Protein AF-A0ABD3PI62-F1 (afdb_monomer_lite)

Organism: NCBI:txid2934178

InterPro domains:
  IPR010788 VDE lipocalin domain [PF07137] (205-467)
  IPR012674 Calycin [G3DSA:2.40.128.20] (308-475)
  IPR044682 Violaxanthin de-epoxidase [PTHR33970] (132-487)

Foldseek 3Di:
DDDLPDPDDDDDPVVVQVLLQQLLCQQQVNPDHDDDDDQDDPVVPDDDPDPDPDDPRLCCLLPDLEDEAEQAADPSRVVVLVVSVVSNVVVLVVCVVPPQQSFSHWYDYANNHPDHAFIRQRPATRVPDDPVVCVVCVLDVNVVRVVLVVQLVVLSSDNFSNSNSVSVQVSCCQRVPDHRLAPNFAPAPDSSCPDVLSVQLVVLLCPQPVVLVVVQCVDPLSVQLVVQPNVDRVLQQASNVLSCVLSPDPSQLSSCLRSQPVRLSRVFFADWGCPPVFDFDQDAPNHGFDQLNLLLLLQAQDAPLADPPRDRDALHPHDLANWWFQKKQWPHPRAFAAWTWHWHADPVRQWIKIKIWTWHQHPVGAIAIDIFIWTWHDDPDRQKIWIWGCDSSFIKIKIKGFLDAHNSRQWTKMKMWMDRTSRSHITIMMTIIGRQSHDDPPVCVVVVQVSCVSSSHHPVSMDGHHNPCPDPNNVRHDDIPSDDDDPPPPPPD

Secondary structure (DSSP, 8-state):
---S--S-SSS-HHHHHHHHHHHHHHHHTT-S-----PPPPGGG------TT---HHHHHHHH-SEEEEES--SHHHHHHHHHHHHHHHHHHHH-TTSSS-TT--EEEEES-TT--PPPEETTEETTT--HHHHHH-TTSHHHHHHHHHHHHHHHHTSSSHHHHHHHHHHHHHHHSSS--TTTS--SS--TTT-HHHHHHHHHHHHHHHHHHHHHHHTSHHHHHHHHHHHTS-TT-HHHHHHHHHHT--HHHHHHHIIIIIIS-TT---------S-PPPP-EETTEE--HHHHHHHHHTTBTT---TT-PPPTT---BSSSEEEEEE--TTTTTSSS-EEEEEE-TTSSSEEEEEEEEEE-TTS-EEEEE--EEEEE-SSTTEEEEEEEETTEEEEEEEEEEEE-TTSS-EEEEEEEEEGGGTEEEEEEEEEESSSPPPPHHHHHHHHHHHHHTT--GGGPEEP---TTSHHHHHH-S--------------

Radius of gyration: 25.33 Å; chains: 1; bounding box: 53×73×70 Å

Sequence (493 aa):
MPSPRRLRRDGGILLSSSILVRKISHFSDGRIVARVVHPPPPSSSSSSSSSGVGGDGDAFCVASDALFAIGLSHPSDVRYMSQKFRERRGSSFSSSSAGRRGGAMCQFAVDCGSNVYAPVVGPYDGANTPPLVAAIAPWSDVASGARLASQMSALFDGTSTDEFALATMLYFDRFSGRRVPWVMHSIDVTWEKGPLRNAREVYGMITKCGPCIARCLADENCASCIKALDAIDTRDQVSSYRTVVSYESDLLRDFSLCILTKNNVFGCAATVPKLPAVTPIGSWRGGEVTTDIARAIMIGHLRGATGESFSPPDGSRQLDVSWKVACGANAAYDQFPSQNQLFYPTAKGKDLWYDPVFRVETIDGRNVWCKRHYRVRNGHVPGTFRFSVLDNGVTSKEFWTIVGAADDLSWVVFHYAGAAAAVGQRYIGGLLCTPDGRLPPSKDLDDIWRIFRSAEIEPWELFVVDNDETSSGALSAGPPPLDYYRKTAAVVG

pLDDT: mean 84.0, std 15.99, range [22.31, 98.69]

Structure (mmCIF, N/CA/C/O backbone):
data_AF-A0ABD3PI62-F1
#
_entry.id   AF-A0ABD3PI62-F1
#
loop_
_atom_site.group_PDB
_atom_site.id
_atom_site.type_symbol
_atom_site.label_atom_id
_atom_site.label_alt_id
_atom_site.label_comp_id
_atom_site.label_asym_id
_atom_site.label_entity_id
_atom_site.label_seq_id
_atom_site.pdbx_PDB_ins_code
_atom_site.Cartn_x
_atom_site.Cartn_y
_atom_site.Cartn_z
_atom_site.occupancy
_atom_site.B_iso_or_equiv
_atom_site.auth_seq_id
_atom_site.auth_comp_id
_atom_site.auth_asym_id
_atom_site.auth_atom_id
_atom_site.pdbx_PDB_model_num
ATOM 1 N N . MET A 1 1 ? 19.709 -7.629 15.676 1.00 23.27 1 MET A N 1
ATOM 2 C CA . MET A 1 1 ? 18.571 -7.847 14.758 1.00 23.27 1 MET A CA 1
ATOM 3 C C . MET A 1 1 ? 19.066 -8.619 13.543 1.00 23.27 1 MET A C 1
ATOM 5 O O . MET A 1 1 ? 20.072 -8.198 12.979 1.00 23.27 1 MET A O 1
ATOM 9 N N . PRO A 1 2 ? 18.470 -9.760 13.165 1.00 22.31 2 PRO A N 1
ATOM 10 C CA . PRO A 1 2 ? 18.855 -10.453 11.941 1.00 22.31 2 PRO A CA 1
ATOM 11 C C . PRO A 1 2 ? 18.440 -9.618 10.721 1.00 22.31 2 PRO A C 1
ATOM 13 O O . PRO A 1 2 ? 17.320 -9.126 10.660 1.00 22.31 2 PRO A O 1
ATOM 16 N N . SER A 1 3 ? 19.359 -9.459 9.770 1.00 23.42 3 SER A N 1
ATOM 17 C CA . SER A 1 3 ? 19.148 -8.794 8.477 1.00 23.42 3 SER A CA 1
ATOM 18 C C . SER A 1 3 ? 17.969 -9.416 7.696 1.00 23.42 3 SER A C 1
ATOM 20 O O . SER A 1 3 ? 17.910 -10.646 7.601 1.00 23.42 3 SER A O 1
ATOM 22 N N . PRO A 1 4 ? 17.076 -8.614 7.079 1.00 30.14 4 PRO A N 1
ATOM 23 C CA . PRO A 1 4 ? 15.859 -9.082 6.403 1.00 30.14 4 PRO A CA 1
ATOM 24 C C . PRO A 1 4 ? 16.099 -9.705 5.012 1.00 30.14 4 PRO A C 1
ATOM 26 O O . PRO A 1 4 ? 15.188 -9.799 4.197 1.00 30.14 4 PRO A O 1
ATOM 29 N N . ARG A 1 5 ? 17.304 -10.212 4.720 1.00 32.50 5 ARG A N 1
ATOM 30 C CA . ARG A 1 5 ? 17.546 -11.037 3.523 1.00 32.50 5 ARG A CA 1
ATOM 31 C C . ARG A 1 5 ? 17.093 -12.482 3.743 1.00 32.50 5 ARG A C 1
ATOM 33 O O . ARG A 1 5 ? 17.942 -13.370 3.783 1.00 32.50 5 ARG A O 1
ATOM 40 N N . ARG A 1 6 ? 15.790 -12.755 3.897 1.00 38.09 6 ARG A N 1
ATOM 41 C CA . ARG A 1 6 ? 15.258 -14.136 3.844 1.00 38.09 6 ARG A CA 1
ATOM 42 C C . ARG A 1 6 ? 13.830 -14.218 3.293 1.00 38.09 6 ARG A C 1
ATOM 44 O O . ARG A 1 6 ? 12.907 -14.573 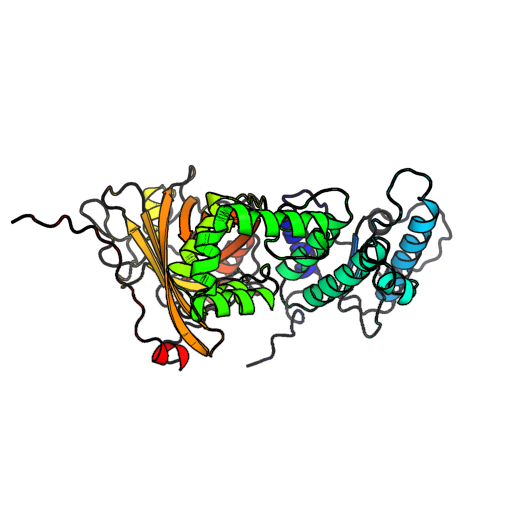4.006 1.00 38.09 6 ARG A O 1
ATOM 51 N N . LEU A 1 7 ? 13.719 -14.148 1.967 1.00 39.22 7 LEU A N 1
ATOM 52 C CA . LEU A 1 7 ? 12.745 -14.954 1.203 1.00 39.22 7 LEU A CA 1
ATOM 53 C C . LEU A 1 7 ? 13.070 -16.471 1.251 1.00 39.22 7 LEU A C 1
ATOM 55 O O . LEU A 1 7 ? 12.448 -17.281 0.575 1.00 39.22 7 LEU A O 1
ATOM 59 N N . ARG A 1 8 ? 14.056 -16.887 2.058 1.00 41.56 8 ARG A N 1
ATOM 60 C CA . ARG A 1 8 ? 14.477 -18.278 2.236 1.00 41.56 8 ARG A CA 1
ATOM 61 C C . ARG A 1 8 ? 14.579 -18.613 3.722 1.00 41.56 8 ARG A C 1
ATOM 63 O O . ARG A 1 8 ? 15.578 -18.256 4.347 1.00 41.56 8 ARG A O 1
ATOM 70 N N . ARG A 1 9 ? 13.615 -19.378 4.250 1.00 33.69 9 ARG A N 1
ATOM 71 C CA . ARG A 1 9 ? 13.924 -20.729 4.765 1.00 33.69 9 ARG A CA 1
ATOM 72 C C . ARG A 1 9 ? 12.734 -21.586 5.200 1.00 33.69 9 ARG A C 1
ATOM 74 O O . ARG A 1 9 ? 12.880 -22.789 5.056 1.00 33.69 9 ARG A O 1
ATOM 81 N N . ASP A 1 10 ? 11.579 -21.041 5.584 1.00 34.38 10 ASP A N 1
ATOM 82 C CA . ASP A 1 10 ? 10.583 -21.885 6.285 1.00 34.38 10 ASP A CA 1
ATOM 83 C C . ASP A 1 10 ? 9.183 -21.985 5.634 1.00 34.38 10 ASP A C 1
ATOM 85 O O . ASP A 1 10 ? 8.294 -22.634 6.174 1.00 34.38 10 ASP A O 1
ATOM 89 N N . GLY A 1 11 ? 8.989 -21.447 4.424 1.00 37.69 11 GLY A N 1
ATOM 90 C CA . GLY A 1 11 ? 7.794 -21.681 3.598 1.00 37.69 11 GLY A CA 1
ATOM 91 C C . GLY A 1 11 ? 8.214 -21.920 2.151 1.00 37.69 11 GLY A C 1
ATOM 92 O O . GLY A 1 11 ? 8.822 -21.047 1.542 1.00 37.69 11 GLY A O 1
ATOM 93 N N . GLY A 1 12 ? 7.998 -23.126 1.623 1.00 45.50 12 GLY A N 1
ATOM 94 C CA . GLY A 1 12 ? 8.585 -23.569 0.354 1.00 45.50 12 GLY A CA 1
ATOM 95 C C . GLY A 1 12 ? 8.333 -22.620 -0.826 1.00 45.50 12 GLY A C 1
ATOM 96 O O . GLY A 1 12 ? 7.262 -22.035 -0.945 1.00 45.50 12 GLY A O 1
ATOM 97 N N . ILE A 1 13 ? 9.303 -22.548 -1.746 1.00 48.00 13 ILE A N 1
ATOM 98 C CA . ILE A 1 13 ? 9.303 -21.755 -2.999 1.00 48.00 13 ILE A CA 1
ATOM 99 C C . ILE A 1 13 ? 7.974 -21.864 -3.790 1.00 48.00 13 ILE A C 1
ATOM 101 O O . ILE A 1 13 ? 7.560 -20.930 -4.482 1.00 48.00 13 ILE A O 1
ATOM 105 N N . LEU A 1 14 ? 7.272 -22.995 -3.656 1.00 46.97 14 LEU A N 1
ATOM 106 C CA . LEU A 1 14 ? 5.948 -23.249 -4.234 1.00 46.97 14 LEU A CA 1
ATOM 107 C C . LEU A 1 14 ? 4.852 -22.336 -3.663 1.00 46.97 14 LEU A C 1
ATOM 109 O O . LEU A 1 14 ? 4.054 -21.786 -4.422 1.00 46.97 14 LEU A O 1
ATOM 113 N N . LEU A 1 15 ? 4.835 -22.147 -2.341 1.00 54.22 15 LEU A N 1
ATOM 114 C CA . LEU A 1 15 ? 3.859 -21.311 -1.648 1.00 54.22 15 LEU A CA 1
ATOM 115 C C . LEU A 1 15 ? 4.043 -19.851 -2.082 1.00 54.22 15 LEU A C 1
ATOM 117 O O . LEU A 1 15 ? 3.085 -19.224 -2.535 1.00 54.22 15 LEU A O 1
ATOM 121 N N . SER A 1 16 ? 5.294 -19.375 -2.111 1.00 70.75 16 SER A N 1
ATOM 122 C CA . SER A 1 16 ? 5.672 -18.036 -2.585 1.00 70.75 16 SER A CA 1
ATOM 123 C C . SER A 1 16 ? 5.234 -17.768 -4.030 1.00 70.75 16 SER A C 1
ATOM 125 O O . SER A 1 16 ? 4.689 -16.708 -4.321 1.00 70.75 16 SER A O 1
ATOM 127 N N . SER A 1 17 ? 5.393 -18.738 -4.938 1.00 79.75 17 SER A N 1
ATOM 128 C CA . SER A 1 17 ? 5.060 -18.553 -6.361 1.00 79.75 17 SER A CA 1
ATOM 129 C C . SER A 1 17 ? 3.554 -18.404 -6.610 1.00 79.75 17 SER A C 1
ATOM 131 O O . SER A 1 17 ? 3.137 -17.601 -7.446 1.00 79.75 17 SER A O 1
ATOM 133 N N . SER A 1 18 ? 2.720 -19.143 -5.870 1.00 83.62 18 SER A N 1
ATOM 134 C CA . SER A 1 18 ? 1.258 -19.030 -5.978 1.00 83.62 18 SER A CA 1
ATOM 135 C C . SER A 1 18 ? 0.739 -17.659 -5.522 1.00 83.62 18 SER A C 1
ATOM 137 O O . SER A 1 18 ? -0.177 -17.104 -6.128 1.00 83.62 18 SER A O 1
ATOM 139 N N . ILE A 1 19 ? 1.378 -17.062 -4.513 1.00 87.19 19 ILE A N 1
ATOM 140 C CA . ILE A 1 19 ? 1.049 -15.716 -4.026 1.00 87.19 19 ILE A CA 1
ATOM 141 C C . ILE A 1 19 ? 1.407 -14.661 -5.056 1.00 87.19 19 ILE A C 1
ATOM 143 O O . ILE A 1 19 ? 0.594 -13.776 -5.303 1.00 87.19 19 ILE A O 1
ATOM 147 N N . LEU A 1 20 ? 2.565 -14.779 -5.712 1.00 89.25 20 LEU A N 1
ATOM 148 C CA . LEU A 1 20 ? 2.941 -13.857 -6.786 1.00 89.25 20 LEU A CA 1
ATOM 149 C C . LEU A 1 20 ? 1.896 -13.848 -7.909 1.00 89.25 20 LEU A C 1
ATOM 151 O O . LEU A 1 20 ? 1.528 -12.780 -8.392 1.00 89.25 20 LEU A O 1
ATOM 155 N N . VAL A 1 21 ? 1.348 -15.014 -8.275 1.00 91.31 21 VAL A N 1
ATOM 156 C CA . VAL A 1 21 ? 0.244 -15.105 -9.248 1.00 91.31 21 VAL A CA 1
ATOM 157 C C . VAL A 1 21 ? -1.001 -14.353 -8.763 1.00 91.31 21 VAL A C 1
ATOM 159 O O . VAL A 1 21 ? -1.574 -13.574 -9.528 1.00 91.31 21 VAL A O 1
ATOM 162 N N . ARG A 1 22 ? -1.402 -14.530 -7.495 1.00 91.44 22 ARG A N 1
ATOM 163 C CA . ARG A 1 22 ? -2.541 -13.802 -6.900 1.00 91.44 22 ARG A CA 1
ATOM 164 C C . ARG A 1 22 ? -2.297 -12.291 -6.886 1.00 91.44 22 ARG A C 1
ATOM 166 O O . ARG A 1 22 ? -3.125 -11.531 -7.379 1.00 91.44 22 ARG A O 1
ATOM 173 N N . LYS A 1 23 ? -1.119 -11.846 -6.443 1.00 91.44 23 LYS A N 1
ATOM 174 C CA . LYS A 1 23 ? -0.731 -10.426 -6.412 1.00 91.44 23 LYS A CA 1
ATOM 175 C C . LYS A 1 23 ? -0.711 -9.801 -7.806 1.00 91.44 23 LYS A C 1
ATOM 177 O O . LYS A 1 23 ? -1.246 -8.711 -7.977 1.00 91.44 23 LYS A O 1
ATOM 182 N N . ILE A 1 24 ? -0.201 -10.500 -8.823 1.00 93.00 24 ILE A N 1
ATOM 183 C CA . ILE A 1 24 ? -0.285 -10.052 -10.225 1.00 93.00 24 ILE A CA 1
ATOM 184 C C . ILE A 1 24 ? -1.746 -9.865 -10.656 1.00 93.00 24 ILE A C 1
ATOM 186 O O . ILE A 1 24 ? -2.074 -8.873 -11.311 1.00 93.00 24 ILE A O 1
ATOM 190 N N . SER A 1 25 ? -2.644 -10.774 -10.270 1.00 93.06 25 SER A N 1
ATOM 191 C CA . SER A 1 25 ? -4.079 -10.613 -10.523 1.00 93.06 25 SER A CA 1
ATOM 192 C C . SER A 1 25 ? -4.631 -9.367 -9.817 1.00 93.06 25 SER A C 1
ATOM 194 O O . SER A 1 25 ? -5.248 -8.520 -10.461 1.00 93.06 25 SER A O 1
ATOM 196 N N . HIS A 1 26 ? -4.337 -9.171 -8.530 1.00 92.50 26 HIS A N 1
ATOM 197 C CA . HIS A 1 26 ? -4.827 -8.020 -7.759 1.00 92.50 26 HIS A CA 1
ATOM 198 C C . HIS A 1 26 ? -4.346 -6.683 -8.337 1.00 92.50 26 HIS A C 1
ATOM 200 O O . HIS A 1 26 ? -5.155 -5.799 -8.630 1.00 92.50 26 HIS A O 1
ATOM 206 N N . PHE A 1 27 ? -3.041 -6.567 -8.589 1.00 91.44 27 PHE A N 1
ATOM 207 C CA . PHE A 1 27 ? -2.392 -5.348 -9.078 1.00 91.44 27 PHE A CA 1
ATOM 208 C C . PHE A 1 27 ? -2.664 -5.079 -10.568 1.00 91.44 27 PHE A C 1
ATOM 210 O O . PHE A 1 27 ? -2.364 -4.002 -11.082 1.00 91.44 27 PHE A O 1
ATOM 217 N N . SER A 1 28 ? -3.288 -6.022 -11.277 1.00 91.75 28 SER A N 1
ATOM 218 C CA . SER A 1 28 ? -3.746 -5.830 -12.657 1.00 91.75 28 SER A CA 1
ATOM 219 C C . SER A 1 28 ? -5.261 -5.646 -12.785 1.00 91.75 28 SER A C 1
ATOM 221 O O . SER A 1 28 ? -5.754 -5.401 -13.890 1.00 91.75 28 SER A O 1
ATOM 223 N N . ASP A 1 29 ? -6.005 -5.723 -11.676 1.00 91.00 29 ASP A N 1
ATOM 224 C CA . ASP A 1 29 ? -7.466 -5.887 -11.641 1.00 91.00 29 ASP A CA 1
ATOM 225 C C . ASP A 1 29 ? -7.943 -7.093 -12.482 1.00 91.00 29 ASP A C 1
ATOM 227 O O . ASP A 1 29 ? -8.918 -6.999 -13.230 1.00 91.00 29 ASP A O 1
ATOM 231 N N . GLY A 1 30 ? -7.211 -8.207 -12.426 1.00 91.19 30 GLY A N 1
ATOM 232 C CA . GLY A 1 30 ? -7.503 -9.441 -13.159 1.00 91.19 30 GLY A CA 1
ATOM 233 C C . GLY A 1 30 ? -7.203 -9.382 -14.661 1.00 91.19 30 GLY A C 1
ATOM 234 O O . GLY A 1 30 ? -7.611 -10.272 -15.403 1.00 91.19 30 GLY A O 1
ATOM 235 N N . ARG A 1 31 ? -6.512 -8.338 -15.145 1.00 90.50 31 ARG A N 1
ATOM 236 C CA . ARG A 1 31 ? -6.176 -8.188 -16.575 1.00 90.50 31 ARG A CA 1
ATOM 237 C C . ARG A 1 31 ? -5.008 -9.062 -17.020 1.00 90.50 31 ARG A C 1
ATOM 239 O O . ARG A 1 31 ? -4.902 -9.340 -18.214 1.00 90.50 31 ARG A O 1
ATOM 246 N N . ILE A 1 32 ? -4.119 -9.434 -16.101 1.00 91.19 32 ILE A N 1
ATOM 247 C CA . ILE A 1 32 ? -2.949 -10.264 -16.390 1.00 91.19 32 ILE A CA 1
ATOM 248 C C . ILE A 1 32 ? -3.214 -11.674 -15.876 1.00 91.19 32 ILE A C 1
ATOM 250 O O . ILE A 1 32 ? -3.463 -11.883 -14.691 1.00 91.19 32 ILE A O 1
ATOM 254 N N . VAL A 1 33 ? -3.129 -12.643 -16.787 1.00 91.12 33 VAL A N 1
ATOM 255 C CA . VAL A 1 33 ? -3.197 -14.067 -16.460 1.00 91.12 33 VAL A CA 1
ATOM 256 C C . VAL A 1 33 ? -1.785 -14.551 -16.162 1.00 91.12 33 VAL A C 1
ATOM 258 O O . VAL A 1 33 ? -0.924 -14.544 -17.040 1.00 91.12 33 VAL A O 1
ATOM 261 N N . ALA A 1 34 ? -1.551 -14.972 -14.924 1.00 92.62 34 ALA A N 1
ATOM 262 C CA . ALA A 1 34 ? -0.280 -15.535 -14.491 1.00 92.62 34 ALA A CA 1
ATOM 263 C C . ALA A 1 34 ? -0.451 -17.007 -14.099 1.00 92.62 34 ALA A C 1
ATOM 265 O O . ALA A 1 34 ? -1.506 -17.426 -13.625 1.00 92.62 34 ALA A O 1
ATOM 266 N N . ARG A 1 35 ? 0.600 -17.799 -14.313 1.00 92.75 35 ARG A N 1
ATOM 267 C CA . ARG A 1 35 ? 0.633 -19.229 -14.002 1.00 92.75 35 ARG A CA 1
ATOM 268 C C . ARG A 1 35 ? 2.024 -19.613 -13.524 1.00 92.75 35 ARG A C 1
ATOM 270 O O . ARG A 1 35 ? 3.016 -19.163 -14.090 1.00 92.75 35 ARG A O 1
ATOM 277 N N . VAL A 1 36 ? 2.080 -20.481 -12.519 1.00 91.44 36 VAL A N 1
ATOM 278 C CA . VAL A 1 36 ? 3.323 -21.134 -12.101 1.00 91.44 36 VAL A CA 1
ATOM 279 C C . VAL A 1 36 ? 3.550 -22.361 -12.982 1.00 91.44 36 VAL A C 1
ATOM 281 O O . VAL A 1 36 ? 2.655 -23.193 -13.134 1.00 91.44 36 VAL A O 1
ATOM 284 N N . VAL A 1 37 ? 4.742 -22.473 -13.566 1.00 90.94 37 VAL A N 1
ATOM 285 C CA . VAL A 1 37 ? 5.178 -23.647 -14.333 1.00 90.94 37 VAL A CA 1
ATOM 286 C C . VAL A 1 37 ? 6.414 -24.224 -13.658 1.00 90.94 37 VAL A C 1
ATOM 288 O O . VAL A 1 37 ? 7.366 -23.497 -13.374 1.00 90.94 37 VAL A O 1
ATOM 291 N N . HIS A 1 38 ? 6.402 -25.531 -13.408 1.00 88.44 38 HIS A N 1
ATOM 292 C CA . HIS A 1 38 ? 7.534 -26.236 -12.816 1.00 88.44 38 HIS A CA 1
ATOM 293 C C . HIS A 1 38 ? 8.388 -26.887 -13.907 1.00 88.44 38 HIS A C 1
ATOM 295 O O . HIS A 1 38 ? 7.821 -27.488 -14.824 1.00 88.44 38 HIS A O 1
ATOM 301 N N . PRO A 1 39 ? 9.730 -26.797 -13.821 1.00 87.19 39 PRO A N 1
ATOM 302 C CA . PRO A 1 39 ? 10.608 -27.602 -14.657 1.00 87.19 39 PRO A CA 1
ATOM 303 C C . PRO A 1 39 ? 10.288 -29.098 -14.503 1.00 87.19 39 PRO A C 1
ATOM 305 O O . PRO A 1 39 ? 9.954 -29.541 -13.398 1.00 87.19 39 PRO A O 1
ATOM 308 N N . PRO A 1 40 ? 10.381 -29.893 -15.581 1.00 84.75 40 PRO A N 1
ATOM 309 C CA . PRO A 1 40 ? 10.151 -31.327 -15.500 1.00 84.75 40 PRO A CA 1
ATOM 310 C C . PRO A 1 40 ? 11.223 -32.008 -14.628 1.00 84.75 40 PRO A C 1
ATOM 312 O O . PRO A 1 40 ? 12.377 -31.568 -14.610 1.00 84.75 40 PRO A O 1
ATOM 315 N N . PRO A 1 41 ? 10.882 -33.103 -13.922 1.00 79.31 41 PRO A N 1
ATOM 316 C CA . PRO A 1 41 ? 11.838 -33.815 -13.084 1.00 79.31 41 PRO A CA 1
ATOM 317 C C . PRO A 1 41 ? 12.992 -34.394 -13.924 1.00 79.31 41 PRO A C 1
ATOM 319 O O . PRO A 1 41 ? 12.780 -34.817 -15.068 1.00 79.31 41 PRO A O 1
ATOM 322 N N . PRO A 1 42 ? 14.212 -34.484 -13.362 1.00 67.69 42 PRO A N 1
ATOM 323 C CA . PRO A 1 42 ? 15.426 -34.857 -14.098 1.00 67.69 42 PRO A CA 1
ATOM 324 C C . PRO A 1 42 ? 15.388 -36.266 -14.727 1.00 67.69 42 PRO A C 1
ATOM 326 O O . PRO A 1 42 ? 16.101 -36.525 -15.698 1.00 67.69 42 PRO A O 1
ATOM 329 N N . SER A 1 43 ? 14.534 -37.165 -14.226 1.00 59.06 43 SER A N 1
ATOM 330 C CA . SER A 1 43 ? 14.354 -38.538 -14.723 1.00 59.06 43 SER A CA 1
ATOM 331 C C . SER A 1 43 ? 13.460 -38.668 -15.963 1.00 59.06 43 SER A C 1
ATOM 333 O O . SER A 1 43 ? 13.355 -39.757 -16.514 1.00 59.06 43 SER A O 1
ATOM 335 N N . SER A 1 44 ? 12.856 -37.579 -16.451 1.00 55.16 44 SER A N 1
ATOM 336 C CA . SER A 1 44 ? 12.108 -37.573 -17.723 1.00 55.16 44 SER A CA 1
ATOM 337 C C . SER A 1 44 ? 13.012 -37.519 -18.968 1.00 55.16 44 SER A C 1
ATOM 339 O O . SER A 1 44 ? 12.538 -37.424 -20.098 1.00 55.16 44 SER A O 1
ATOM 341 N N . SER A 1 45 ? 14.329 -37.625 -18.774 1.00 46.38 45 SER A N 1
ATOM 342 C CA . SER A 1 45 ? 15.330 -37.732 -19.832 1.00 46.38 45 SER A CA 1
ATOM 343 C C . SER A 1 45 ? 15.420 -39.155 -20.405 1.00 46.38 45 SER A C 1
ATOM 345 O O . SER A 1 45 ? 16.475 -39.781 -20.399 1.00 46.38 45 SER A O 1
ATOM 347 N N . SER A 1 46 ? 14.324 -39.666 -20.965 1.00 41.78 46 SER A N 1
ATOM 348 C CA . SER A 1 46 ? 14.385 -40.757 -21.940 1.00 41.78 46 SER A CA 1
ATOM 349 C C . SER A 1 46 ? 13.868 -40.270 -23.290 1.00 41.78 46 SER A C 1
ATOM 351 O O . SER A 1 46 ? 12.675 -40.147 -23.545 1.00 41.78 46 SER A O 1
ATOM 353 N N . SER A 1 47 ? 14.834 -39.943 -24.151 1.00 42.34 47 SER A N 1
ATOM 354 C CA . SER A 1 47 ? 14.828 -40.266 -25.580 1.00 42.34 47 SER A CA 1
ATOM 355 C C . SER A 1 47 ? 13.448 -40.406 -26.236 1.00 42.34 47 SER A C 1
ATOM 357 O O . SER A 1 47 ? 12.978 -41.511 -26.499 1.00 42.34 47 SER A O 1
ATOM 359 N N . SER A 1 48 ? 12.843 -39.286 -26.610 1.00 37.19 48 SER A N 1
ATOM 360 C CA . SER A 1 48 ? 12.049 -39.266 -27.832 1.00 37.19 48 SER A CA 1
ATOM 361 C C . SER A 1 48 ? 12.294 -37.956 -28.566 1.00 37.19 48 SER A C 1
ATOM 363 O O . SER A 1 48 ? 11.769 -36.893 -28.250 1.00 37.19 48 SER A O 1
ATOM 365 N N . SER A 1 49 ? 13.121 -38.059 -29.599 1.00 38.88 49 SER A N 1
ATOM 366 C CA . SER A 1 49 ? 13.010 -37.268 -30.815 1.00 38.88 49 SER A CA 1
ATOM 367 C C . SER A 1 49 ? 11.626 -37.504 -31.434 1.00 38.88 49 SER A C 1
ATOM 369 O O . SER A 1 49 ? 11.491 -38.209 -32.430 1.00 38.88 49 SER A O 1
ATOM 371 N N . SER A 1 50 ? 10.587 -36.963 -30.800 1.00 34.47 50 SER A N 1
ATOM 372 C CA . SER A 1 50 ? 9.246 -36.875 -31.357 1.00 34.47 50 SER A CA 1
ATOM 373 C C . SER A 1 50 ? 8.774 -35.432 -31.237 1.00 34.47 50 SER A C 1
ATOM 375 O O . SER A 1 50 ? 8.502 -34.889 -30.170 1.00 34.47 50 SER A O 1
ATOM 377 N N . SER A 1 51 ? 8.763 -34.778 -32.389 1.00 40.47 51 SER A N 1
ATOM 378 C CA . SER A 1 51 ? 7.935 -33.620 -32.674 1.00 40.47 51 SER A CA 1
ATOM 379 C C . SER A 1 51 ? 6.517 -33.825 -32.124 1.00 40.47 51 SER A C 1
ATOM 381 O O . SER A 1 51 ? 5.824 -34.732 -32.581 1.00 40.47 51 SER A O 1
ATOM 383 N N . GLY A 1 52 ? 6.066 -32.964 -31.204 1.00 37.22 52 GLY A N 1
ATOM 384 C CA . GLY A 1 52 ? 4.636 -32.640 -31.125 1.00 37.22 52 GLY A CA 1
ATOM 385 C C . GLY A 1 52 ? 3.946 -32.556 -29.766 1.00 37.22 52 GLY A C 1
ATOM 386 O O . GLY A 1 52 ? 2.828 -32.057 -29.751 1.00 37.22 52 GLY A O 1
ATOM 387 N N . VAL A 1 53 ? 4.535 -32.960 -28.635 1.00 39.12 53 VAL A N 1
ATOM 388 C CA . VAL A 1 53 ? 3.838 -32.823 -27.334 1.00 39.12 53 VAL A CA 1
ATOM 389 C C . VAL A 1 53 ? 4.758 -32.217 -26.280 1.00 39.12 53 VAL A C 1
ATOM 391 O O . VAL A 1 53 ? 5.106 -32.835 -25.280 1.00 39.12 53 VAL A O 1
ATOM 394 N N . GLY A 1 54 ? 5.167 -30.967 -26.513 1.00 49.62 54 GLY A N 1
ATOM 395 C CA . GLY A 1 54 ? 5.552 -30.109 -25.396 1.00 49.62 54 GLY A CA 1
ATOM 396 C C . GLY A 1 54 ? 4.328 -29.972 -24.495 1.00 49.62 54 GLY A C 1
ATOM 397 O O . GLY A 1 54 ? 3.248 -29.646 -24.989 1.00 49.62 54 GLY A O 1
ATOM 398 N N . GLY A 1 55 ? 4.462 -30.290 -23.207 1.00 63.19 55 GLY A N 1
ATOM 399 C CA . GLY A 1 55 ? 3.353 -30.144 -22.267 1.00 63.19 55 GLY A CA 1
ATOM 400 C C . GLY A 1 55 ? 2.776 -28.726 -22.321 1.00 63.19 55 GLY A C 1
ATOM 401 O O . GLY A 1 55 ? 3.481 -27.773 -22.643 1.00 63.19 55 GLY A O 1
ATOM 402 N N . ASP A 1 56 ? 1.499 -28.572 -21.980 1.00 76.25 56 ASP A N 1
ATOM 403 C CA . ASP A 1 56 ? 0.791 -27.282 -21.937 1.00 76.25 56 ASP A CA 1
ATOM 404 C C . ASP A 1 56 ? 1.602 -26.162 -21.229 1.00 76.25 56 ASP A C 1
ATOM 406 O O . ASP A 1 56 ? 1.612 -25.010 -21.662 1.00 76.25 56 ASP A O 1
ATOM 410 N N . GLY A 1 57 ? 2.394 -26.511 -20.205 1.00 81.50 57 GLY A N 1
A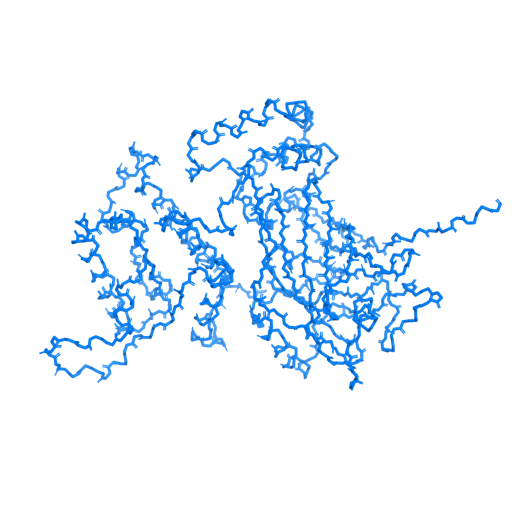TOM 411 C CA . GLY A 1 57 ? 3.307 -25.582 -19.525 1.00 81.50 57 GLY A CA 1
ATOM 412 C C . GLY A 1 57 ? 4.469 -25.057 -20.383 1.00 81.50 57 GLY A C 1
ATOM 413 O O . GLY A 1 57 ? 4.816 -23.881 -20.283 1.00 81.50 57 GLY A O 1
ATOM 414 N N . ASP A 1 58 ? 5.048 -25.880 -21.256 1.00 85.19 58 ASP A N 1
ATOM 415 C CA . ASP A 1 58 ? 6.154 -25.489 -22.137 1.00 85.19 58 ASP A CA 1
ATOM 416 C C . ASP A 1 58 ? 5.688 -24.485 -23.189 1.00 85.19 58 ASP A C 1
ATOM 418 O O . ASP A 1 58 ? 6.346 -23.466 -23.419 1.00 85.19 58 ASP A O 1
ATOM 422 N N . ALA A 1 59 ? 4.537 -24.769 -23.805 1.00 85.56 59 ALA A N 1
ATOM 423 C CA . ALA A 1 59 ? 3.903 -23.874 -24.762 1.00 85.56 59 ALA A CA 1
ATOM 424 C C . ALA A 1 59 ? 3.540 -22.540 -24.095 1.00 85.56 59 ALA A C 1
ATOM 426 O O . ALA A 1 59 ? 3.816 -21.478 -24.654 1.00 85.56 59 ALA A O 1
ATOM 427 N N . PHE A 1 60 ? 3.009 -22.587 -22.868 1.00 87.81 60 PHE A N 1
ATOM 428 C CA . PHE A 1 60 ? 2.705 -21.393 -22.083 1.00 87.81 60 PHE A CA 1
ATOM 429 C C . PHE A 1 60 ? 3.955 -20.540 -21.816 1.00 87.81 60 PHE A C 1
ATOM 431 O O . PHE A 1 60 ? 3.936 -19.335 -22.068 1.00 87.81 60 PHE A O 1
ATOM 438 N N . CYS A 1 61 ? 5.063 -21.152 -21.380 1.00 90.44 61 CYS A N 1
ATOM 439 C CA . CYS A 1 61 ? 6.327 -20.449 -21.137 1.00 90.44 61 CYS A CA 1
ATOM 440 C C . CYS A 1 61 ? 6.879 -19.756 -22.387 1.00 90.44 61 CYS A C 1
ATOM 442 O O . CYS A 1 61 ? 7.467 -18.683 -22.279 1.00 90.44 61 CYS A O 1
ATOM 444 N N . VAL A 1 62 ? 6.730 -20.348 -23.575 1.00 89.44 62 VAL A N 1
ATOM 445 C CA . VAL A 1 62 ? 7.226 -19.745 -24.824 1.00 89.44 62 VAL A CA 1
ATOM 446 C C . VAL A 1 62 ? 6.278 -18.657 -25.338 1.00 89.44 62 VAL A C 1
ATOM 448 O O . VAL A 1 62 ? 6.744 -17.642 -25.850 1.00 89.44 62 VAL A O 1
ATOM 451 N N . ALA A 1 63 ? 4.966 -18.831 -25.166 1.00 88.12 63 ALA A N 1
ATOM 452 C CA . ALA A 1 63 ? 3.953 -17.921 -25.695 1.00 88.12 63 ALA A CA 1
ATOM 453 C C . ALA A 1 63 ? 3.648 -16.703 -24.803 1.00 88.12 63 ALA A C 1
ATOM 455 O O . ALA A 1 63 ? 3.044 -15.749 -25.294 1.00 88.12 63 ALA A O 1
ATOM 456 N N . SER A 1 64 ? 4.024 -16.726 -23.518 1.00 90.69 64 SER A N 1
ATOM 457 C CA . SER A 1 64 ? 3.710 -15.649 -22.569 1.00 90.69 64 SER A CA 1
ATOM 458 C C . SER A 1 64 ? 4.396 -14.324 -22.923 1.00 90.69 64 SER A C 1
ATOM 460 O O . SER A 1 64 ? 5.519 -14.309 -23.427 1.00 90.69 64 SER A O 1
ATOM 462 N N . ASP A 1 65 ? 3.776 -13.190 -22.596 1.00 91.50 65 ASP A N 1
ATOM 463 C CA . ASP A 1 65 ? 4.403 -11.875 -22.808 1.00 91.50 65 ASP A CA 1
ATOM 464 C C . ASP A 1 65 ? 5.582 -11.657 -21.840 1.00 91.50 65 ASP A C 1
ATOM 466 O O . ASP A 1 65 ? 6.630 -11.145 -22.223 1.00 91.50 65 ASP A O 1
ATOM 470 N N . ALA A 1 66 ? 5.466 -12.146 -20.601 1.00 93.25 66 ALA A N 1
ATOM 471 C CA . ALA A 1 66 ? 6.525 -12.117 -19.594 1.00 93.25 66 ALA A CA 1
ATOM 472 C C . ALA A 1 66 ? 6.833 -13.524 -19.057 1.00 93.25 66 ALA A C 1
ATOM 474 O O . ALA A 1 66 ? 5.924 -14.338 -18.875 1.00 93.25 66 ALA A O 1
ATOM 475 N N . LEU A 1 67 ? 8.111 -13.810 -18.793 1.00 94.44 67 LEU A N 1
ATOM 476 C CA . LEU A 1 67 ? 8.563 -15.047 -18.152 1.00 94.44 67 LEU A CA 1
ATOM 477 C C . LEU A 1 67 ? 9.587 -14.742 -17.051 1.00 94.44 67 LEU A C 1
ATOM 479 O O . LEU A 1 67 ? 10.684 -14.261 -17.328 1.00 94.44 67 LEU A O 1
ATOM 483 N N . PHE A 1 68 ? 9.244 -15.079 -15.812 1.00 93.44 68 PHE A N 1
ATOM 484 C CA . PHE A 1 68 ? 10.114 -14.916 -14.649 1.00 93.44 68 PHE A CA 1
ATOM 485 C C . PHE A 1 68 ? 10.539 -16.292 -14.145 1.00 93.44 68 PHE A C 1
ATOM 487 O O . PHE A 1 68 ? 9.696 -17.109 -13.779 1.00 93.44 68 PHE A O 1
ATOM 494 N N . ALA A 1 69 ? 11.840 -16.558 -14.135 1.00 92.06 69 ALA A N 1
ATOM 495 C CA . ALA A 1 69 ? 12.402 -17.722 -13.468 1.00 92.06 69 ALA A CA 1
ATOM 496 C C . ALA A 1 69 ? 12.829 -17.324 -12.055 1.00 92.06 69 ALA A C 1
ATOM 498 O O . ALA A 1 69 ? 13.531 -16.330 -11.894 1.00 92.06 69 ALA A O 1
ATOM 499 N N . ILE A 1 70 ? 12.387 -18.066 -11.040 1.00 88.75 70 ILE A N 1
ATOM 500 C CA . ILE A 1 70 ? 12.566 -17.688 -9.633 1.00 88.75 70 ILE A CA 1
ATOM 501 C C . ILE A 1 70 ? 13.136 -18.877 -8.863 1.00 88.75 70 ILE A C 1
ATOM 503 O O . ILE A 1 70 ? 12.571 -19.969 -8.903 1.00 88.75 70 ILE A O 1
ATOM 507 N N . GLY A 1 71 ? 14.252 -18.672 -8.159 1.00 86.12 71 GLY A N 1
ATOM 508 C CA . GLY A 1 71 ? 14.802 -19.655 -7.218 1.00 86.12 71 GLY A CA 1
ATOM 509 C C . GLY A 1 71 ? 15.357 -20.938 -7.853 1.00 86.12 71 GLY A C 1
ATOM 510 O O . GLY A 1 71 ? 15.595 -21.920 -7.144 1.00 86.12 71 GLY A O 1
ATOM 511 N N . LEU A 1 72 ? 15.557 -20.971 -9.175 1.00 87.25 72 LEU A N 1
ATOM 512 C CA . LEU A 1 72 ? 16.040 -22.160 -9.881 1.00 87.25 72 LEU A CA 1
ATOM 513 C C . LEU A 1 72 ? 17.545 -22.331 -9.663 1.00 87.25 72 LEU A C 1
ATOM 515 O O . LEU A 1 72 ? 18.358 -21.638 -10.267 1.00 87.25 72 LEU A O 1
ATOM 519 N N . SER A 1 73 ? 17.923 -23.268 -8.798 1.00 86.31 73 SER A N 1
ATOM 520 C CA . SER A 1 73 ? 19.330 -23.516 -8.447 1.00 86.31 73 SER A CA 1
ATOM 521 C C . SER A 1 73 ? 19.841 -24.892 -8.875 1.00 86.31 73 SER A C 1
ATOM 523 O O . SER A 1 73 ? 21.052 -25.083 -8.986 1.00 86.31 73 SER A O 1
ATOM 525 N N . HIS A 1 74 ? 18.950 -25.847 -9.161 1.00 88.69 74 HIS A N 1
ATOM 526 C CA . HIS A 1 74 ? 19.360 -27.173 -9.611 1.00 88.69 74 HIS A CA 1
ATOM 527 C C . HIS A 1 74 ? 19.823 -27.138 -11.083 1.00 88.69 74 HIS A C 1
ATOM 529 O O . HIS A 1 74 ? 19.163 -26.510 -11.917 1.00 88.69 74 HIS A O 1
ATOM 535 N N . PRO A 1 75 ? 20.916 -27.831 -11.465 1.00 88.94 75 PRO A N 1
ATOM 536 C CA . PRO A 1 75 ? 21.450 -27.769 -12.829 1.00 88.94 75 PRO A CA 1
ATOM 537 C C . PRO A 1 75 ? 20.468 -28.155 -13.947 1.00 88.94 75 PRO A C 1
ATOM 539 O O . PRO A 1 75 ? 20.591 -27.641 -15.058 1.00 88.94 75 PRO A O 1
ATOM 542 N N . SER A 1 76 ? 19.513 -29.060 -13.691 1.00 89.00 76 SER A N 1
ATOM 543 C CA . SER A 1 76 ? 18.454 -29.410 -14.658 1.00 89.00 76 SER A CA 1
ATOM 544 C C . SER A 1 76 ? 17.501 -28.246 -14.911 1.00 89.00 76 SER A C 1
ATOM 546 O O . SER A 1 76 ? 17.167 -27.959 -16.057 1.00 89.00 76 SER A O 1
ATOM 548 N N . ASP A 1 77 ? 17.116 -27.545 -13.851 1.00 89.50 77 ASP A N 1
ATOM 549 C CA . ASP A 1 77 ? 16.128 -26.468 -13.882 1.00 89.50 77 ASP A CA 1
ATOM 550 C C . ASP A 1 77 ? 16.726 -25.237 -14.552 1.00 89.50 77 ASP A C 1
ATOM 552 O O . ASP A 1 77 ? 16.103 -24.602 -15.402 1.00 89.50 77 ASP A O 1
ATOM 556 N N . VAL A 1 78 ? 17.996 -24.967 -14.241 1.00 89.38 78 VAL A N 1
ATOM 557 C CA . VAL A 1 78 ? 18.795 -23.934 -14.896 1.00 89.38 78 VAL A CA 1
ATOM 558 C C . VAL A 1 78 ? 18.933 -24.211 -16.398 1.00 89.38 78 VAL A C 1
ATOM 560 O O . VAL A 1 78 ? 18.810 -23.287 -17.211 1.00 89.38 78 VAL A O 1
ATOM 563 N N . ARG A 1 79 ? 19.151 -25.474 -16.800 1.00 90.12 79 ARG A N 1
ATOM 564 C CA . ARG A 1 79 ? 19.179 -25.868 -18.221 1.00 90.12 79 ARG A CA 1
ATOM 565 C C . ARG A 1 79 ? 17.819 -25.681 -18.890 1.00 90.12 79 ARG A C 1
ATOM 567 O O . ARG A 1 79 ? 17.777 -25.092 -19.969 1.00 90.12 79 ARG A O 1
ATOM 574 N N . TYR A 1 80 ? 16.740 -26.127 -18.248 1.00 90.56 80 TYR A N 1
ATOM 575 C CA . TYR A 1 80 ? 15.371 -25.960 -18.738 1.00 90.56 80 TYR A CA 1
ATOM 576 C C . TYR A 1 80 ? 15.035 -24.477 -18.960 1.00 90.56 80 TYR A C 1
ATOM 578 O O . TYR A 1 80 ? 14.667 -24.079 -20.064 1.00 90.56 80 TYR A O 1
ATOM 586 N N . MET A 1 81 ? 15.280 -23.628 -17.960 1.00 91.75 81 MET A N 1
ATOM 587 C CA . MET A 1 81 ? 15.117 -22.177 -18.070 1.00 91.75 81 MET A CA 1
ATOM 588 C C . MET A 1 81 ? 15.946 -21.591 -19.221 1.00 91.75 81 MET A C 1
ATOM 590 O O . MET A 1 81 ? 15.422 -20.852 -20.054 1.00 91.75 81 MET A O 1
ATOM 594 N N . SER A 1 82 ? 17.233 -21.945 -19.309 1.00 90.69 82 SER A N 1
ATOM 595 C CA . SER A 1 82 ? 18.133 -21.444 -20.358 1.00 90.69 82 SER A CA 1
ATOM 596 C C . SER A 1 82 ? 17.687 -21.871 -21.761 1.00 90.69 82 SER A C 1
ATOM 598 O O . SER A 1 82 ? 17.892 -21.143 -22.734 1.00 90.69 82 SER A O 1
ATOM 600 N N . GLN A 1 83 ? 17.080 -23.052 -21.899 1.00 91.81 83 GLN A N 1
ATOM 601 C CA . GLN A 1 83 ? 16.451 -23.490 -23.141 1.00 91.81 83 GLN A CA 1
ATOM 602 C C . GLN A 1 83 ? 15.228 -22.626 -23.471 1.00 91.81 83 GLN A C 1
ATOM 604 O O . GLN A 1 83 ? 15.181 -22.060 -24.562 1.00 91.81 83 GLN A O 1
ATOM 609 N N . LYS A 1 84 ? 14.302 -22.426 -22.525 1.00 92.56 84 LYS A N 1
ATOM 610 C CA . LYS A 1 84 ? 13.102 -21.600 -22.746 1.00 92.56 84 LYS A CA 1
ATOM 611 C C . LYS A 1 84 ? 13.425 -20.145 -23.078 1.00 92.56 84 LYS A C 1
ATOM 613 O O . LYS A 1 84 ? 12.814 -19.579 -23.980 1.00 92.56 84 LYS A O 1
ATOM 618 N N . PHE A 1 85 ? 14.429 -19.546 -22.440 1.00 92.19 85 PHE A N 1
ATOM 619 C CA . PHE A 1 85 ? 14.863 -18.181 -22.770 1.00 92.19 85 PHE A CA 1
ATOM 620 C C . PHE A 1 85 ? 15.419 -18.083 -24.199 1.00 92.19 85 PHE A C 1
ATOM 622 O O . PHE A 1 85 ? 15.159 -17.105 -24.901 1.00 92.19 85 PHE A O 1
ATOM 629 N N . ARG A 1 86 ? 16.156 -19.103 -24.663 1.00 90.00 86 ARG A N 1
ATOM 630 C CA . ARG A 1 86 ? 16.649 -19.164 -26.050 1.00 90.00 86 ARG A CA 1
ATOM 631 C C . ARG A 1 86 ? 15.514 -19.360 -27.055 1.00 90.00 86 ARG A C 1
ATOM 633 O O . ARG A 1 86 ? 15.478 -18.643 -28.051 1.00 90.00 86 ARG A O 1
ATOM 640 N N . GLU A 1 87 ? 14.579 -20.269 -26.775 1.00 89.81 87 GLU A N 1
ATOM 641 C CA . GLU A 1 87 ? 13.388 -20.507 -27.609 1.00 89.81 87 GLU A CA 1
ATOM 642 C C . GLU A 1 87 ? 12.562 -19.220 -27.786 1.00 89.81 87 GLU A C 1
ATOM 644 O O . GLU A 1 87 ? 12.190 -18.863 -28.907 1.00 89.81 87 GLU A O 1
ATOM 649 N N . ARG A 1 88 ? 12.348 -18.466 -26.698 1.00 88.94 88 ARG A N 1
ATOM 650 C CA . ARG A 1 88 ? 11.635 -17.178 -26.727 1.00 88.94 88 ARG A CA 1
ATOM 651 C C . ARG A 1 88 ? 12.358 -16.121 -27.560 1.00 88.94 88 ARG A C 1
ATOM 653 O O . ARG A 1 88 ? 11.732 -15.491 -28.411 1.00 88.94 88 ARG A O 1
ATOM 660 N N . ARG A 1 89 ? 13.676 -15.958 -27.379 1.00 85.94 89 ARG A N 1
ATOM 661 C CA . ARG A 1 89 ? 14.487 -15.027 -28.190 1.00 85.94 89 ARG A CA 1
ATOM 662 C C . ARG A 1 89 ? 14.421 -15.362 -29.686 1.00 85.94 89 ARG A C 1
ATOM 664 O O . ARG A 1 89 ? 14.240 -14.458 -30.498 1.00 85.94 89 ARG A O 1
ATOM 671 N N . GLY A 1 90 ? 14.506 -16.645 -30.046 1.00 80.19 90 GLY A N 1
ATOM 672 C CA . GLY A 1 90 ? 14.406 -17.097 -31.442 1.00 80.19 90 GLY A CA 1
ATOM 673 C C . GLY A 1 90 ? 13.019 -16.880 -32.065 1.00 80.19 90 GLY A C 1
ATOM 674 O O . GLY A 1 90 ? 12.909 -16.510 -33.235 1.00 80.19 90 GLY A O 1
ATOM 675 N N . SER A 1 91 ? 11.955 -17.040 -31.273 1.00 72.62 91 SER A N 1
ATOM 676 C CA . SER A 1 91 ? 10.562 -16.855 -31.719 1.00 72.62 91 SER A CA 1
ATOM 677 C C . SER A 1 91 ? 10.176 -15.376 -31.896 1.00 72.62 91 SER A C 1
ATOM 679 O O . SER A 1 91 ? 9.353 -15.027 -32.744 1.00 72.62 91 SER A O 1
ATOM 681 N N . SER A 1 92 ? 10.793 -14.479 -31.122 1.00 62.41 92 SER A N 1
ATOM 682 C CA . SER A 1 92 ? 10.588 -13.025 -31.229 1.00 62.41 92 SER A CA 1
ATOM 683 C C . SER A 1 92 ? 11.172 -12.447 -32.529 1.00 62.41 92 SER A C 1
ATOM 685 O O . SER A 1 92 ? 10.597 -11.541 -33.128 1.00 62.41 92 SER A O 1
ATOM 687 N N . PHE A 1 93 ? 12.270 -13.025 -33.035 1.00 53.59 93 PHE A N 1
ATOM 688 C CA . PHE A 1 93 ? 12.898 -12.602 -34.295 1.00 53.59 93 PHE A CA 1
ATOM 689 C C . PHE A 1 93 ? 12.100 -12.983 -35.553 1.00 53.59 93 PHE A C 1
ATOM 691 O O . PHE A 1 93 ? 12.217 -12.313 -36.576 1.00 53.59 93 PHE A O 1
ATOM 698 N N . SER A 1 94 ? 11.286 -14.039 -35.486 1.00 48.59 94 SER A N 1
ATOM 699 C CA . SER A 1 94 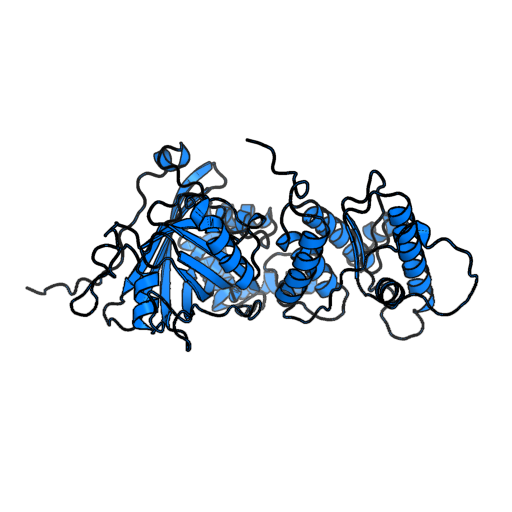? 10.533 -14.591 -36.625 1.00 48.59 94 SER A CA 1
ATOM 700 C C . SER A 1 94 ? 9.097 -14.058 -36.747 1.00 48.59 94 SER A C 1
ATOM 702 O O . SER A 1 94 ? 8.477 -14.210 -37.796 1.00 48.59 94 SER A O 1
ATOM 704 N N . SER A 1 95 ? 8.568 -13.402 -35.709 1.00 48.72 95 SER A N 1
ATOM 705 C CA . SER A 1 95 ? 7.174 -12.927 -35.624 1.00 48.72 95 SER A CA 1
ATOM 706 C C . SER A 1 95 ? 6.973 -11.443 -35.979 1.00 48.72 95 SER A C 1
ATOM 708 O O . SER A 1 95 ? 5.850 -10.937 -35.931 1.00 48.72 95 SER A O 1
ATOM 710 N N . SER A 1 96 ? 8.027 -10.754 -36.425 1.00 46.12 96 SER A N 1
ATOM 711 C CA . SER A 1 96 ? 8.005 -9.369 -36.928 1.00 46.12 96 SER A CA 1
ATOM 712 C C . SER A 1 96 ? 7.162 -9.167 -38.204 1.00 46.12 96 SER A C 1
ATOM 714 O O . SER A 1 96 ? 6.923 -8.029 -38.604 1.00 46.12 96 SER A O 1
ATOM 716 N N . SER A 1 97 ? 6.649 -10.242 -38.811 1.00 36.53 97 SER A N 1
ATOM 717 C CA . SER A 1 97 ? 5.772 -10.234 -39.990 1.00 36.53 97 SER A CA 1
ATOM 718 C C . SER A 1 97 ? 4.263 -10.286 -39.681 1.00 36.53 97 SER A C 1
ATOM 720 O O . SER A 1 97 ? 3.462 -10.099 -40.593 1.00 36.53 97 SER A O 1
ATOM 722 N N . ALA A 1 98 ? 3.844 -10.500 -38.424 1.00 37.56 98 ALA A N 1
ATOM 723 C CA . ALA A 1 98 ? 2.447 -10.802 -38.072 1.00 37.56 98 ALA A CA 1
ATOM 724 C C . ALA A 1 98 ? 1.822 -9.836 -37.043 1.00 37.56 98 ALA A C 1
ATOM 726 O O . ALA A 1 98 ? 1.197 -10.269 -36.078 1.00 37.56 98 ALA A O 1
ATOM 727 N N . GLY A 1 99 ? 1.995 -8.520 -37.213 1.00 38.69 99 GLY A N 1
ATOM 728 C CA . GLY A 1 99 ? 1.200 -7.478 -36.528 1.00 38.69 99 GLY A CA 1
ATOM 729 C C . GLY A 1 99 ? 1.344 -7.349 -34.998 1.00 38.69 99 GLY A C 1
ATOM 730 O O . GLY A 1 99 ? 0.940 -6.330 -34.438 1.00 38.69 99 GLY A O 1
ATOM 731 N N . ARG A 1 100 ? 1.955 -8.317 -34.303 1.00 46.28 100 ARG A N 1
ATOM 732 C CA . ARG A 1 100 ? 2.486 -8.135 -32.947 1.00 46.28 100 ARG A CA 1
ATOM 733 C C . ARG A 1 100 ? 3.664 -7.174 -33.052 1.00 46.28 100 ARG A C 1
ATOM 735 O O . ARG A 1 100 ? 4.561 -7.399 -33.859 1.00 46.28 100 ARG A O 1
ATOM 742 N N . ARG A 1 101 ? 3.676 -6.104 -32.248 1.00 49.31 101 ARG A N 1
ATOM 743 C CA . ARG A 1 101 ? 4.866 -5.252 -32.095 1.00 49.31 101 ARG A CA 1
ATOM 744 C C . ARG A 1 101 ? 6.028 -6.158 -31.671 1.00 49.31 101 ARG A C 1
ATOM 746 O O . ARG A 1 101 ? 6.085 -6.569 -30.515 1.00 49.31 101 ARG A O 1
ATOM 753 N N . GLY A 1 102 ? 6.901 -6.518 -32.612 1.00 48.88 102 GLY A N 1
ATOM 754 C CA . GLY A 1 102 ? 8.138 -7.235 -32.318 1.00 48.88 102 GLY A CA 1
ATOM 755 C C . GLY A 1 102 ? 8.902 -6.424 -31.276 1.00 48.88 102 GLY A C 1
ATOM 756 O O . GLY A 1 102 ? 9.192 -5.254 -31.510 1.00 48.88 102 GLY A O 1
ATOM 757 N N . GLY A 1 103 ? 9.118 -6.998 -30.093 1.00 59.69 103 GLY A N 1
ATOM 758 C CA . GLY A 1 103 ? 9.675 -6.272 -28.946 1.00 59.69 103 GLY A CA 1
ATOM 759 C C . GLY A 1 103 ? 8.718 -6.052 -27.773 1.00 59.69 103 GLY A C 1
ATOM 760 O O . GLY A 1 103 ? 8.952 -5.149 -26.984 1.00 59.69 103 GLY A O 1
ATOM 761 N N . ALA A 1 104 ? 7.661 -6.854 -27.620 1.00 73.25 104 ALA A N 1
ATOM 762 C CA . ALA A 1 104 ? 6.830 -6.894 -26.412 1.00 73.25 104 ALA A CA 1
ATOM 763 C C . ALA A 1 104 ? 7.041 -8.205 -25.636 1.00 73.25 104 ALA A C 1
ATOM 765 O O . ALA A 1 104 ? 6.085 -8.898 -25.316 1.00 73.25 104 ALA A O 1
ATOM 766 N N . MET A 1 105 ? 8.298 -8.566 -25.354 1.00 89.62 105 MET A N 1
ATOM 767 C CA . MET A 1 105 ? 8.607 -9.701 -24.477 1.00 89.62 105 MET A CA 1
ATOM 768 C C . MET A 1 105 ? 9.377 -9.247 -23.239 1.00 89.62 105 MET A C 1
ATOM 770 O O . MET A 1 105 ? 10.159 -8.299 -23.300 1.00 89.62 105 MET A O 1
ATOM 774 N N . CYS A 1 106 ? 9.162 -9.928 -22.123 1.00 93.31 106 CYS A N 1
ATOM 775 C CA . CYS A 1 106 ? 9.944 -9.779 -20.907 1.00 93.31 106 CYS A CA 1
ATOM 776 C C . CYS A 1 106 ? 10.492 -11.135 -20.470 1.00 93.31 106 CYS A C 1
ATOM 778 O O . CYS A 1 106 ? 9.785 -12.148 -20.539 1.00 93.31 106 CYS A O 1
ATOM 780 N N . GLN A 1 107 ? 11.751 -11.164 -20.037 1.00 93.75 107 GLN A N 1
ATOM 781 C CA . GLN A 1 107 ? 12.317 -12.316 -19.348 1.00 93.75 107 GLN A CA 1
ATOM 782 C C . GLN A 1 107 ? 13.340 -11.900 -18.289 1.00 93.75 107 GLN A C 1
ATOM 784 O O . GLN A 1 107 ? 14.219 -11.079 -18.558 1.00 93.75 107 GLN A O 1
ATOM 789 N N . PHE A 1 108 ? 13.240 -12.510 -17.111 1.00 93.12 108 PHE A N 1
ATOM 790 C CA . PHE A 1 108 ? 14.148 -12.304 -15.982 1.00 93.12 108 PHE A CA 1
ATOM 791 C C . PHE A 1 108 ? 14.420 -13.623 -15.269 1.00 93.12 108 PHE A C 1
ATOM 793 O O . PHE A 1 108 ? 13.534 -14.472 -15.163 1.00 93.12 108 PHE A O 1
ATOM 800 N N . ALA A 1 109 ? 15.631 -13.758 -14.734 1.00 91.00 109 ALA A N 1
ATOM 801 C CA . ALA A 1 109 ? 15.957 -14.782 -13.755 1.00 91.00 109 ALA A CA 1
ATOM 802 C C . ALA A 1 109 ? 16.274 -14.100 -12.421 1.00 91.00 109 ALA A C 1
ATOM 804 O O . ALA A 1 109 ? 17.155 -13.246 -12.361 1.00 91.00 109 ALA A O 1
ATOM 805 N N . VAL A 1 110 ? 15.552 -14.481 -11.372 1.00 86.56 110 VAL A N 1
ATOM 806 C CA . VAL A 1 110 ? 15.660 -13.938 -10.016 1.00 86.56 110 VAL A CA 1
ATOM 807 C C . VAL A 1 110 ? 16.116 -15.071 -9.099 1.00 86.56 110 VAL A C 1
ATOM 809 O O . VAL A 1 110 ? 15.499 -16.137 -9.073 1.00 86.56 110 VAL A O 1
ATOM 812 N N . ASP A 1 111 ? 17.222 -14.877 -8.379 1.00 82.31 111 ASP A N 1
ATOM 813 C CA . ASP A 1 111 ? 17.776 -15.870 -7.438 1.00 82.31 111 ASP A CA 1
ATOM 814 C C . ASP A 1 111 ? 18.023 -17.273 -8.062 1.00 82.31 111 ASP A C 1
ATOM 816 O O . ASP A 1 111 ? 17.802 -18.319 -7.447 1.00 82.31 111 ASP A O 1
ATOM 820 N N . CYS A 1 112 ? 18.465 -17.317 -9.325 1.00 83.81 112 CYS A N 1
ATOM 821 C CA . CYS A 1 112 ? 18.668 -18.557 -10.090 1.00 83.81 112 CYS A CA 1
ATOM 822 C C . CYS A 1 112 ? 20.134 -19.039 -10.083 1.00 83.81 112 CYS A C 1
ATOM 824 O O . CYS A 1 112 ? 20.780 -19.174 -11.127 1.00 83.81 112 CYS A O 1
ATOM 826 N N . GLY A 1 113 ? 20.672 -19.289 -8.886 1.00 76.69 113 GLY A N 1
ATOM 827 C CA . GLY A 1 113 ? 22.060 -19.727 -8.690 1.00 76.69 113 GLY A CA 1
ATOM 828 C C . GLY A 1 113 ? 23.084 -18.595 -8.843 1.00 76.69 113 GLY A C 1
ATOM 829 O O . GLY A 1 113 ? 22.756 -17.424 -8.694 1.00 76.69 113 GLY A O 1
ATOM 830 N N . SER A 1 114 ? 24.347 -18.937 -9.116 1.00 73.19 114 SER A N 1
ATOM 831 C CA . SER A 1 114 ? 25.448 -17.963 -9.241 1.00 73.19 114 SER A CA 1
ATOM 832 C C . SER A 1 114 ? 25.542 -17.287 -10.614 1.00 73.19 114 SER A C 1
ATOM 834 O O . SER A 1 114 ? 26.412 -16.447 -10.827 1.00 73.19 114 SER A O 1
ATOM 836 N N . ASN A 1 115 ? 24.700 -17.685 -11.568 1.00 71.31 115 ASN A N 1
ATOM 837 C CA . ASN A 1 115 ? 24.751 -17.178 -12.933 1.00 71.31 115 ASN A CA 1
ATOM 838 C C . ASN A 1 115 ? 23.928 -15.893 -13.055 1.00 71.31 115 ASN A C 1
ATOM 840 O O . ASN A 1 115 ? 22.759 -15.855 -12.675 1.00 71.31 115 ASN A O 1
ATOM 844 N N . VAL A 1 116 ? 24.518 -14.861 -13.657 1.00 75.31 116 VAL A N 1
ATOM 845 C CA . VAL A 1 116 ? 23.802 -13.633 -14.017 1.00 75.31 116 VAL A CA 1
ATOM 846 C C . VAL A 1 116 ? 23.192 -13.820 -15.403 1.00 75.31 116 VAL A C 1
ATOM 848 O O . VAL A 1 116 ? 23.909 -13.953 -16.395 1.00 75.31 116 VAL A O 1
ATOM 851 N N . TYR A 1 117 ? 21.863 -13.839 -15.482 1.00 85.62 117 TYR A N 1
ATOM 852 C CA . TYR A 1 117 ? 21.146 -13.921 -16.753 1.00 85.62 117 TYR A CA 1
ATOM 853 C C . TYR A 1 117 ? 20.754 -12.525 -17.209 1.00 85.62 117 TYR A C 1
ATOM 855 O O . TYR A 1 117 ? 20.009 -11.826 -16.526 1.00 85.62 117 TYR A O 1
ATOM 863 N N . ALA A 1 118 ? 21.235 -12.130 -18.385 1.00 87.12 118 ALA A N 1
ATOM 864 C CA . ALA A 1 118 ? 20.876 -10.842 -18.953 1.00 87.12 118 ALA A CA 1
ATOM 865 C C . ALA A 1 118 ? 19.364 -10.782 -19.258 1.00 87.12 118 ALA A C 1
ATOM 867 O O . ALA A 1 118 ? 18.859 -11.670 -19.966 1.00 87.12 118 ALA A O 1
ATOM 868 N N . PRO A 1 119 ? 18.651 -9.757 -18.757 1.00 92.06 119 PRO A N 1
ATOM 869 C CA . PRO A 1 119 ? 17.213 -9.638 -18.940 1.00 92.06 119 PRO A CA 1
ATOM 870 C C . PRO A 1 119 ? 16.861 -9.240 -20.375 1.00 92.06 119 PRO A C 1
ATOM 872 O O . PRO A 1 119 ? 17.677 -8.672 -21.106 1.00 92.06 119 PRO A O 1
ATOM 875 N N . VAL A 1 120 ? 15.614 -9.502 -20.761 1.00 92.69 120 VAL A N 1
ATOM 876 C CA . VAL A 1 120 ? 14.984 -8.883 -21.937 1.00 92.69 120 VAL A CA 1
ATOM 877 C C . VAL A 1 120 ? 13.775 -8.113 -21.445 1.00 92.69 120 VAL A C 1
ATOM 879 O O . VAL A 1 120 ? 12.968 -8.673 -20.709 1.00 92.69 120 VAL A O 1
ATOM 882 N N . VAL A 1 121 ? 13.648 -6.848 -21.837 1.00 91.94 121 VAL A N 1
ATOM 883 C CA . VAL A 1 121 ? 12.527 -5.976 -21.472 1.00 91.94 121 VAL A CA 1
ATOM 884 C C . VAL A 1 121 ? 12.108 -5.171 -22.688 1.00 91.94 121 VAL A C 1
ATOM 886 O O . VAL A 1 121 ? 12.748 -4.196 -23.084 1.00 91.94 121 VAL A O 1
ATOM 889 N N . GLY A 1 122 ? 11.012 -5.602 -23.296 1.00 89.19 122 GLY A N 1
ATOM 890 C CA . GLY A 1 122 ? 10.551 -5.034 -24.546 1.00 89.19 122 GLY A CA 1
ATOM 891 C C . GLY A 1 122 ? 11.588 -5.260 -25.662 1.00 89.19 122 GLY A C 1
ATOM 892 O O . GLY A 1 122 ? 11.985 -6.406 -25.885 1.00 89.19 122 GLY A O 1
ATOM 893 N N . PRO A 1 123 ? 12.046 -4.208 -26.366 1.00 88.06 123 PRO A N 1
ATOM 894 C CA . PRO A 1 123 ? 13.086 -4.323 -27.389 1.00 88.06 123 PRO A CA 1
ATOM 895 C C . PRO A 1 123 ? 14.516 -4.279 -26.825 1.00 88.06 123 PRO A C 1
ATOM 897 O O . PRO A 1 123 ? 15.469 -4.405 -27.590 1.00 88.06 123 PRO A O 1
ATOM 900 N N . TYR A 1 124 ? 14.694 -4.075 -25.515 1.00 89.12 124 TYR A N 1
ATOM 901 C CA . TYR A 1 124 ? 16.006 -4.144 -24.878 1.00 89.12 124 TYR A CA 1
ATOM 902 C C . TYR A 1 124 ? 16.359 -5.593 -24.532 1.00 89.12 124 TYR A C 1
ATOM 904 O O . TYR A 1 124 ? 15.650 -6.237 -23.764 1.00 89.12 124 TYR A O 1
ATOM 912 N N . ASP A 1 125 ? 17.479 -6.083 -25.057 1.00 89.69 125 ASP A N 1
ATOM 913 C CA . ASP A 1 125 ? 18.101 -7.353 -24.666 1.00 89.69 125 ASP A CA 1
ATOM 914 C C . ASP A 1 125 ? 19.469 -7.078 -24.039 1.00 89.69 125 ASP A C 1
ATOM 916 O O . ASP A 1 125 ? 20.405 -6.703 -24.749 1.00 89.69 125 ASP A O 1
ATOM 920 N N . GLY A 1 126 ? 19.608 -7.280 -22.729 1.00 86.38 126 GLY A N 1
ATOM 921 C CA . GLY A 1 126 ? 20.847 -6.995 -22.003 1.00 86.38 126 GLY A CA 1
ATOM 922 C C . GLY A 1 126 ? 22.050 -7.833 -22.449 1.00 86.38 126 GLY A C 1
ATOM 923 O O . GLY A 1 126 ? 23.179 -7.465 -22.145 1.00 86.38 126 GLY A O 1
ATOM 924 N N . ALA A 1 127 ? 21.834 -8.940 -23.173 1.00 85.50 127 ALA A N 1
ATOM 925 C CA . ALA A 1 127 ? 22.925 -9.741 -23.734 1.00 85.50 127 ALA A CA 1
ATOM 926 C C . ALA A 1 127 ? 23.420 -9.210 -25.086 1.00 85.50 127 ALA A C 1
ATOM 928 O O . ALA A 1 127 ? 24.585 -9.393 -25.424 1.00 85.50 127 ALA A O 1
ATOM 929 N N . ASN A 1 128 ? 22.527 -8.601 -25.872 1.00 82.75 128 ASN A N 1
ATOM 930 C CA . ASN A 1 128 ? 22.745 -8.366 -27.303 1.00 82.75 128 ASN A CA 1
ATOM 931 C C . ASN A 1 128 ? 22.627 -6.893 -27.716 1.00 82.75 128 ASN A C 1
ATOM 933 O O . ASN A 1 128 ? 22.992 -6.543 -28.836 1.00 82.75 128 ASN A O 1
ATOM 937 N N . THR A 1 129 ? 22.113 -6.019 -26.849 1.00 78.12 129 THR A N 1
ATOM 938 C CA . THR A 1 129 ? 21.911 -4.601 -27.164 1.00 78.12 129 THR A CA 1
ATOM 939 C C . THR A 1 129 ? 23.186 -3.814 -26.875 1.00 78.12 129 THR A C 1
ATOM 941 O O . THR A 1 129 ? 23.598 -3.747 -25.714 1.00 78.12 129 THR A O 1
ATOM 944 N N . PRO A 1 130 ? 23.801 -3.158 -27.875 1.00 73.12 130 PRO A N 1
ATOM 945 C CA . PRO A 1 130 ? 24.972 -2.327 -27.632 1.00 73.12 130 PRO A CA 1
ATOM 946 C C . PRO A 1 130 ? 24.614 -1.134 -26.726 1.00 73.12 130 PRO A C 1
ATOM 948 O O . PRO A 1 130 ? 23.632 -0.441 -27.013 1.00 73.12 130 PRO A O 1
ATOM 951 N N . PRO A 1 131 ? 25.422 -0.812 -25.694 1.00 68.06 131 PRO A N 1
ATOM 952 C CA . PRO A 1 131 ? 25.167 0.319 -24.790 1.00 68.06 131 PRO A CA 1
ATOM 953 C C . PRO A 1 131 ? 24.976 1.658 -25.518 1.00 68.06 131 PRO A C 1
ATOM 955 O O . PRO A 1 131 ? 24.193 2.509 -25.098 1.00 68.06 131 PRO A O 1
ATOM 958 N N . LEU A 1 132 ? 25.653 1.816 -26.659 1.00 67.38 132 LEU A N 1
ATOM 959 C CA . LEU A 1 132 ? 25.622 3.021 -27.483 1.00 67.38 132 LEU A CA 1
ATOM 960 C C . LEU A 1 132 ? 24.221 3.330 -28.049 1.00 67.38 132 LEU A C 1
ATOM 962 O O . LEU A 1 132 ? 23.848 4.495 -28.162 1.00 67.38 132 LEU A O 1
ATOM 966 N N . VAL A 1 133 ? 23.421 2.305 -28.369 1.00 65.56 133 VAL A N 1
ATOM 967 C CA . VAL A 1 133 ? 22.087 2.482 -28.976 1.00 65.56 133 VAL A CA 1
ATOM 968 C C . VAL A 1 133 ? 21.122 3.149 -27.993 1.00 65.56 133 VAL A C 1
ATOM 970 O O . VAL A 1 133 ? 20.361 4.038 -28.372 1.00 65.56 133 VAL A O 1
ATOM 973 N N . ALA A 1 134 ? 21.194 2.772 -26.714 1.00 62.16 134 ALA A N 1
ATOM 974 C CA . ALA A 1 134 ? 20.396 3.392 -25.661 1.00 62.16 134 ALA A CA 1
ATOM 975 C C . ALA A 1 134 ? 20.876 4.816 -25.317 1.00 62.16 134 ALA A C 1
ATOM 977 O O . ALA A 1 134 ? 20.064 5.654 -24.927 1.00 62.16 134 ALA A O 1
ATOM 978 N N . ALA A 1 135 ? 22.174 5.097 -25.485 1.00 66.62 135 ALA A N 1
ATOM 979 C CA . ALA A 1 135 ? 22.776 6.392 -25.172 1.00 66.62 135 ALA A CA 1
ATOM 980 C C . ALA A 1 135 ? 22.495 7.475 -26.232 1.00 66.62 135 ALA A C 1
ATOM 982 O O . ALA A 1 135 ? 22.273 8.628 -25.875 1.00 66.62 135 ALA A O 1
ATOM 983 N N . ILE A 1 136 ? 22.475 7.120 -27.523 1.00 68.25 136 ILE A N 1
ATOM 984 C CA . ILE A 1 136 ? 22.299 8.088 -28.625 1.00 68.25 136 ILE A CA 1
ATOM 985 C C . ILE A 1 136 ? 20.843 8.559 -28.754 1.00 68.25 136 ILE A C 1
ATOM 987 O O . ILE A 1 136 ? 20.590 9.721 -29.067 1.00 68.25 136 ILE A O 1
ATOM 991 N N . ALA A 1 137 ? 19.878 7.674 -28.502 1.00 72.75 137 ALA A N 1
ATOM 992 C CA . ALA A 1 137 ? 18.453 7.988 -28.569 1.00 72.75 137 ALA A CA 1
ATOM 993 C C . ALA A 1 137 ? 17.778 7.646 -27.230 1.00 72.75 137 ALA A C 1
ATOM 995 O O . ALA A 1 137 ? 17.092 6.620 -27.128 1.00 72.75 137 ALA A O 1
ATOM 996 N N . PRO A 1 138 ? 17.937 8.488 -26.190 1.00 69.00 138 PRO A N 1
ATOM 997 C CA . PRO A 1 138 ? 17.422 8.204 -24.849 1.00 69.00 138 PRO A CA 1
ATOM 998 C C . PRO A 1 138 ? 15.890 8.097 -24.791 1.00 69.00 138 PRO A C 1
ATOM 1000 O O . PRO A 1 138 ? 15.356 7.490 -23.864 1.00 69.00 138 PRO A O 1
ATOM 1003 N N . TRP A 1 139 ? 15.175 8.631 -25.785 1.00 71.62 139 TRP A N 1
ATOM 1004 C CA . TRP A 1 139 ? 13.719 8.516 -25.939 1.00 71.62 139 TRP A CA 1
ATOM 1005 C C . TRP A 1 139 ? 13.257 7.243 -26.669 1.00 71.62 139 TRP A C 1
ATOM 1007 O O . TRP A 1 139 ? 12.054 7.029 -26.803 1.00 71.62 139 TRP A O 1
ATOM 1017 N N . SER A 1 140 ? 14.175 6.416 -27.177 1.00 80.44 140 SER A N 1
ATOM 1018 C CA . SER A 1 140 ? 13.826 5.187 -27.899 1.00 80.44 140 SER A CA 1
ATOM 1019 C C . SER A 1 140 ? 13.185 4.137 -26.984 1.00 80.44 140 SER A C 1
ATOM 1021 O O . SER A 1 140 ? 13.376 4.138 -25.761 1.00 80.44 140 SER A O 1
ATOM 1023 N N . ASP A 1 141 ? 12.455 3.188 -27.575 1.00 82.06 141 ASP A N 1
ATOM 1024 C CA . ASP A 1 141 ? 11.903 2.058 -26.822 1.00 82.06 141 ASP A CA 1
ATOM 1025 C C . ASP A 1 141 ? 12.998 1.132 -26.270 1.00 82.06 141 ASP A C 1
ATOM 1027 O O . ASP A 1 141 ? 12.806 0.521 -25.223 1.00 82.06 141 ASP A O 1
ATOM 1031 N N . VAL A 1 142 ? 14.171 1.080 -26.911 1.00 85.25 142 VAL A N 1
ATOM 1032 C CA . VAL A 1 142 ? 15.343 0.337 -26.415 1.00 85.25 142 VAL A CA 1
ATOM 1033 C C . VAL A 1 142 ? 15.904 0.990 -25.152 1.00 85.25 142 VAL A C 1
ATOM 1035 O O . VAL A 1 142 ? 16.104 0.313 -24.147 1.00 85.25 142 VAL A O 1
ATOM 1038 N N . ALA A 1 143 ? 16.099 2.312 -25.155 1.00 81.94 143 ALA A N 1
ATOM 1039 C CA . ALA A 1 143 ? 16.534 3.040 -23.962 1.00 81.94 143 ALA A CA 1
ATOM 1040 C C . ALA A 1 143 ? 15.495 2.955 -22.828 1.00 81.94 143 ALA A C 1
ATOM 1042 O O . ALA A 1 143 ? 15.846 2.828 -21.655 1.00 81.94 143 ALA A O 1
ATOM 1043 N N . SER A 1 144 ? 14.210 2.975 -23.189 1.00 84.06 144 SER A N 1
ATOM 1044 C CA . SER A 1 144 ? 13.091 2.759 -22.269 1.00 84.06 144 SER A CA 1
ATOM 1045 C C . SER A 1 144 ? 13.121 1.364 -21.643 1.00 84.06 144 SER A C 1
ATOM 1047 O O . SER A 1 144 ? 12.990 1.234 -20.430 1.00 84.06 144 SER A O 1
ATOM 1049 N N . GLY A 1 145 ? 13.346 0.326 -22.453 1.00 88.69 145 GLY A N 1
ATOM 1050 C CA . GLY A 1 145 ? 13.500 -1.050 -21.987 1.00 88.69 145 GLY A CA 1
ATOM 1051 C C . GLY A 1 145 ? 14.702 -1.218 -21.059 1.00 88.69 145 GLY A C 1
ATOM 1052 O O . GLY A 1 145 ? 14.575 -1.869 -20.031 1.00 88.69 145 GLY A O 1
ATOM 1053 N N . ALA A 1 146 ? 15.832 -0.567 -21.355 1.00 88.44 146 ALA A N 1
ATOM 1054 C CA . ALA A 1 146 ? 17.028 -0.603 -20.510 1.00 88.44 146 ALA A CA 1
ATOM 1055 C C . ALA A 1 146 ? 16.791 0.015 -19.121 1.00 88.44 146 ALA A C 1
ATOM 1057 O O . ALA A 1 146 ? 17.121 -0.591 -18.102 1.00 88.44 146 ALA A O 1
ATOM 1058 N N . ARG A 1 147 ? 16.176 1.205 -19.067 1.00 87.62 147 ARG A N 1
ATOM 1059 C CA . ARG A 1 147 ? 15.827 1.859 -17.793 1.00 87.62 147 ARG A CA 1
ATOM 1060 C C . ARG A 1 147 ? 14.814 1.046 -17.001 1.00 87.62 147 ARG A C 1
ATOM 1062 O O . ARG A 1 147 ? 14.998 0.850 -15.804 1.00 87.62 147 ARG A O 1
ATOM 1069 N N . LEU A 1 148 ? 13.787 0.530 -17.674 1.00 89.56 148 LEU A N 1
ATOM 1070 C CA . LEU A 1 148 ? 12.791 -0.312 -17.029 1.00 89.56 148 LEU A CA 1
ATOM 1071 C C . LEU A 1 148 ? 13.402 -1.621 -16.519 1.00 89.56 148 LEU A C 1
ATOM 1073 O O . LEU A 1 148 ? 13.063 -2.049 -15.425 1.00 89.56 148 LEU A O 1
ATOM 1077 N N . ALA A 1 149 ? 14.347 -2.219 -17.247 1.00 91.88 149 ALA A N 1
ATOM 1078 C CA . ALA A 1 149 ? 15.066 -3.397 -16.776 1.00 91.88 149 ALA A CA 1
ATOM 1079 C C . ALA A 1 149 ? 15.825 -3.111 -15.475 1.00 91.88 149 ALA A C 1
ATOM 1081 O O . ALA A 1 149 ? 15.728 -3.889 -14.533 1.00 91.88 149 ALA A O 1
ATOM 1082 N N . SER A 1 150 ? 16.515 -1.969 -15.399 1.00 90.12 150 SER A N 1
ATOM 1083 C CA . SER A 1 150 ? 17.191 -1.526 -14.175 1.00 90.12 150 SER A CA 1
ATOM 1084 C C . SER A 1 150 ? 16.217 -1.325 -13.010 1.00 90.12 150 SER A C 1
ATOM 1086 O O . SER A 1 150 ? 16.503 -1.760 -11.898 1.00 90.12 150 SER A O 1
ATOM 1088 N N . GLN A 1 151 ? 15.075 -0.676 -13.254 1.00 88.62 151 GLN A N 1
ATOM 1089 C CA . GLN A 1 151 ? 14.057 -0.434 -12.228 1.00 88.62 151 GLN A CA 1
ATOM 1090 C C . GLN A 1 151 ? 13.418 -1.742 -11.742 1.00 88.62 151 GLN A C 1
ATOM 1092 O O . GLN A 1 151 ? 13.263 -1.947 -10.543 1.00 88.62 151 GLN A O 1
ATOM 1097 N N . MET A 1 152 ? 13.085 -2.650 -12.663 1.00 91.19 152 MET A N 1
ATOM 1098 C CA . MET A 1 152 ? 12.533 -3.961 -12.329 1.00 91.19 152 MET A CA 1
ATOM 1099 C C . MET A 1 152 ? 13.522 -4.800 -11.519 1.00 91.19 152 MET A C 1
ATOM 1101 O O . MET A 1 152 ? 13.106 -5.405 -10.540 1.00 91.19 152 MET A O 1
ATOM 1105 N N . SER A 1 153 ? 14.815 -4.806 -11.872 1.00 89.88 153 SER A N 1
ATOM 1106 C CA . SER A 1 153 ? 15.843 -5.493 -11.076 1.00 89.88 153 SER A CA 1
ATOM 1107 C C . SER A 1 153 ? 15.881 -4.983 -9.636 1.00 89.88 153 SER A C 1
ATOM 1109 O O . SER A 1 153 ? 15.842 -5.791 -8.718 1.00 89.88 153 SER A O 1
ATOM 1111 N N . ALA A 1 154 ? 15.879 -3.660 -9.435 1.00 86.25 154 ALA A N 1
ATOM 1112 C CA . ALA A 1 154 ? 15.887 -3.075 -8.093 1.00 86.25 154 ALA A CA 1
ATOM 1113 C C . ALA A 1 154 ? 14.653 -3.484 -7.267 1.00 86.25 154 ALA A C 1
ATOM 1115 O O . ALA A 1 154 ? 14.779 -3.788 -6.086 1.00 86.25 154 ALA A O 1
ATOM 1116 N N . LEU A 1 155 ? 13.474 -3.543 -7.895 1.00 86.38 155 LEU A N 1
ATOM 1117 C CA . LEU A 1 155 ? 12.242 -4.006 -7.249 1.00 86.38 155 LEU A CA 1
ATOM 1118 C C . LEU A 1 155 ? 12.247 -5.520 -6.973 1.00 86.38 155 LEU A C 1
ATOM 1120 O O . LEU A 1 155 ? 11.719 -5.956 -5.957 1.00 86.38 155 LEU A O 1
ATOM 1124 N N . PHE A 1 156 ? 12.844 -6.336 -7.846 1.00 86.62 156 PHE A N 1
ATOM 1125 C CA . PHE A 1 156 ? 12.994 -7.779 -7.613 1.00 86.62 156 PHE A CA 1
ATOM 1126 C C . PHE A 1 156 ? 14.020 -8.113 -6.528 1.00 86.62 156 PHE A C 1
ATOM 1128 O O . PHE A 1 156 ? 13.885 -9.149 -5.878 1.00 86.62 156 PHE A O 1
ATOM 1135 N N . ASP A 1 157 ? 15.015 -7.249 -6.329 1.00 80.00 157 ASP A N 1
ATOM 1136 C CA . ASP A 1 157 ? 15.959 -7.325 -5.210 1.00 80.00 157 ASP A CA 1
ATOM 1137 C C . ASP A 1 157 ? 15.323 -6.891 -3.874 1.00 80.00 157 ASP A C 1
ATOM 1139 O O . ASP A 1 157 ? 15.900 -7.126 -2.805 1.00 80.00 157 ASP A O 1
ATOM 1143 N N . GLY A 1 158 ? 14.138 -6.274 -3.937 1.00 72.50 158 GLY A N 1
ATOM 1144 C CA . GLY A 1 158 ? 13.289 -5.965 -2.794 1.00 72.50 158 GLY A CA 1
ATOM 1145 C C . GLY A 1 158 ? 12.848 -7.213 -2.023 1.00 72.50 158 GLY A C 1
ATOM 1146 O O . GLY A 1 158 ? 13.044 -8.359 -2.436 1.00 72.50 158 GLY A O 1
ATOM 1147 N N . THR A 1 159 ? 12.267 -6.999 -0.846 1.00 67.31 159 THR A N 1
ATOM 1148 C CA . THR A 1 159 ? 11.911 -8.090 0.076 1.00 67.31 159 THR A CA 1
ATOM 1149 C C . THR A 1 159 ? 10.425 -8.433 0.069 1.00 67.31 159 THR A C 1
ATOM 1151 O O . THR A 1 159 ? 10.039 -9.402 0.725 1.00 67.31 159 THR A O 1
ATOM 1154 N N . SER A 1 160 ? 9.590 -7.685 -0.661 1.00 77.69 160 SER A N 1
ATOM 1155 C CA . SER A 1 160 ? 8.136 -7.864 -0.659 1.00 77.69 160 SER A CA 1
ATOM 1156 C C . SER A 1 160 ? 7.584 -8.438 -1.969 1.00 77.69 160 SER A C 1
ATOM 1158 O O . SER A 1 160 ? 8.089 -8.211 -3.069 1.00 77.69 160 SER A O 1
ATOM 1160 N N . THR A 1 161 ? 6.470 -9.164 -1.869 1.00 84.31 161 THR A N 1
ATOM 1161 C CA . THR A 1 161 ? 5.717 -9.637 -3.042 1.00 84.31 161 THR A CA 1
ATOM 1162 C C . THR A 1 161 ? 5.046 -8.500 -3.815 1.00 84.31 161 THR A C 1
ATOM 1164 O O . THR A 1 161 ? 4.756 -8.651 -5.003 1.00 84.31 161 THR A O 1
ATOM 1167 N N . ASP A 1 162 ? 4.806 -7.365 -3.159 1.00 84.88 162 ASP A N 1
ATOM 1168 C CA . ASP A 1 162 ? 4.189 -6.182 -3.759 1.00 84.88 162 ASP A CA 1
ATOM 1169 C C . ASP A 1 162 ? 5.166 -5.465 -4.700 1.00 84.88 162 ASP A C 1
ATOM 1171 O O . ASP A 1 162 ? 4.767 -5.068 -5.793 1.00 84.88 162 ASP A O 1
ATOM 1175 N N . GLU A 1 163 ? 6.456 -5.386 -4.351 1.00 84.50 163 GLU A N 1
ATOM 1176 C CA . GLU A 1 163 ? 7.504 -4.870 -5.248 1.00 84.50 163 GLU A CA 1
ATOM 1177 C C . GLU A 1 163 ? 7.645 -5.737 -6.506 1.00 84.50 163 GLU A C 1
ATOM 1179 O O . GLU A 1 163 ? 7.723 -5.214 -7.620 1.00 84.50 163 GLU A O 1
ATOM 1184 N N . PHE A 1 164 ? 7.579 -7.067 -6.362 1.00 88.75 164 PHE A N 1
ATOM 1185 C CA . PHE A 1 164 ? 7.566 -7.981 -7.508 1.00 88.75 164 PHE A CA 1
ATOM 1186 C C . PHE A 1 164 ? 6.351 -7.738 -8.420 1.00 88.75 164 PHE A C 1
ATOM 1188 O O . PHE A 1 164 ? 6.472 -7.681 -9.653 1.00 88.75 164 PHE A O 1
ATOM 1195 N N . ALA A 1 165 ? 5.162 -7.587 -7.827 1.00 90.69 165 ALA A N 1
ATOM 1196 C CA . ALA A 1 165 ? 3.944 -7.284 -8.571 1.00 90.69 165 ALA A CA 1
ATOM 1197 C C . ALA A 1 165 ? 4.055 -5.921 -9.274 1.00 90.69 165 ALA A C 1
ATOM 1199 O O . ALA A 1 165 ? 3.749 -5.827 -10.463 1.00 90.69 165 ALA A O 1
ATOM 1200 N N . LEU A 1 166 ? 4.570 -4.899 -8.584 1.00 88.69 166 LEU A N 1
ATOM 1201 C CA . LEU A 1 166 ? 4.804 -3.557 -9.113 1.00 88.69 166 LEU A CA 1
ATOM 1202 C C . LEU A 1 166 ? 5.751 -3.579 -10.320 1.00 88.69 166 LEU A C 1
ATOM 1204 O O . LEU A 1 166 ? 5.404 -3.039 -11.372 1.00 88.69 166 LEU A O 1
ATOM 1208 N N . ALA A 1 167 ? 6.894 -4.262 -10.213 1.00 90.38 167 ALA A N 1
ATOM 1209 C CA . ALA A 1 167 ? 7.848 -4.438 -11.311 1.00 90.38 167 ALA A CA 1
ATOM 1210 C C . ALA A 1 167 ? 7.179 -5.058 -12.544 1.00 90.38 167 ALA A C 1
ATOM 1212 O O . ALA A 1 167 ? 7.340 -4.586 -13.673 1.00 90.38 167 ALA A O 1
ATOM 1213 N N . THR A 1 168 ? 6.360 -6.088 -12.318 1.00 93.00 168 THR A N 1
ATOM 1214 C CA . THR A 1 168 ? 5.590 -6.745 -13.377 1.00 93.00 168 THR A CA 1
ATOM 1215 C C . THR A 1 168 ? 4.588 -5.776 -14.011 1.00 93.00 168 THR A C 1
ATOM 1217 O O . THR A 1 168 ? 4.497 -5.699 -15.237 1.00 93.00 168 THR A O 1
ATOM 1220 N N . MET A 1 169 ? 3.858 -4.996 -13.206 1.00 93.06 169 MET A N 1
ATOM 1221 C CA . MET A 1 169 ? 2.874 -4.031 -13.706 1.00 93.06 169 MET A CA 1
ATOM 1222 C C . MET A 1 169 ? 3.521 -2.937 -14.559 1.00 93.06 169 MET A C 1
ATOM 1224 O O . MET A 1 169 ? 2.958 -2.581 -15.594 1.00 93.06 169 MET A O 1
ATOM 1228 N N . LEU A 1 170 ? 4.700 -2.436 -14.169 1.00 91.06 170 LEU A N 1
ATOM 1229 C CA . LEU A 1 170 ? 5.442 -1.419 -14.925 1.00 91.06 170 LEU A CA 1
ATOM 1230 C C . LEU A 1 170 ? 5.796 -1.908 -16.337 1.00 91.06 170 LEU A C 1
ATOM 1232 O O . LEU A 1 170 ? 5.615 -1.175 -17.312 1.00 91.06 170 LEU A O 1
ATOM 1236 N N . TYR A 1 171 ? 6.228 -3.167 -16.467 1.00 92.75 171 TYR A N 1
ATOM 1237 C CA . TYR A 1 171 ? 6.452 -3.789 -17.773 1.00 92.75 171 TYR A CA 1
ATOM 1238 C C . TYR A 1 171 ? 5.188 -3.807 -18.633 1.00 92.75 171 TYR A C 1
ATOM 1240 O O . TYR A 1 171 ? 5.213 -3.344 -19.780 1.00 92.75 171 TYR A O 1
ATOM 1248 N N . PHE A 1 172 ? 4.078 -4.316 -18.092 1.00 92.31 172 PHE A N 1
ATOM 1249 C CA . PHE A 1 172 ? 2.842 -4.419 -18.860 1.00 92.31 172 PHE A CA 1
ATOM 1250 C C . PHE A 1 172 ? 2.280 -3.040 -19.226 1.00 92.31 172 PHE A C 1
ATOM 1252 O O . PHE A 1 172 ? 1.887 -2.859 -20.377 1.00 92.31 172 PHE A O 1
ATOM 1259 N N . ASP A 1 173 ? 2.301 -2.048 -18.331 1.00 90.06 173 ASP A N 1
ATOM 1260 C CA . ASP A 1 173 ? 1.846 -0.684 -18.651 1.00 90.06 173 ASP A CA 1
ATOM 1261 C C . ASP A 1 173 ? 2.638 -0.067 -19.811 1.00 90.06 173 ASP A C 1
ATOM 1263 O O . ASP A 1 173 ? 2.061 0.610 -20.668 1.00 90.06 173 ASP A O 1
ATOM 1267 N N . ARG A 1 174 ? 3.949 -0.347 -19.878 1.00 86.81 174 ARG A N 1
ATOM 1268 C CA . ARG A 1 174 ? 4.816 0.185 -20.931 1.00 86.81 174 ARG A CA 1
ATOM 1269 C C . ARG A 1 174 ? 4.684 -0.560 -22.258 1.00 86.81 174 ARG A C 1
ATOM 1271 O O . ARG A 1 174 ? 4.565 0.087 -23.298 1.00 86.81 174 ARG A O 1
ATOM 1278 N N . PHE A 1 175 ? 4.759 -1.890 -22.247 1.00 88.44 175 PHE A N 1
ATOM 1279 C CA . PHE A 1 175 ? 5.008 -2.674 -23.464 1.00 88.44 175 PHE A CA 1
ATOM 1280 C C . PHE A 1 175 ? 3.839 -3.550 -23.923 1.00 88.44 175 PHE A C 1
ATOM 1282 O O . PHE A 1 175 ? 3.836 -3.973 -25.077 1.00 88.44 175 PHE A O 1
ATOM 1289 N N . SER A 1 176 ? 2.807 -3.768 -23.102 1.00 84.50 176 SER A N 1
ATOM 1290 C CA . SER A 1 176 ? 1.659 -4.605 -23.504 1.00 84.50 176 SER A CA 1
ATOM 1291 C C . SER A 1 176 ? 0.686 -3.917 -24.469 1.00 84.50 176 SER A C 1
ATOM 1293 O O . SER A 1 176 ? -0.221 -4.546 -25.011 1.00 84.50 176 SER A O 1
ATOM 1295 N N . GLY A 1 177 ? 0.824 -2.599 -24.651 1.00 81.75 177 GLY A N 1
ATOM 1296 C CA . GLY A 1 177 ? -0.147 -1.774 -25.374 1.00 81.75 177 GLY A CA 1
ATOM 1297 C C . GLY A 1 177 ? -1.429 -1.484 -24.582 1.00 81.75 177 GLY A C 1
ATOM 1298 O O . GLY A 1 177 ? -2.317 -0.807 -25.098 1.00 81.75 177 GLY A O 1
ATOM 1299 N N . ARG A 1 178 ? -1.534 -1.954 -23.333 1.00 83.94 178 ARG A N 1
ATOM 1300 C CA . ARG A 1 178 ? -2.636 -1.663 -22.410 1.00 83.94 178 ARG A CA 1
ATOM 1301 C C . ARG A 1 178 ? -2.093 -1.009 -21.146 1.00 83.94 178 ARG A C 1
ATOM 1303 O O . ARG A 1 178 ? -1.079 -1.435 -20.608 1.00 83.94 178 ARG A O 1
ATOM 1310 N N . ARG A 1 179 ? -2.796 0.014 -20.659 1.00 87.00 179 ARG A N 1
ATOM 1311 C CA . ARG A 1 179 ? -2.443 0.690 -19.406 1.00 87.00 179 ARG A CA 1
ATOM 1312 C C . ARG A 1 179 ? -2.885 -0.132 -18.202 1.00 87.00 179 ARG A C 1
ATOM 1314 O O . ARG A 1 179 ? -3.984 -0.694 -18.208 1.00 87.00 179 ARG A O 1
ATOM 1321 N N . VAL A 1 180 ? -2.052 -0.164 -17.169 1.00 89.25 180 VAL A N 1
ATOM 1322 C CA . VAL A 1 180 ? -2.331 -0.856 -15.908 1.00 89.25 180 VAL A CA 1
ATOM 1323 C C . VAL A 1 180 ? -2.674 0.189 -14.845 1.00 89.25 180 VAL A C 1
ATOM 1325 O O . VAL A 1 180 ? -1.800 0.958 -14.451 1.00 89.25 180 VAL A O 1
ATOM 1328 N N . PRO A 1 181 ? -3.916 0.235 -14.330 1.00 87.94 181 PRO A N 1
ATOM 1329 C CA . PRO A 1 181 ? -4.366 1.303 -13.438 1.00 87.94 181 PRO A CA 1
ATOM 1330 C C . PRO A 1 181 ? -3.539 1.544 -12.179 1.00 87.94 181 PRO A C 1
ATOM 1332 O O . PRO A 1 181 ? -3.588 2.641 -11.641 1.00 87.94 181 PRO A O 1
ATOM 1335 N N . TRP A 1 182 ? -2.817 0.534 -11.701 1.00 88.06 182 TRP A N 1
ATOM 1336 C CA . TRP A 1 182 ? -1.961 0.639 -10.522 1.00 88.06 182 TRP A CA 1
ATOM 1337 C C . TRP A 1 182 ? -0.670 1.428 -10.758 1.00 88.06 182 TRP A C 1
ATOM 1339 O O . TRP A 1 182 ? -0.113 1.956 -9.805 1.00 88.06 182 TRP A O 1
ATOM 1349 N N . VAL A 1 183 ? -0.204 1.529 -12.007 1.00 86.94 183 VAL A N 1
ATOM 1350 C CA . VAL A 1 183 ? 1.078 2.176 -12.351 1.00 86.94 183 VAL A CA 1
ATOM 1351 C C . VAL A 1 183 ? 0.979 3.165 -13.513 1.00 86.94 183 VAL A C 1
ATOM 1353 O O . VAL A 1 183 ? 1.953 3.835 -13.845 1.00 86.94 183 VAL A O 1
ATOM 1356 N N . MET A 1 184 ? -0.196 3.289 -14.142 1.00 85.38 184 MET A N 1
ATOM 1357 C CA . MET A 1 184 ? -0.385 4.152 -15.312 1.00 85.38 184 MET A CA 1
ATOM 1358 C C . MET A 1 184 ? -0.260 5.647 -14.996 1.00 85.38 184 MET A C 1
ATOM 1360 O O . MET A 1 184 ? -0.153 6.455 -15.922 1.00 85.38 184 MET A O 1
ATOM 1364 N N . HIS A 1 185 ? -0.312 6.022 -13.723 1.00 84.50 185 HIS A N 1
ATOM 1365 C CA . HIS A 1 185 ? -0.187 7.394 -13.264 1.00 84.50 185 HIS A CA 1
ATOM 1366 C C . HIS A 1 185 ? 1.112 7.582 -12.481 1.00 84.50 185 HIS A C 1
ATOM 1368 O O . HIS A 1 185 ? 1.580 6.694 -11.778 1.00 84.50 185 HIS A O 1
ATOM 1374 N N . SER A 1 186 ? 1.689 8.766 -12.629 1.00 80.38 186 SER A N 1
ATOM 1375 C CA . SER A 1 186 ? 2.765 9.288 -11.794 1.00 80.38 186 SER A CA 1
ATOM 1376 C C . SER A 1 186 ? 2.624 10.804 -11.816 1.00 80.38 186 SER A C 1
ATOM 1378 O O . SER A 1 186 ? 2.149 11.375 -12.807 1.00 80.38 186 SER A O 1
ATOM 1380 N N . ILE A 1 187 ? 2.996 11.446 -10.720 1.00 75.75 187 ILE A N 1
ATOM 1381 C CA . ILE A 1 187 ? 3.056 12.906 -10.605 1.00 75.75 187 ILE A CA 1
ATOM 1382 C C . ILE A 1 187 ? 4.461 13.438 -10.916 1.00 75.75 187 ILE A C 1
ATOM 1384 O O . ILE A 1 187 ? 4.629 14.636 -11.107 1.00 75.75 187 ILE A O 1
ATOM 1388 N N . ASP A 1 188 ? 5.440 12.547 -11.065 1.00 77.19 188 ASP A N 1
ATOM 1389 C CA . ASP A 1 188 ? 6.837 12.899 -11.299 1.00 77.19 188 ASP A CA 1
ATOM 1390 C C . ASP A 1 188 ? 7.083 13.242 -12.762 1.00 77.19 188 ASP A C 1
ATOM 1392 O O . ASP A 1 188 ? 6.408 12.754 -13.681 1.00 77.19 188 ASP A O 1
ATOM 1396 N N . VAL A 1 189 ? 8.107 14.051 -12.997 1.00 68.75 189 VAL A N 1
ATOM 1397 C CA . VAL A 1 189 ? 8.666 14.225 -14.333 1.00 68.75 189 VAL A CA 1
ATOM 1398 C C . VAL A 1 189 ? 9.458 12.967 -14.659 1.00 68.75 189 VAL A C 1
ATOM 1400 O O . VAL A 1 189 ? 10.597 12.804 -14.236 1.00 68.75 189 VAL A O 1
ATOM 1403 N N . THR A 1 190 ? 8.859 12.060 -15.427 1.00 72.94 190 THR A N 1
ATOM 1404 C CA . THR A 1 190 ? 9.512 10.795 -15.773 1.00 72.94 190 THR A CA 1
ATOM 1405 C C . THR A 1 190 ? 9.797 10.678 -17.255 1.00 72.94 190 THR A C 1
ATOM 1407 O O . THR A 1 190 ? 9.133 11.274 -18.111 1.00 72.94 190 THR A O 1
ATOM 1410 N N . TRP A 1 191 ? 10.785 9.853 -17.590 1.00 71.69 191 TRP A N 1
ATOM 1411 C CA . TRP A 1 191 ? 11.054 9.509 -18.980 1.00 71.69 191 TRP A CA 1
ATOM 1412 C C . TRP A 1 191 ? 9.884 8.725 -19.601 1.00 71.69 191 TRP A C 1
ATOM 1414 O O . TRP A 1 191 ? 9.663 8.839 -20.806 1.00 71.69 191 TRP A O 1
ATOM 1424 N N . GLU A 1 192 ? 9.104 7.971 -18.807 1.00 69.56 192 GLU A N 1
ATOM 1425 C CA . GLU A 1 192 ? 7.986 7.157 -19.314 1.00 69.56 192 GLU A CA 1
ATOM 1426 C C . GLU A 1 192 ? 6.890 8.013 -19.962 1.00 69.56 192 GLU A C 1
ATOM 1428 O O . GLU A 1 192 ? 6.266 7.596 -20.943 1.00 69.56 192 GLU A O 1
ATOM 1433 N N . LYS A 1 193 ? 6.663 9.213 -19.413 1.00 74.38 193 LYS A N 1
ATOM 1434 C CA . LYS A 1 193 ? 5.690 10.193 -19.913 1.00 74.38 193 LYS A CA 1
ATOM 1435 C C . LYS A 1 193 ? 6.136 10.864 -21.213 1.00 74.38 193 LYS A C 1
ATOM 1437 O O . LYS A 1 193 ? 5.289 11.275 -22.008 1.00 74.38 193 LYS A O 1
ATOM 1442 N N . GLY A 1 194 ? 7.446 10.957 -21.435 1.00 73.88 194 GLY A N 1
ATOM 1443 C CA . GLY A 1 194 ? 8.048 11.665 -22.558 1.00 73.88 194 GLY A CA 1
ATOM 1444 C C . GLY A 1 194 ? 8.024 13.198 -22.414 1.00 73.88 194 GLY A C 1
ATOM 1445 O O . GLY A 1 194 ? 7.264 13.760 -21.619 1.00 73.88 194 GLY A O 1
ATOM 1446 N N . PRO A 1 195 ? 8.842 13.906 -23.212 1.00 75.88 195 PRO A N 1
ATOM 1447 C CA . PRO A 1 195 ? 9.106 15.336 -23.027 1.00 75.88 195 PRO A CA 1
ATOM 1448 C C . PRO A 1 195 ? 7.868 16.221 -23.225 1.00 75.88 195 PRO A C 1
ATOM 1450 O O . PRO A 1 195 ? 7.666 17.171 -22.474 1.00 75.88 195 PRO A O 1
ATOM 1453 N N . LEU A 1 196 ? 7.004 15.896 -24.194 1.00 81.50 196 LEU A N 1
ATOM 1454 C CA . LEU A 1 196 ? 5.806 16.691 -24.495 1.00 81.50 196 LEU A CA 1
ATOM 1455 C C . LEU A 1 196 ? 4.792 16.683 -23.347 1.00 81.50 196 LEU A C 1
ATOM 1457 O O . LEU A 1 196 ? 4.222 17.723 -23.016 1.00 81.50 196 LEU A O 1
ATOM 1461 N N . ARG A 1 197 ? 4.559 15.516 -22.735 1.00 82.88 197 ARG A N 1
ATOM 1462 C CA . ARG A 1 197 ? 3.627 15.395 -21.611 1.00 82.88 197 ARG A CA 1
ATOM 1463 C C . ARG A 1 197 ? 4.174 16.115 -20.382 1.00 82.88 197 ARG A C 1
ATOM 1465 O O . ARG A 1 197 ? 3.447 16.920 -19.810 1.00 82.88 197 ARG A O 1
ATOM 1472 N N . ASN A 1 198 ? 5.448 15.902 -20.054 1.00 82.06 198 ASN A N 1
ATOM 1473 C CA . ASN A 1 198 ? 6.109 16.591 -18.943 1.00 82.06 198 ASN A CA 1
ATOM 1474 C C . ASN A 1 198 ? 6.034 18.118 -19.103 1.00 82.06 198 ASN A C 1
ATOM 1476 O O . ASN A 1 198 ? 5.624 18.814 -18.180 1.00 82.06 198 ASN A O 1
ATOM 1480 N N . ALA A 1 199 ? 6.332 18.647 -20.295 1.00 81.25 199 ALA A N 1
ATOM 1481 C CA . ALA A 1 199 ? 6.238 20.083 -20.563 1.00 81.25 199 ALA A CA 1
ATOM 1482 C C . ALA A 1 199 ? 4.807 20.624 -20.393 1.00 81.25 199 ALA A C 1
ATOM 1484 O O . ALA A 1 199 ? 4.613 21.708 -19.845 1.00 81.25 199 ALA A O 1
ATOM 1485 N N . ARG A 1 200 ? 3.791 19.865 -20.826 1.00 86.94 200 ARG A N 1
ATOM 1486 C CA . ARG A 1 200 ? 2.380 20.245 -20.664 1.00 86.94 200 ARG A CA 1
ATOM 1487 C C . ARG A 1 200 ? 1.946 20.252 -19.197 1.00 86.94 200 ARG A C 1
ATOM 1489 O O . ARG A 1 200 ? 1.198 21.144 -18.802 1.00 86.94 200 ARG A O 1
ATOM 1496 N N . GLU A 1 201 ? 2.402 19.280 -18.411 1.00 87.44 201 GLU A N 1
ATOM 1497 C CA . GLU A 1 201 ? 2.144 19.199 -16.969 1.00 87.44 201 GLU A CA 1
ATOM 1498 C C . GLU A 1 201 ? 2.790 20.393 -16.245 1.00 87.44 201 GLU A C 1
ATOM 1500 O O . GLU A 1 201 ? 2.092 21.133 -15.553 1.00 87.44 201 GLU A O 1
ATOM 1505 N N . VAL A 1 202 ? 4.066 20.690 -16.516 1.00 83.88 202 VAL A N 1
ATOM 1506 C CA . VAL A 1 202 ? 4.767 21.869 -15.966 1.00 83.88 202 VAL A CA 1
ATOM 1507 C C . VAL A 1 202 ? 4.073 23.177 -16.364 1.00 83.88 202 VAL A C 1
ATOM 1509 O O . VAL A 1 202 ? 3.808 24.030 -15.516 1.00 83.88 202 VAL A O 1
ATOM 1512 N N . TYR A 1 203 ? 3.700 23.329 -17.638 1.00 87.19 203 TYR A N 1
ATOM 1513 C CA . TYR A 1 203 ? 2.949 24.497 -18.106 1.00 87.19 203 TYR A CA 1
ATOM 1514 C C . TYR A 1 203 ? 1.603 24.640 -17.381 1.00 87.19 203 TYR A C 1
ATOM 1516 O O . TYR A 1 203 ? 1.212 25.741 -16.990 1.00 87.19 203 TYR A O 1
ATOM 1524 N N . GLY A 1 204 ? 0.899 23.528 -17.154 1.00 86.69 204 GLY A N 1
ATOM 1525 C CA . GLY A 1 204 ? -0.348 23.501 -16.396 1.00 86.69 204 GLY A CA 1
ATOM 1526 C C . GLY A 1 204 ? -0.170 23.919 -14.935 1.00 86.69 204 GLY A C 1
ATOM 1527 O O . GLY A 1 204 ? -0.993 24.679 -14.427 1.00 86.69 204 GLY A O 1
ATOM 1528 N N . MET A 1 205 ? 0.910 23.482 -14.278 1.00 86.94 205 MET A N 1
ATOM 1529 C CA . MET A 1 205 ? 1.241 23.887 -12.907 1.00 86.94 205 MET A CA 1
ATOM 1530 C C . MET A 1 205 ? 1.418 25.408 -12.839 1.00 86.94 205 MET A C 1
ATOM 1532 O O . MET A 1 205 ? 0.745 26.074 -12.050 1.00 86.94 205 MET A O 1
ATOM 1536 N N . ILE A 1 206 ? 2.256 25.964 -13.718 1.00 86.06 206 ILE A N 1
ATOM 1537 C CA . ILE A 1 206 ? 2.581 27.397 -13.746 1.00 86.06 206 ILE A CA 1
ATOM 1538 C C . ILE A 1 206 ? 1.336 28.242 -14.042 1.00 86.06 206 ILE A C 1
ATOM 1540 O O . ILE A 1 206 ? 1.053 29.201 -13.328 1.00 86.06 206 ILE A O 1
ATOM 1544 N N . THR A 1 207 ? 0.561 27.880 -15.067 1.00 88.81 207 THR A N 1
ATOM 1545 C CA . THR A 1 207 ? -0.573 28.703 -15.523 1.00 88.81 207 THR A CA 1
ATOM 1546 C C . THR A 1 207 ? -1.801 28.624 -14.623 1.00 88.81 207 THR A C 1
ATOM 1548 O O . THR A 1 207 ? -2.508 29.619 -14.484 1.00 88.81 207 THR A O 1
ATOM 1551 N N . LYS A 1 208 ? -2.070 27.473 -13.993 1.00 91.38 208 LYS A N 1
ATOM 1552 C CA . LYS A 1 208 ? -3.271 27.282 -13.159 1.00 91.38 208 LYS A CA 1
ATOM 1553 C C . LYS A 1 208 ? -3.028 27.499 -11.669 1.00 91.38 208 LYS A C 1
ATOM 1555 O O . LYS A 1 208 ? -3.960 27.839 -10.946 1.00 91.38 208 LYS A O 1
ATOM 1560 N N . CYS A 1 209 ? -1.799 27.278 -11.206 1.00 91.50 209 CYS A N 1
ATOM 1561 C CA . CYS A 1 209 ? -1.442 27.302 -9.787 1.00 91.50 209 CYS A CA 1
ATOM 1562 C C . CYS A 1 209 ? -0.272 28.238 -9.461 1.00 91.50 209 CYS A C 1
ATOM 1564 O O . CYS A 1 209 ? 0.194 28.222 -8.322 1.00 91.50 209 CYS A O 1
ATOM 1566 N N . GLY A 1 210 ? 0.168 29.085 -10.401 1.00 88.50 210 GLY A N 1
ATOM 1567 C CA . GLY A 1 210 ? 1.294 30.014 -10.240 1.00 88.50 210 GLY A CA 1
ATOM 1568 C C . GLY A 1 210 ? 1.344 30.749 -8.892 1.00 88.50 210 GLY A C 1
ATOM 1569 O O . GLY A 1 210 ? 2.380 30.686 -8.235 1.00 88.50 210 GLY A O 1
ATOM 1570 N N . PRO A 1 211 ? 0.246 31.358 -8.398 1.00 90.06 211 PRO A N 1
ATOM 1571 C CA . PRO A 1 211 ? 0.246 32.022 -7.090 1.00 90.06 211 PRO A CA 1
ATOM 1572 C C . PRO A 1 211 ? 0.476 31.085 -5.893 1.00 90.06 211 PRO A C 1
ATOM 1574 O O . PRO A 1 211 ? 1.081 31.486 -4.902 1.00 90.06 211 PRO A O 1
ATOM 1577 N N . CYS A 1 212 ? -0.007 29.840 -5.941 1.00 88.06 212 CYS A N 1
ATOM 1578 C CA . CYS A 1 212 ? 0.265 28.853 -4.889 1.00 88.06 212 CYS A CA 1
ATOM 1579 C C . CYS A 1 212 ? 1.712 28.358 -4.959 1.00 88.06 212 CYS A C 1
ATOM 1581 O O . CYS A 1 212 ? 2.359 28.231 -3.925 1.00 88.06 212 CYS A O 1
ATOM 1583 N N . ILE A 1 213 ? 2.228 28.140 -6.172 1.00 86.94 213 ILE A N 1
ATOM 1584 C CA . ILE A 1 213 ? 3.615 27.723 -6.408 1.00 86.94 213 ILE A CA 1
ATOM 1585 C C . ILE A 1 213 ? 4.582 28.801 -5.928 1.00 86.94 213 ILE A C 1
ATOM 1587 O O . ILE A 1 213 ? 5.483 28.498 -5.159 1.00 86.94 213 ILE A O 1
ATOM 1591 N N . ALA A 1 214 ? 4.367 30.059 -6.315 1.00 87.75 214 ALA A N 1
ATOM 1592 C CA . ALA A 1 214 ? 5.217 31.171 -5.906 1.00 87.75 214 ALA A CA 1
ATOM 1593 C C . ALA A 1 214 ? 5.251 31.335 -4.381 1.00 87.75 214 ALA A C 1
ATOM 1595 O O . ALA A 1 214 ? 6.323 31.514 -3.815 1.00 87.75 214 ALA A O 1
ATOM 1596 N N . ARG A 1 215 ? 4.097 31.216 -3.706 1.00 89.50 215 ARG A N 1
ATOM 1597 C CA . ARG A 1 215 ? 4.033 31.273 -2.237 1.00 89.50 215 ARG A CA 1
ATOM 1598 C C . ARG A 1 215 ? 4.770 30.113 -1.569 1.00 89.50 215 ARG A C 1
ATOM 1600 O O . ARG A 1 215 ? 5.468 30.350 -0.596 1.00 89.50 215 ARG A O 1
ATOM 1607 N N . CYS A 1 216 ? 4.639 28.895 -2.092 1.00 89.31 216 CYS A N 1
ATOM 1608 C CA . CYS A 1 216 ? 5.373 27.740 -1.574 1.00 89.31 216 CYS A CA 1
ATOM 1609 C C . CYS A 1 216 ? 6.885 27.866 -1.817 1.00 89.31 216 CYS A C 1
ATOM 1611 O O . CYS A 1 216 ? 7.665 27.646 -0.907 1.00 89.31 216 CYS A O 1
ATOM 1613 N N . LEU A 1 217 ? 7.319 28.272 -3.013 1.00 88.44 217 LEU A N 1
ATOM 1614 C CA . LEU A 1 217 ? 8.747 28.417 -3.323 1.00 88.44 217 LEU A CA 1
ATOM 1615 C C . LEU A 1 217 ? 9.416 29.591 -2.592 1.00 88.44 217 LEU A C 1
ATOM 1617 O O . LEU A 1 217 ? 10.632 29.585 -2.432 1.00 88.44 217 LEU A O 1
ATOM 1621 N N . ALA A 1 218 ? 8.642 30.594 -2.171 1.00 91.50 218 ALA A N 1
ATOM 1622 C CA . ALA A 1 218 ? 9.125 31.684 -1.326 1.00 91.50 218 ALA A CA 1
ATOM 1623 C C . ALA A 1 218 ? 9.271 31.281 0.154 1.00 91.50 218 ALA A C 1
ATOM 1625 O O . ALA A 1 218 ? 9.918 31.999 0.911 1.00 91.50 218 ALA A O 1
ATOM 1626 N N . ASP A 1 219 ? 8.671 30.160 0.561 1.00 92.69 219 ASP A N 1
ATOM 1627 C CA . ASP A 1 219 ? 8.790 29.593 1.900 1.00 92.69 219 ASP A CA 1
ATOM 1628 C C . ASP A 1 219 ? 9.880 28.514 1.922 1.00 92.69 219 ASP A C 1
ATOM 1630 O O . ASP A 1 219 ? 9.857 27.564 1.139 1.00 92.69 219 ASP A O 1
ATOM 1634 N N . GLU A 1 220 ? 10.848 28.650 2.827 1.00 92.06 220 GLU A N 1
ATOM 1635 C CA . GLU A 1 220 ? 12.019 27.765 2.880 1.00 92.06 220 GLU A CA 1
ATOM 1636 C C . GLU A 1 220 ? 11.631 26.304 3.151 1.00 92.06 220 GLU A C 1
ATOM 1638 O O . GLU A 1 220 ? 12.192 25.381 2.553 1.00 92.06 220 GLU A O 1
ATOM 1643 N N . ASN A 1 221 ? 10.631 26.090 4.005 1.00 90.06 221 ASN A N 1
ATOM 1644 C CA . ASN A 1 221 ? 10.164 24.766 4.398 1.00 90.06 221 ASN A CA 1
ATOM 1645 C C . ASN A 1 221 ? 9.440 24.065 3.232 1.00 90.06 221 ASN A C 1
ATOM 1647 O O . ASN A 1 221 ? 9.762 22.929 2.876 1.00 90.06 221 ASN A O 1
ATOM 1651 N N . CYS A 1 222 ? 8.521 24.766 2.565 1.00 89.06 222 CYS A N 1
ATOM 1652 C CA . CYS A 1 222 ? 7.778 24.249 1.418 1.00 89.06 222 CYS A CA 1
ATOM 1653 C C . CYS A 1 222 ? 8.682 24.026 0.190 1.00 89.06 222 CYS A C 1
ATOM 1655 O O . CYS A 1 222 ? 8.595 22.980 -0.459 1.00 89.06 222 CYS A O 1
ATOM 1657 N N . ALA A 1 223 ? 9.618 24.941 -0.093 1.00 88.62 223 ALA A N 1
ATOM 1658 C CA . ALA A 1 223 ? 10.615 24.766 -1.152 1.00 88.62 223 ALA A CA 1
ATOM 1659 C C . ALA A 1 223 ? 11.538 23.561 -0.894 1.00 88.62 223 ALA A C 1
ATOM 1661 O O . ALA A 1 223 ? 11.827 22.788 -1.814 1.00 88.62 223 ALA A O 1
ATOM 1662 N N . SER A 1 224 ? 11.961 23.366 0.360 1.00 89.62 224 SER A N 1
ATOM 1663 C CA . SER A 1 224 ? 12.773 22.212 0.765 1.00 89.62 224 SER A CA 1
ATOM 1664 C C . SER A 1 224 ? 12.024 20.895 0.579 1.00 89.62 224 SER A C 1
ATOM 1666 O O . SER A 1 224 ? 12.612 19.935 0.083 1.00 89.62 224 SER A O 1
ATOM 1668 N N . CYS A 1 225 ? 10.720 20.865 0.874 1.00 88.06 225 CYS A N 1
ATOM 1669 C CA . CYS A 1 225 ? 9.875 19.703 0.607 1.00 88.06 225 CYS A CA 1
ATOM 1670 C C . CYS A 1 225 ? 9.863 19.330 -0.879 1.00 88.06 225 CYS A C 1
ATOM 1672 O O . CYS A 1 225 ? 10.116 18.179 -1.223 1.00 88.06 225 CYS A O 1
ATOM 1674 N N . ILE A 1 226 ? 9.623 20.302 -1.769 1.00 85.81 226 ILE A N 1
ATOM 1675 C CA . ILE A 1 226 ? 9.592 20.057 -3.221 1.00 85.81 226 ILE A CA 1
ATOM 1676 C C . ILE A 1 226 ? 10.935 19.503 -3.700 1.00 85.81 226 ILE A C 1
ATOM 1678 O O . ILE A 1 226 ? 10.966 18.522 -4.439 1.00 85.81 226 ILE A O 1
ATOM 1682 N N . LYS A 1 227 ? 12.045 20.095 -3.250 1.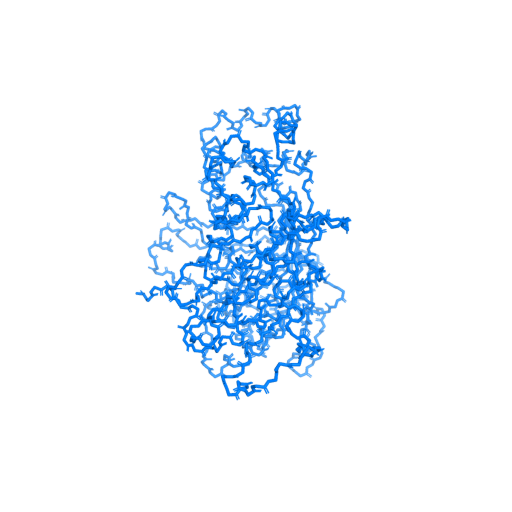00 86.62 227 LYS A N 1
ATOM 1683 C CA . LYS A 1 227 ? 13.391 19.632 -3.602 1.00 86.62 227 LYS A CA 1
ATOM 1684 C C . LYS A 1 227 ? 13.664 18.209 -3.102 1.00 86.62 227 LYS A C 1
ATOM 1686 O O . LYS A 1 227 ? 14.306 17.436 -3.804 1.00 86.62 227 LYS A O 1
ATOM 1691 N N . ALA A 1 228 ? 13.198 17.872 -1.902 1.00 86.62 228 ALA A N 1
ATOM 1692 C CA . ALA A 1 228 ? 13.340 16.531 -1.348 1.00 86.62 228 ALA A CA 1
ATOM 1693 C C . ALA A 1 228 ? 12.474 15.505 -2.100 1.00 86.62 228 ALA A C 1
ATOM 1695 O O . ALA A 1 228 ? 12.944 14.405 -2.376 1.00 86.62 228 ALA A O 1
ATOM 1696 N N . LEU A 1 229 ? 11.248 15.876 -2.487 1.00 84.94 229 LEU A N 1
ATOM 1697 C CA . LEU A 1 229 ? 10.359 15.027 -3.286 1.00 84.94 229 LEU A CA 1
ATOM 1698 C C . LEU A 1 229 ? 10.907 14.762 -4.697 1.00 84.94 229 LEU A C 1
ATOM 1700 O O . LEU A 1 229 ? 10.757 13.653 -5.189 1.00 84.94 229 LEU A O 1
ATOM 1704 N N . ASP A 1 230 ? 11.578 15.734 -5.323 1.00 82.50 230 ASP A N 1
ATOM 1705 C CA . ASP A 1 230 ? 12.211 15.574 -6.647 1.00 82.50 230 ASP A CA 1
ATOM 1706 C C . ASP A 1 230 ? 13.396 14.585 -6.633 1.00 82.50 230 ASP A C 1
ATOM 1708 O O . ASP A 1 230 ? 13.787 14.042 -7.664 1.00 82.50 230 ASP A O 1
ATOM 1712 N N . ALA A 1 231 ? 13.970 14.322 -5.453 1.00 83.25 231 ALA A N 1
ATOM 1713 C CA . ALA A 1 231 ? 15.092 13.403 -5.280 1.00 83.25 231 ALA A CA 1
ATOM 1714 C C . ALA A 1 231 ? 14.671 11.937 -5.060 1.00 83.25 231 ALA A C 1
ATOM 1716 O O . ALA A 1 231 ? 15.543 11.068 -4.980 1.00 83.25 231 ALA A O 1
ATOM 1717 N N . ILE A 1 232 ? 13.370 11.651 -4.947 1.00 80.38 232 ILE A N 1
ATOM 1718 C CA . ILE A 1 232 ? 12.837 10.309 -4.675 1.00 80.38 232 ILE A CA 1
ATOM 1719 C C . ILE A 1 232 ? 11.796 9.899 -5.726 1.00 80.38 232 ILE A C 1
ATOM 1721 O O . ILE A 1 232 ? 11.181 10.740 -6.374 1.00 80.38 232 ILE A O 1
ATOM 1725 N N . ASP A 1 233 ? 11.563 8.594 -5.890 1.00 75.19 233 ASP A N 1
ATOM 1726 C CA . ASP A 1 233 ? 10.408 8.112 -6.661 1.00 75.19 233 ASP A CA 1
ATOM 1727 C C . ASP A 1 233 ? 9.155 8.260 -5.789 1.00 75.19 233 ASP A C 1
ATOM 1729 O O . ASP A 1 233 ? 9.022 7.567 -4.782 1.00 75.19 233 ASP A O 1
ATOM 1733 N N . THR A 1 234 ? 8.216 9.144 -6.145 1.00 77.75 234 THR A N 1
ATOM 1734 C CA . THR A 1 234 ? 7.008 9.357 -5.324 1.00 77.75 234 THR A CA 1
ATOM 1735 C C . THR A 1 234 ? 6.027 8.182 -5.364 1.00 77.75 234 THR A C 1
ATOM 1737 O O . THR A 1 234 ? 5.031 8.179 -4.636 1.00 77.75 234 THR A O 1
ATOM 1740 N N . ARG A 1 235 ? 6.301 7.145 -6.170 1.00 75.38 235 ARG A N 1
ATOM 1741 C CA . ARG A 1 235 ? 5.624 5.844 -6.061 1.00 75.38 235 ARG A CA 1
ATOM 1742 C C . ARG A 1 235 ? 6.060 5.065 -4.819 1.00 75.38 235 ARG A C 1
ATOM 1744 O O . ARG A 1 235 ? 5.283 4.229 -4.361 1.00 75.38 235 ARG A O 1
ATOM 1751 N N . ASP A 1 236 ? 7.241 5.349 -4.261 1.00 75.75 236 ASP A N 1
ATOM 1752 C CA . ASP A 1 236 ? 7.607 4.914 -2.912 1.00 75.75 236 ASP A CA 1
ATOM 1753 C C . ASP A 1 236 ? 6.800 5.729 -1.896 1.00 75.75 236 ASP A C 1
ATOM 1755 O O . ASP A 1 236 ? 7.123 6.863 -1.529 1.00 75.75 236 ASP A O 1
ATOM 1759 N N . GLN A 1 237 ? 5.704 5.120 -1.456 1.00 75.69 237 GLN A N 1
ATOM 1760 C CA . GLN A 1 237 ? 4.751 5.747 -0.556 1.00 75.69 237 GLN A CA 1
ATOM 1761 C C . GLN A 1 237 ? 5.359 6.031 0.826 1.00 75.69 237 GLN A C 1
ATOM 1763 O O . GLN A 1 237 ? 5.005 7.049 1.417 1.00 75.69 237 GLN A O 1
ATOM 1768 N N . VAL A 1 238 ? 6.291 5.206 1.330 1.00 79.62 238 VAL A N 1
ATOM 1769 C CA . VAL A 1 238 ? 6.934 5.441 2.639 1.00 79.62 238 VAL A CA 1
ATOM 1770 C C . VAL A 1 238 ? 7.813 6.676 2.554 1.00 79.62 238 VAL A C 1
ATOM 1772 O O . VAL A 1 238 ? 7.657 7.609 3.345 1.00 79.62 238 VAL A O 1
ATOM 1775 N N . SER A 1 239 ? 8.729 6.692 1.585 1.00 83.00 239 SER A N 1
ATOM 1776 C CA . SER A 1 239 ? 9.696 7.778 1.426 1.00 83.00 239 SER A CA 1
ATOM 1777 C C . SER A 1 239 ? 8.993 9.094 1.097 1.00 83.00 239 SER A C 1
ATOM 1779 O O . SER A 1 239 ? 9.313 10.134 1.681 1.00 83.00 239 SER A O 1
ATOM 1781 N N . SER A 1 240 ? 7.975 9.048 0.230 1.00 84.88 240 SER A N 1
ATOM 1782 C CA . SER A 1 240 ? 7.152 10.213 -0.101 1.00 84.88 240 SER A CA 1
ATOM 1783 C C . SER A 1 240 ? 6.400 10.739 1.120 1.00 84.88 240 SER A C 1
ATOM 1785 O O . SER A 1 240 ? 6.489 11.930 1.425 1.00 84.88 240 SER A O 1
ATOM 1787 N N . TYR A 1 241 ? 5.742 9.865 1.888 1.00 86.94 241 TYR A N 1
ATOM 1788 C CA . TYR A 1 241 ? 4.998 10.275 3.077 1.00 86.94 241 TYR A CA 1
ATOM 1789 C C . TYR A 1 241 ? 5.913 10.850 4.166 1.00 86.94 241 TYR A C 1
ATOM 1791 O O . TYR A 1 241 ? 5.632 11.929 4.688 1.00 86.94 241 TYR A O 1
ATOM 1799 N N . ARG A 1 242 ? 7.049 10.198 4.466 1.00 88.56 242 ARG A N 1
ATOM 1800 C CA . ARG A 1 242 ? 8.054 10.725 5.411 1.00 88.56 242 ARG A CA 1
ATOM 1801 C C . ARG A 1 242 ? 8.540 12.107 4.988 1.00 88.56 242 ARG A C 1
ATOM 1803 O O . ARG A 1 242 ? 8.652 12.994 5.832 1.00 88.56 242 ARG A O 1
ATOM 1810 N N . THR A 1 243 ? 8.787 12.308 3.696 1.00 89.00 243 THR A N 1
ATOM 1811 C CA . THR A 1 243 ? 9.212 13.605 3.154 1.00 89.00 243 THR A CA 1
ATOM 1812 C C . THR A 1 243 ? 8.132 14.667 3.348 1.00 89.00 243 THR A C 1
ATOM 1814 O O . THR A 1 243 ? 8.428 15.730 3.883 1.00 89.00 243 THR A O 1
ATOM 1817 N N . VAL A 1 244 ? 6.873 14.380 3.001 1.00 88.06 244 VAL A N 1
ATOM 1818 C CA . VAL A 1 244 ? 5.760 15.329 3.193 1.00 88.06 244 VAL A CA 1
ATOM 1819 C C . VAL A 1 244 ? 5.591 15.696 4.668 1.00 88.06 244 VAL A C 1
ATOM 1821 O O . VAL A 1 244 ? 5.533 16.879 4.991 1.00 88.06 244 VAL A O 1
ATOM 1824 N N . VAL A 1 245 ? 5.582 14.709 5.570 1.00 88.50 245 VAL A N 1
ATOM 1825 C CA . VAL A 1 245 ? 5.439 14.934 7.020 1.00 88.50 245 VAL A CA 1
ATOM 1826 C C . VAL A 1 245 ? 6.590 15.765 7.589 1.00 88.50 245 VAL A C 1
ATOM 1828 O O . VAL A 1 245 ? 6.375 16.603 8.462 1.00 88.50 245 VAL A O 1
ATOM 1831 N N . SER A 1 246 ? 7.809 15.580 7.079 1.00 90.75 246 SER A N 1
ATOM 1832 C CA . SER A 1 246 ? 8.994 16.311 7.555 1.00 90.75 246 SER A CA 1
ATOM 1833 C C . SER A 1 246 ? 8.877 17.826 7.381 1.00 90.75 246 SER A C 1
ATOM 1835 O O . SER A 1 246 ? 9.471 18.568 8.166 1.00 90.75 246 SER A O 1
ATOM 1837 N N . TYR A 1 247 ? 8.091 18.260 6.391 1.00 90.31 247 TYR A N 1
ATOM 1838 C CA . TYR A 1 247 ? 7.914 19.653 5.985 1.00 90.31 247 TYR A CA 1
ATOM 1839 C C . TYR A 1 247 ? 6.432 20.087 5.971 1.00 90.31 247 TYR A C 1
ATOM 1841 O O . TYR A 1 247 ? 6.081 21.074 5.315 1.00 90.31 247 TYR A O 1
ATOM 1849 N N . GLU A 1 248 ? 5.545 19.355 6.656 1.00 87.25 248 GLU A N 1
ATOM 1850 C CA . GLU A 1 248 ? 4.095 19.587 6.618 1.00 87.25 248 GLU A CA 1
ATOM 1851 C C . GLU A 1 248 ? 3.765 21.041 7.003 1.00 87.25 248 GLU A C 1
ATOM 1853 O O . GLU A 1 248 ? 4.220 21.562 8.022 1.00 87.25 248 GLU A O 1
ATOM 1858 N N . SER A 1 249 ? 3.008 21.734 6.149 1.00 88.69 249 SER A N 1
ATOM 1859 C CA . SER A 1 249 ? 2.631 23.139 6.339 1.00 88.69 249 SER A CA 1
ATOM 1860 C C . SER A 1 249 ? 1.359 23.481 5.564 1.00 88.69 249 SER A C 1
ATOM 1862 O O . SER A 1 249 ? 1.017 22.826 4.575 1.00 88.69 249 SER A O 1
ATOM 1864 N N . ASP A 1 250 ? 0.668 24.551 5.967 1.00 88.94 250 ASP A N 1
ATOM 1865 C CA . ASP A 1 250 ? -0.517 25.038 5.248 1.00 88.94 250 ASP A CA 1
ATOM 1866 C C . ASP A 1 250 ? -0.194 25.422 3.793 1.00 88.94 250 ASP A C 1
ATOM 1868 O O . ASP A 1 250 ? -1.002 25.177 2.895 1.00 88.94 250 ASP A O 1
ATOM 1872 N N . LEU A 1 251 ? 1.003 25.964 3.536 1.00 89.50 251 LEU A N 1
ATOM 1873 C CA . LEU A 1 251 ? 1.459 26.307 2.186 1.00 89.50 251 LEU A CA 1
ATOM 1874 C C . LEU A 1 251 ? 1.661 25.062 1.317 1.00 89.50 251 LEU A C 1
ATOM 1876 O O . LEU A 1 251 ? 1.215 25.051 0.168 1.00 89.50 251 LEU A O 1
ATOM 1880 N N . LEU A 1 252 ? 2.264 24.002 1.867 1.00 87.38 252 LEU A N 1
ATOM 1881 C CA . LEU A 1 252 ? 2.431 22.723 1.171 1.00 87.38 252 LEU A CA 1
ATOM 1882 C C . LEU A 1 252 ? 1.079 22.058 0.882 1.00 87.38 252 LEU A C 1
ATOM 1884 O O . LEU A 1 252 ? 0.859 21.545 -0.222 1.00 87.38 252 LEU A O 1
ATOM 1888 N N . ARG A 1 253 ? 0.142 22.116 1.837 1.00 86.81 253 ARG A N 1
ATOM 1889 C CA . ARG A 1 253 ? -1.234 21.639 1.647 1.00 86.81 253 ARG A CA 1
ATOM 1890 C C . ARG A 1 253 ? -1.931 22.402 0.523 1.00 86.81 253 ARG A C 1
ATOM 1892 O O . ARG A 1 253 ? -2.545 21.782 -0.342 1.00 86.81 253 ARG A O 1
ATOM 1899 N N . ASP A 1 254 ? -1.850 23.729 0.517 1.00 87.56 254 ASP A N 1
ATOM 1900 C CA . ASP A 1 254 ? -2.508 24.575 -0.483 1.00 87.56 254 ASP A CA 1
ATOM 1901 C C . ASP A 1 254 ? -1.888 24.410 -1.881 1.00 87.56 254 ASP A C 1
ATOM 1903 O O . ASP A 1 254 ? -2.611 24.392 -2.886 1.00 87.56 254 ASP A O 1
ATOM 1907 N N . PHE A 1 255 ? -0.563 24.244 -1.946 1.00 89.00 255 PHE A N 1
ATOM 1908 C CA . PHE A 1 255 ? 0.174 23.872 -3.154 1.00 89.00 255 PHE A CA 1
ATOM 1909 C C . PHE A 1 255 ? -0.349 22.547 -3.726 1.00 89.00 255 PHE A C 1
ATOM 1911 O O . PHE A 1 255 ? -0.826 22.504 -4.867 1.00 89.00 255 PHE A O 1
ATOM 1918 N N . SER A 1 256 ? -0.352 21.496 -2.903 1.00 86.88 256 SER A N 1
ATOM 1919 C CA . SER A 1 256 ? -0.785 20.147 -3.281 1.00 86.88 256 SER A CA 1
ATOM 1920 C C . SER A 1 256 ? -2.260 20.124 -3.684 1.00 86.88 256 SER A C 1
ATOM 1922 O O . SER A 1 256 ? -2.618 19.601 -4.741 1.00 86.88 256 SER A O 1
ATOM 1924 N N . LEU A 1 257 ? -3.125 20.789 -2.914 1.00 88.19 257 LEU A N 1
ATOM 1925 C CA . LEU A 1 257 ? -4.554 20.915 -3.201 1.00 88.19 257 LEU A CA 1
ATOM 1926 C C . LEU A 1 257 ? -4.810 21.595 -4.552 1.00 88.19 257 LEU A C 1
ATOM 1928 O O . LEU A 1 257 ? -5.702 21.169 -5.291 1.00 88.19 257 LEU A O 1
ATOM 1932 N N . CYS A 1 258 ? -4.057 22.648 -4.889 1.00 89.75 258 CYS A N 1
ATOM 1933 C CA . CYS A 1 258 ? -4.220 23.349 -6.161 1.00 89.75 258 CYS A CA 1
ATOM 1934 C C . CYS A 1 258 ? -3.863 22.452 -7.349 1.00 89.75 258 CYS A C 1
ATOM 1936 O O . CYS A 1 258 ? -4.652 22.341 -8.294 1.00 89.75 258 CYS A O 1
ATOM 1938 N N . ILE A 1 259 ? -2.684 21.829 -7.299 1.00 88.38 259 ILE A N 1
ATOM 1939 C CA . ILE A 1 259 ? -2.100 21.099 -8.429 1.00 88.38 259 ILE A CA 1
ATOM 1940 C C . ILE A 1 259 ? -2.787 19.747 -8.623 1.00 88.38 259 ILE A C 1
ATOM 1942 O O . ILE A 1 259 ? -3.189 19.414 -9.741 1.00 88.38 259 ILE A O 1
ATOM 1946 N N . LEU A 1 260 ? -2.950 18.989 -7.538 1.00 87.94 260 LEU A N 1
ATOM 1947 C CA . LEU A 1 260 ? -3.405 17.600 -7.580 1.00 87.94 260 LEU A CA 1
ATOM 1948 C C . LEU A 1 260 ? -4.929 17.514 -7.631 1.00 87.94 260 LEU A C 1
ATOM 1950 O O . LEU A 1 260 ? -5.489 16.840 -8.490 1.00 87.94 260 LEU A O 1
ATOM 1954 N N . THR A 1 261 ? -5.622 18.230 -6.747 1.00 86.00 261 THR A N 1
ATOM 1955 C CA . THR A 1 261 ? -7.065 18.025 -6.551 1.00 86.00 261 THR A CA 1
ATOM 1956 C C . THR A 1 261 ? -7.919 19.022 -7.327 1.00 86.00 261 THR A C 1
ATOM 1958 O O . THR A 1 261 ? -8.842 18.613 -8.027 1.00 86.00 261 THR A O 1
ATOM 1961 N N . LYS A 1 262 ? -7.636 20.329 -7.238 1.00 89.00 262 LYS A N 1
ATOM 1962 C CA . LYS A 1 262 ? -8.472 21.361 -7.882 1.00 89.00 262 LYS A CA 1
ATOM 1963 C C . LYS A 1 262 ? -8.300 21.392 -9.397 1.00 89.00 262 LYS A C 1
ATOM 1965 O O . LYS A 1 262 ? -9.287 21.498 -10.117 1.00 89.00 262 LYS A O 1
ATOM 1970 N N . ASN A 1 263 ? -7.058 21.315 -9.875 1.00 89.94 263 ASN A N 1
ATOM 1971 C CA . ASN A 1 263 ? -6.754 21.420 -11.303 1.00 89.94 263 ASN A CA 1
ATOM 1972 C C . ASN A 1 263 ? -6.393 20.090 -11.966 1.00 89.94 263 ASN A C 1
ATOM 1974 O O . ASN A 1 263 ? -6.366 20.052 -13.199 1.00 89.94 263 ASN A O 1
ATOM 1978 N N . ASN A 1 264 ? -6.101 19.053 -11.168 1.00 89.50 264 ASN A N 1
ATOM 1979 C CA . ASN A 1 264 ? -5.628 17.737 -11.603 1.00 89.50 264 ASN A CA 1
ATOM 1980 C C . ASN A 1 264 ? -4.655 17.835 -12.783 1.00 89.50 264 ASN A C 1
ATOM 1982 O O . ASN A 1 264 ? -4.902 17.311 -13.872 1.00 89.50 264 ASN A O 1
ATOM 1986 N N . VAL A 1 265 ? -3.574 18.592 -12.585 1.00 88.38 265 VAL A N 1
ATOM 1987 C CA . VAL A 1 265 ? -2.660 18.974 -13.671 1.00 88.38 265 VAL A CA 1
ATOM 1988 C C . VAL A 1 265 ? -2.047 17.750 -14.361 1.00 88.38 265 VAL A C 1
ATOM 1990 O O . VAL A 1 265 ? -1.848 17.768 -15.574 1.00 88.38 265 VAL A O 1
ATOM 1993 N N . PHE A 1 266 ? -1.828 16.670 -13.609 1.00 86.56 266 PHE A N 1
ATOM 1994 C CA . PHE A 1 266 ? -1.257 15.411 -14.097 1.00 86.56 266 PHE A CA 1
ATOM 1995 C C . PHE A 1 266 ? -2.284 14.470 -14.752 1.00 86.56 266 PHE A C 1
ATOM 1997 O O . PHE A 1 266 ? -1.913 13.432 -15.309 1.00 86.56 266 PHE A O 1
ATOM 2004 N N . GLY A 1 267 ? -3.577 14.816 -14.695 1.00 87.94 267 GLY A N 1
ATOM 2005 C CA . GLY A 1 267 ? -4.664 13.975 -15.198 1.00 87.94 267 GLY A CA 1
ATOM 2006 C C . GLY A 1 267 ? -4.728 12.619 -14.494 1.00 87.94 267 GLY A C 1
ATOM 2007 O O . GLY A 1 267 ? -5.051 11.611 -15.123 1.00 87.94 267 GLY A O 1
ATOM 2008 N N . CYS A 1 268 ? -4.358 12.580 -13.213 1.00 88.50 268 CYS A N 1
ATOM 2009 C CA . CYS A 1 268 ? -4.349 11.367 -12.415 1.00 88.50 268 CYS A CA 1
ATOM 2010 C C . CYS A 1 268 ? -5.769 10.976 -12.009 1.00 88.50 268 CYS A C 1
ATOM 2012 O O . CYS A 1 268 ? -6.604 11.825 -11.687 1.00 88.50 268 CYS A O 1
ATOM 2014 N N . ALA A 1 269 ? -6.042 9.675 -12.033 1.00 89.62 269 ALA A N 1
ATOM 2015 C CA . ALA A 1 269 ? -7.267 9.115 -11.499 1.00 89.62 269 ALA A CA 1
ATOM 2016 C C . ALA A 1 269 ? -6.998 7.703 -10.980 1.00 89.62 269 ALA A C 1
ATOM 2018 O O . ALA A 1 269 ? -6.520 6.835 -11.703 1.00 89.62 269 ALA A O 1
ATOM 2019 N N . ALA A 1 270 ? -7.363 7.454 -9.730 1.00 90.44 270 ALA A N 1
ATOM 2020 C CA . ALA A 1 270 ? -7.356 6.117 -9.160 1.00 90.44 270 ALA A CA 1
ATOM 2021 C C . ALA A 1 270 ? -8.686 5.816 -8.479 1.00 90.44 270 ALA A C 1
ATOM 2023 O O . ALA A 1 270 ? -9.357 6.693 -7.929 1.00 90.44 270 ALA A O 1
ATOM 2024 N N . THR A 1 271 ? -9.064 4.545 -8.525 1.00 92.69 271 THR A N 1
ATOM 2025 C CA . THR A 1 271 ? -10.245 4.012 -7.853 1.00 92.69 271 THR A CA 1
ATOM 2026 C C . THR A 1 271 ? -9.822 2.958 -6.852 1.00 92.69 271 THR A C 1
ATOM 2028 O O . THR A 1 271 ? -8.845 2.245 -7.081 1.00 92.69 271 THR A O 1
ATOM 2031 N N . VAL A 1 272 ? -10.591 2.821 -5.774 1.00 94.56 272 VAL A N 1
ATOM 2032 C CA . VAL A 1 272 ? -10.362 1.779 -4.771 1.00 94.56 272 VAL A CA 1
ATOM 2033 C C . VAL A 1 272 ? -10.337 0.402 -5.452 1.00 94.56 272 VAL A C 1
ATOM 2035 O O . VAL A 1 272 ? -11.256 0.104 -6.228 1.00 94.56 272 VAL A O 1
ATOM 2038 N N . PRO A 1 273 ? -9.297 -0.421 -5.220 1.00 93.56 273 PRO A N 1
ATOM 2039 C CA . PRO A 1 273 ? -9.257 -1.787 -5.717 1.00 93.56 273 PRO A CA 1
ATOM 2040 C C . PRO A 1 273 ? -10.442 -2.640 -5.297 1.00 93.56 273 PRO A C 1
ATOM 2042 O O . PRO A 1 273 ? -10.971 -2.510 -4.200 1.00 93.56 273 PRO A O 1
ATOM 2045 N N . LYS A 1 274 ? -10.857 -3.511 -6.221 1.00 93.44 274 LYS A N 1
ATOM 2046 C CA . LYS A 1 274 ? -11.919 -4.499 -5.997 1.00 93.44 274 LYS A CA 1
ATOM 2047 C C . LYS A 1 274 ? -11.376 -5.898 -5.705 1.00 93.44 274 LYS A C 1
ATOM 2049 O O . LYS A 1 274 ? -12.159 -6.767 -5.346 1.00 93.44 274 LYS A O 1
ATOM 2054 N N . LEU A 1 275 ? -10.078 -6.112 -5.924 1.00 93.69 275 LEU A N 1
ATOM 2055 C CA . LEU A 1 275 ? -9.388 -7.370 -5.668 1.00 93.69 275 LEU A CA 1
ATOM 2056 C C . LEU A 1 275 ? -8.303 -7.161 -4.595 1.00 93.69 275 LEU A C 1
ATOM 2058 O O . LEU A 1 275 ? -7.638 -6.119 -4.651 1.00 93.69 275 LEU A O 1
ATOM 2062 N N . PRO A 1 276 ? -8.109 -8.128 -3.678 1.00 94.12 276 PRO A N 1
ATOM 2063 C CA . PRO A 1 276 ? -8.931 -9.335 -3.505 1.00 94.12 276 PRO A CA 1
ATOM 2064 C C . PRO A 1 276 ? -10.361 -9.007 -3.042 1.00 94.12 276 PRO A C 1
ATOM 2066 O O . PRO A 1 276 ? -10.617 -7.977 -2.415 1.00 94.12 276 PRO A O 1
ATOM 2069 N N . ALA A 1 277 ? -11.312 -9.874 -3.389 1.00 93.62 277 ALA A N 1
ATOM 2070 C CA . ALA A 1 277 ? -12.703 -9.736 -2.966 1.00 93.62 277 ALA A CA 1
ATOM 2071 C C . ALA A 1 277 ? -12.881 -10.368 -1.577 1.00 93.62 277 ALA A C 1
ATOM 2073 O O . ALA A 1 277 ? -13.296 -11.518 -1.447 1.00 93.62 277 ALA A O 1
ATOM 2074 N N . VAL A 1 278 ? -12.526 -9.617 -0.536 1.00 96.81 278 VAL A N 1
ATOM 2075 C CA . VAL A 1 278 ? -12.530 -10.118 0.845 1.00 96.81 278 VAL A CA 1
ATOM 2076 C C . VAL A 1 278 ? -13.946 -10.160 1.415 1.00 96.81 278 VAL A C 1
ATOM 2078 O O . VAL A 1 278 ? -14.699 -9.188 1.332 1.00 96.81 278 VAL A O 1
ATOM 2081 N N . THR A 1 279 ? -14.304 -11.300 2.004 1.00 97.38 279 THR A N 1
ATOM 2082 C CA . THR A 1 279 ? -15.618 -11.514 2.623 1.00 97.38 279 THR A CA 1
ATOM 2083 C C . THR A 1 279 ? -15.588 -11.052 4.086 1.00 97.38 279 THR A C 1
ATOM 2085 O O . THR A 1 279 ? -14.674 -11.454 4.808 1.00 97.38 279 THR A O 1
ATOM 2088 N N . PRO A 1 280 ? -16.545 -10.220 4.548 1.00 98.00 280 PRO A N 1
ATOM 2089 C CA . PRO A 1 280 ? -16.634 -9.841 5.956 1.00 98.00 280 PRO A CA 1
ATOM 2090 C C . PRO A 1 280 ? -17.010 -11.033 6.842 1.00 98.00 280 PRO A C 1
ATOM 2092 O O . PRO A 1 280 ? -17.652 -11.983 6.393 1.00 98.00 280 PRO A O 1
ATOM 2095 N N . ILE A 1 281 ? -16.668 -10.947 8.126 1.00 97.31 281 ILE A N 1
ATOM 2096 C CA . ILE A 1 281 ? -17.131 -11.886 9.148 1.00 97.31 281 ILE A CA 1
ATOM 2097 C C . ILE A 1 281 ? -18.669 -11.956 9.159 1.00 97.31 281 ILE A C 1
ATOM 2099 O O . ILE A 1 281 ? -19.350 -10.936 9.255 1.00 97.31 281 ILE A O 1
ATOM 2103 N N . GLY A 1 282 ? -19.217 -13.171 9.051 1.00 96.38 282 GLY A N 1
ATOM 2104 C CA . GLY A 1 282 ? -20.669 -13.402 9.035 1.00 96.38 282 GLY A CA 1
ATOM 2105 C C . GLY A 1 282 ? -21.283 -13.642 10.416 1.00 96.38 282 GLY A C 1
ATOM 2106 O O . GLY A 1 282 ? -22.456 -13.343 10.629 1.00 96.38 282 GLY A O 1
ATOM 2107 N N . SER A 1 283 ? -20.497 -14.154 11.367 1.00 96.88 283 SER A N 1
ATOM 2108 C CA . SER A 1 283 ? -20.955 -14.476 12.721 1.00 96.88 283 SER A CA 1
ATOM 2109 C C . SER A 1 283 ? -19.925 -14.105 13.782 1.00 96.88 283 SER A C 1
ATOM 2111 O O . SER A 1 283 ? -18.733 -14.314 13.568 1.00 96.88 283 SER A O 1
ATOM 2113 N N . TRP A 1 284 ? -20.378 -13.632 14.940 1.00 96.62 284 TRP A N 1
ATOM 2114 C CA . TRP A 1 284 ? -19.541 -13.302 16.095 1.00 96.62 284 TRP A CA 1
ATOM 2115 C C . TRP A 1 284 ? -20.296 -13.650 17.380 1.00 96.62 284 TRP A C 1
ATOM 2117 O O . TRP A 1 284 ? -21.496 -13.380 17.472 1.00 96.62 284 TRP A O 1
ATOM 2127 N N . ARG A 1 285 ? -19.634 -14.304 18.346 1.00 95.19 285 ARG A N 1
ATOM 2128 C CA . ARG A 1 285 ? -20.261 -14.850 19.568 1.00 95.19 285 ARG A CA 1
ATOM 2129 C C . ARG A 1 285 ? -21.476 -15.747 19.306 1.00 95.19 285 ARG A C 1
ATOM 2131 O O . ARG A 1 285 ? -22.483 -15.682 20.006 1.00 95.19 285 ARG A O 1
ATOM 2138 N N . GLY A 1 286 ? -21.402 -16.557 18.251 1.00 93.38 286 GLY A N 1
ATOM 2139 C CA . GLY A 1 286 ? -22.474 -17.471 17.842 1.00 93.38 286 GLY A CA 1
ATOM 2140 C C . GLY A 1 286 ? -23.707 -16.810 17.207 1.00 93.38 286 GLY A C 1
ATOM 2141 O O . GLY A 1 286 ? -24.623 -17.529 16.816 1.00 93.38 286 GLY A O 1
ATOM 2142 N N . GLY A 1 287 ? -23.741 -15.479 17.074 1.00 95.25 287 GLY A N 1
ATOM 2143 C CA . GLY A 1 287 ? -24.820 -14.733 16.417 1.00 95.25 287 GLY A CA 1
ATOM 2144 C C . GLY A 1 287 ? -24.415 -14.160 15.058 1.00 95.25 287 GLY A C 1
ATOM 2145 O O . GLY A 1 287 ? -23.229 -14.055 14.753 1.00 95.25 287 GLY A O 1
ATOM 2146 N N . GLU A 1 288 ? -25.397 -13.773 14.241 1.00 97.31 288 GLU A N 1
ATOM 2147 C CA . GLU A 1 288 ? -25.169 -13.065 12.972 1.00 97.31 288 GLU A CA 1
ATOM 2148 C C . GLU A 1 288 ? -24.603 -11.657 13.217 1.00 97.31 288 GLU A C 1
ATOM 2150 O O . GLU A 1 288 ? -25.052 -10.932 14.109 1.00 97.31 288 GLU A O 1
ATOM 2155 N N . VAL A 1 289 ? -23.627 -11.241 12.406 1.00 96.94 289 VAL A N 1
ATOM 2156 C CA . VAL A 1 289 ? -23.047 -9.896 12.495 1.00 96.94 289 VAL A CA 1
ATOM 2157 C C . VAL A 1 289 ? -23.972 -8.882 11.824 1.00 96.94 289 VAL A C 1
ATOM 2159 O O . VAL A 1 289 ? -24.088 -8.824 10.603 1.00 96.94 289 VAL A O 1
ATOM 2162 N N . THR A 1 290 ? -24.592 -8.021 12.629 1.00 96.12 290 THR A N 1
ATOM 2163 C CA . THR A 1 290 ? -25.359 -6.858 12.159 1.00 96.12 290 THR A CA 1
ATOM 2164 C C . THR A 1 290 ? -24.464 -5.627 11.985 1.00 96.12 290 THR A C 1
ATOM 2166 O O . THR A 1 290 ? -23.302 -5.609 12.396 1.00 96.12 290 THR A O 1
ATOM 2169 N N . THR A 1 291 ? -24.993 -4.552 11.389 1.00 94.62 291 THR A N 1
ATOM 2170 C CA . THR A 1 291 ? -24.263 -3.277 11.280 1.00 94.62 291 THR A CA 1
ATOM 2171 C C . THR A 1 291 ? -23.836 -2.734 12.645 1.00 94.62 291 THR A C 1
ATOM 2173 O O . THR A 1 291 ? -22.715 -2.249 12.772 1.00 94.62 291 THR A O 1
ATOM 2176 N N . ASP A 1 292 ? -24.682 -2.839 13.669 1.00 92.56 292 ASP A N 1
ATOM 2177 C CA . ASP A 1 292 ? -24.352 -2.327 15.001 1.00 92.56 292 ASP A CA 1
ATOM 2178 C C . ASP A 1 292 ? -23.299 -3.190 15.703 1.00 92.56 292 ASP A C 1
ATOM 2180 O O . ASP A 1 292 ? -22.374 -2.640 16.301 1.00 92.56 292 ASP A O 1
ATOM 2184 N N . ILE A 1 293 ? -23.352 -4.518 15.535 1.00 94.75 293 ILE A N 1
ATOM 2185 C CA . ILE A 1 293 ? -22.297 -5.427 16.016 1.00 94.75 293 ILE A CA 1
ATOM 2186 C C . ILE A 1 293 ? -20.965 -5.108 15.331 1.00 94.75 293 ILE A C 1
ATOM 2188 O O . ILE A 1 293 ? -19.947 -4.944 15.999 1.00 94.75 293 ILE A O 1
ATOM 2192 N N . ALA A 1 294 ? -20.959 -4.947 14.006 1.00 96.50 294 ALA A N 1
ATOM 2193 C CA . ALA A 1 294 ? -19.748 -4.606 13.265 1.00 96.50 294 ALA A CA 1
ATOM 2194 C C . ALA A 1 294 ? -19.142 -3.272 13.733 1.00 96.50 294 ALA A C 1
ATOM 2196 O O . ALA A 1 294 ? -17.931 -3.166 13.922 1.00 96.50 294 ALA A O 1
ATOM 2197 N N . ARG A 1 295 ? -19.979 -2.255 13.969 1.00 95.19 295 ARG A N 1
ATOM 2198 C CA . ARG A 1 295 ? -19.537 -0.969 14.527 1.00 95.19 295 ARG A CA 1
ATOM 2199 C C . ARG A 1 295 ? -18.981 -1.124 15.940 1.00 95.19 295 ARG A C 1
ATOM 2201 O O . ARG A 1 295 ? -17.995 -0.468 16.262 1.00 95.19 295 ARG A O 1
ATOM 2208 N N . ALA A 1 296 ? -19.566 -1.998 16.755 1.00 94.06 296 ALA A N 1
ATOM 2209 C CA . ALA A 1 296 ? -19.058 -2.293 18.088 1.00 94.06 296 ALA A CA 1
ATOM 2210 C C . ALA A 1 296 ? -17.686 -2.954 18.071 1.00 94.06 296 ALA A C 1
ATOM 2212 O O . ALA A 1 296 ? -16.817 -2.541 18.836 1.00 94.06 296 ALA A O 1
ATOM 2213 N N . ILE A 1 297 ? -17.455 -3.888 17.150 1.00 96.50 297 ILE A N 1
ATOM 2214 C CA . ILE A 1 297 ? -16.130 -4.475 16.931 1.00 96.50 297 ILE A CA 1
ATOM 2215 C C . ILE A 1 297 ? -15.126 -3.389 16.502 1.00 96.50 297 ILE A C 1
ATOM 2217 O O . ILE A 1 297 ? -14.020 -3.344 17.036 1.00 96.50 297 ILE A O 1
ATOM 2221 N N . MET A 1 298 ? -15.504 -2.465 15.602 1.00 95.56 298 MET A N 1
ATOM 2222 C CA . MET A 1 298 ? -14.616 -1.352 15.221 1.00 95.56 298 MET A CA 1
ATOM 2223 C C . MET A 1 298 ? -14.258 -0.455 16.410 1.00 95.56 298 MET A C 1
ATOM 2225 O O . MET A 1 298 ? -13.086 -0.152 16.608 1.00 95.56 298 MET A O 1
ATOM 2229 N N . ILE A 1 299 ? -15.248 -0.046 17.211 1.00 95.00 299 ILE A N 1
ATOM 2230 C CA . ILE A 1 299 ? -15.033 0.808 18.393 1.00 95.00 299 ILE A CA 1
ATOM 2231 C C . ILE A 1 299 ? -14.185 0.086 19.448 1.00 95.00 299 ILE A C 1
ATOM 2233 O O . ILE A 1 299 ? -13.330 0.719 20.072 1.00 95.00 299 ILE A O 1
ATOM 2237 N N . GLY A 1 300 ? -14.399 -1.221 19.625 1.00 95.69 300 GLY A N 1
ATOM 2238 C CA . GLY A 1 300 ? -13.572 -2.108 20.437 1.00 95.69 300 GLY A CA 1
ATOM 2239 C C . GLY A 1 300 ? -13.432 -1.638 21.882 1.00 95.69 300 GLY A C 1
ATOM 2240 O O . GLY A 1 300 ? -14.353 -1.753 22.700 1.00 95.69 300 GLY A O 1
ATOM 2241 N N . HIS A 1 301 ? -12.247 -1.125 22.212 1.00 96.25 301 HIS A N 1
ATOM 2242 C CA . HIS A 1 301 ? -11.884 -0.772 23.579 1.00 96.25 301 HIS A CA 1
ATOM 2243 C C . HIS A 1 301 ? -12.098 0.690 23.957 1.00 96.25 301 HIS A C 1
ATOM 2245 O O . HIS A 1 301 ? -11.960 0.996 25.138 1.00 96.25 301 HIS A O 1
ATOM 2251 N N . LEU A 1 302 ? -12.455 1.578 23.025 1.00 93.56 302 LEU A N 1
ATOM 2252 C CA . LEU A 1 302 ? -12.429 3.017 23.290 1.00 93.56 302 LEU A CA 1
ATOM 2253 C C . LEU A 1 302 ? -13.434 3.428 24.373 1.00 93.56 302 LEU A C 1
ATOM 2255 O O . LEU A 1 302 ? -14.654 3.324 24.213 1.00 93.56 302 LEU A O 1
ATOM 2259 N N . ARG A 1 303 ? -12.908 3.960 25.474 1.00 89.94 303 ARG A N 1
ATOM 2260 C CA . ARG A 1 303 ? -13.675 4.475 26.602 1.00 89.94 303 ARG A CA 1
ATOM 2261 C C . ARG A 1 303 ? -14.470 5.697 26.184 1.00 89.94 303 ARG A C 1
ATOM 2263 O O . ARG A 1 303 ? -13.956 6.632 25.567 1.00 89.94 303 ARG A O 1
ATOM 2270 N N . GLY A 1 304 ? -15.735 5.727 26.589 1.00 81.88 304 GLY A N 1
ATOM 2271 C CA . GLY A 1 304 ? -16.589 6.895 26.405 1.00 81.88 304 GLY A CA 1
ATOM 2272 C C . GLY A 1 304 ? -16.944 7.198 24.945 1.00 81.88 304 GLY A C 1
ATOM 2273 O O . GLY A 1 304 ? -17.633 8.182 24.692 1.00 81.88 304 GLY A O 1
ATOM 2274 N N . ALA A 1 305 ? -16.586 6.327 23.995 1.00 74.94 305 ALA A N 1
ATOM 2275 C CA . ALA A 1 305 ? -17.198 6.285 22.663 1.00 74.94 305 ALA A CA 1
ATOM 2276 C C . ALA A 1 305 ? -18.673 5.821 22.707 1.00 74.94 305 ALA A C 1
ATOM 2278 O O . ALA A 1 305 ? -19.295 5.542 21.685 1.00 74.94 305 ALA A O 1
ATOM 2279 N N . THR A 1 306 ? -19.220 5.740 23.916 1.00 60.44 306 THR A N 1
ATOM 2280 C CA . THR A 1 306 ? -20.529 5.257 24.307 1.00 60.44 306 THR A CA 1
ATOM 2281 C C . THR A 1 306 ? -21.428 6.454 24.601 1.00 60.44 306 THR A C 1
ATOM 2283 O O . THR A 1 306 ? -21.097 7.285 25.449 1.00 60.44 306 THR A O 1
ATOM 2286 N N . GLY A 1 307 ? -22.542 6.570 23.883 1.00 58.31 307 GLY A N 1
ATOM 2287 C CA . GLY A 1 307 ? -23.612 7.529 24.179 1.00 58.31 307 GLY A CA 1
ATOM 2288 C C . GLY A 1 307 ? -24.829 6.816 24.768 1.00 58.31 307 GLY A C 1
ATOM 2289 O O . GLY A 1 307 ? -24.793 5.603 24.952 1.00 58.31 307 GLY A O 1
ATOM 2290 N N . GLU A 1 308 ? -25.937 7.536 24.978 1.00 51.38 308 GLU A N 1
ATOM 2291 C CA . GLU A 1 308 ? -27.211 6.945 25.441 1.00 51.38 308 GLU A CA 1
ATOM 2292 C C . GLU A 1 308 ? -27.678 5.751 24.586 1.00 51.38 308 GLU A C 1
ATOM 2294 O O . GLU A 1 308 ? -28.399 4.886 25.068 1.00 51.38 308 GLU A O 1
ATOM 2299 N N . SER A 1 309 ? -27.244 5.677 23.322 1.00 52.84 309 SER A N 1
ATOM 2300 C CA . SER A 1 309 ? -27.622 4.626 22.368 1.00 52.84 309 SER A CA 1
ATOM 2301 C C . SER A 1 309 ? -26.536 3.578 22.094 1.00 52.84 309 SER A C 1
ATOM 2303 O O . SER A 1 309 ? -26.720 2.753 21.203 1.00 52.84 309 SER A O 1
ATOM 2305 N N . PHE A 1 310 ? -25.383 3.622 22.771 1.00 64.19 310 PHE A N 1
ATOM 2306 C CA . PHE A 1 310 ? -24.275 2.713 22.469 1.00 64.19 310 PHE A CA 1
ATOM 2307 C C . PHE A 1 310 ? -23.489 2.352 23.733 1.00 64.19 310 PHE A C 1
ATOM 2309 O O . PHE A 1 310 ? -22.689 3.155 24.201 1.00 64.19 310 PHE A O 1
ATOM 2316 N N . SER A 1 311 ? -23.708 1.158 24.285 1.00 67.50 311 SER A N 1
ATOM 2317 C CA . SER A 1 311 ? -22.902 0.605 25.381 1.00 67.50 311 SER A CA 1
ATOM 2318 C C . SER A 1 311 ? -21.631 -0.048 24.832 1.00 67.50 311 SER A C 1
ATOM 2320 O O . SER A 1 311 ? -21.640 -0.536 23.698 1.00 67.50 311 SER A O 1
ATOM 2322 N N . PRO A 1 312 ? -20.526 -0.068 25.597 1.00 75.88 312 PRO A N 1
ATOM 2323 C CA . PRO A 1 312 ? -19.341 -0.761 25.137 1.00 75.88 312 PRO A CA 1
ATOM 2324 C C . PRO A 1 312 ? -19.631 -2.264 25.055 1.00 75.88 312 PRO A C 1
ATOM 2326 O O . PRO A 1 312 ? -20.328 -2.789 25.924 1.00 75.88 312 PRO A O 1
ATOM 2329 N N . PRO A 1 313 ? -19.127 -2.959 24.024 1.00 81.31 313 PRO A N 1
ATOM 2330 C CA . PRO A 1 313 ? -19.347 -4.394 23.902 1.00 81.31 313 PRO A CA 1
ATOM 2331 C C . PRO A 1 313 ? -18.713 -5.142 25.081 1.00 81.31 313 PRO A C 1
ATOM 2333 O O . PRO A 1 313 ? -17.653 -4.735 25.568 1.00 81.31 313 PRO A O 1
ATOM 2336 N N . ASP A 1 314 ? -19.315 -6.259 25.512 1.00 85.06 314 ASP A N 1
ATOM 2337 C CA . ASP A 1 314 ? -18.692 -7.110 26.539 1.00 85.06 314 ASP A CA 1
ATOM 2338 C C . ASP A 1 314 ? -17.260 -7.478 26.113 1.00 85.06 314 ASP A C 1
ATOM 2340 O O . ASP A 1 314 ? -16.950 -7.495 24.923 1.00 85.06 314 ASP A O 1
ATOM 2344 N N . GLY A 1 315 ? -16.346 -7.720 27.050 1.00 89.00 315 GLY A N 1
ATOM 2345 C CA . GLY A 1 315 ? -14.920 -7.932 26.738 1.00 89.00 315 GLY A CA 1
ATOM 2346 C C . GLY A 1 315 ? -14.126 -6.651 26.427 1.00 89.00 315 GLY A C 1
ATOM 2347 O O . GLY A 1 315 ? -12.896 -6.676 26.384 1.00 89.00 315 GLY A O 1
ATOM 2348 N N . SER A 1 316 ? -14.784 -5.495 26.280 1.00 93.19 316 SER A N 1
ATOM 2349 C CA . SER A 1 316 ? -14.097 -4.209 26.139 1.00 93.19 316 SER A CA 1
ATOM 2350 C C . SER A 1 316 ? -13.307 -3.835 27.404 1.00 93.19 316 SER A C 1
ATOM 2352 O O . SER A 1 316 ? -13.845 -3.833 28.508 1.00 93.19 316 SER A O 1
ATOM 2354 N N . ARG A 1 317 ? -12.034 -3.441 27.243 1.00 95.25 317 ARG A N 1
ATOM 2355 C CA . ARG A 1 317 ? -11.141 -3.016 28.336 1.00 95.25 317 ARG A CA 1
ATOM 2356 C C . ARG A 1 317 ? -11.258 -1.536 28.717 1.00 95.25 317 ARG A C 1
ATOM 2358 O O . ARG A 1 317 ? -10.566 -1.107 29.633 1.00 95.25 317 ARG A O 1
ATOM 2365 N N . GLN A 1 318 ? -12.105 -0.760 28.031 1.00 91.81 318 GLN A N 1
ATOM 2366 C CA . GLN A 1 318 ? -12.311 0.672 28.300 1.00 91.81 318 GLN A CA 1
ATOM 2367 C C . GLN A 1 318 ? -10.990 1.467 28.345 1.00 91.81 318 GLN A C 1
ATOM 2369 O O . GLN A 1 318 ? -10.640 2.045 29.373 1.00 91.81 318 GLN A O 1
ATOM 2374 N N . LEU A 1 319 ? -10.262 1.484 27.231 1.00 94.31 319 LEU A N 1
ATOM 2375 C CA . LEU A 1 319 ? -8.965 2.134 27.025 1.00 94.31 319 LEU A CA 1
ATOM 2376 C C . LEU A 1 319 ? -9.114 3.507 26.351 1.00 94.31 319 LEU A C 1
ATOM 2378 O O . LEU A 1 319 ? -10.188 3.860 25.875 1.00 94.31 319 LEU A O 1
ATOM 2382 N N . ASP A 1 320 ? -8.023 4.260 26.242 1.00 93.25 320 ASP A N 1
ATOM 2383 C CA . ASP A 1 320 ? -8.006 5.555 25.537 1.00 93.25 320 ASP A CA 1
ATOM 2384 C C . ASP A 1 320 ? -7.896 5.408 24.004 1.00 93.25 320 ASP A C 1
ATOM 2386 O O . ASP A 1 320 ? -7.852 6.393 23.275 1.00 93.25 320 ASP A O 1
ATOM 2390 N N . VAL A 1 321 ? -7.887 4.169 23.505 1.00 95.62 321 VAL A N 1
ATOM 2391 C CA . VAL A 1 321 ? -7.847 3.804 22.083 1.00 95.62 321 VAL A CA 1
ATOM 2392 C C . VAL A 1 321 ? -8.889 2.730 21.790 1.00 95.62 321 VAL A C 1
ATOM 2394 O O . VAL A 1 321 ? -9.255 1.957 22.678 1.00 95.62 321 VAL A O 1
ATOM 2397 N N . SER A 1 322 ? -9.350 2.640 20.541 1.00 96.88 322 SER A N 1
ATOM 2398 C CA . SER A 1 322 ? -10.153 1.492 20.105 1.00 96.88 322 SER A CA 1
ATOM 2399 C C . SER A 1 322 ? -9.286 0.252 20.010 1.00 96.88 322 SER A C 1
ATOM 2401 O O . SER A 1 322 ? -9.635 -0.788 20.565 1.00 96.88 322 SER A O 1
ATOM 2403 N N . TRP A 1 323 ? -8.149 0.397 19.329 1.00 98.06 323 TRP A N 1
ATOM 2404 C CA . TRP A 1 323 ? -7.217 -0.678 19.036 1.00 98.06 323 TRP A CA 1
ATOM 2405 C C . TRP A 1 323 ? -5.796 -0.131 18.842 1.00 98.06 323 TRP A C 1
ATOM 2407 O O . TRP A 1 323 ? -5.634 0.987 18.355 1.00 98.06 323 TRP A O 1
ATOM 2417 N N . LYS A 1 324 ? -4.768 -0.928 19.151 1.00 97.62 324 LYS A N 1
ATOM 2418 C CA . LYS A 1 324 ? -3.387 -0.697 18.694 1.00 97.62 324 LYS A CA 1
ATOM 2419 C C . LYS A 1 324 ? -3.037 -1.739 17.633 1.00 97.62 324 LYS A C 1
ATOM 2421 O O . LYS A 1 324 ? -3.419 -2.903 17.761 1.00 97.62 324 LYS A O 1
ATOM 2426 N N . VAL A 1 325 ? -2.340 -1.341 16.574 1.00 97.56 325 VAL A N 1
ATOM 2427 C CA . VAL A 1 325 ? -1.927 -2.282 15.517 1.00 97.56 325 VAL A CA 1
ATOM 2428 C C . VAL A 1 325 ? -0.752 -3.100 16.030 1.00 97.56 325 VAL A C 1
ATOM 2430 O O . VAL A 1 325 ? 0.249 -2.524 16.436 1.00 97.56 325 VAL A O 1
ATOM 2433 N N . ALA A 1 326 ? -0.867 -4.424 16.013 1.00 96.81 326 ALA A N 1
ATOM 2434 C CA . ALA A 1 326 ? 0.216 -5.338 16.365 1.00 96.81 326 ALA A CA 1
ATOM 2435 C C . ALA A 1 326 ? 1.078 -5.692 15.144 1.00 96.81 326 ALA A C 1
ATOM 2437 O O . ALA A 1 326 ? 2.304 -5.734 15.234 1.00 96.81 326 ALA A O 1
ATOM 2438 N N . CYS A 1 327 ? 0.447 -5.922 13.991 1.00 95.56 327 CYS A N 1
ATOM 2439 C CA . CYS A 1 327 ? 1.132 -6.060 12.710 1.00 95.56 327 CYS A CA 1
ATOM 2440 C C . CYS A 1 327 ? 0.221 -5.685 11.534 1.00 95.56 327 CYS A C 1
ATOM 2442 O O . CYS A 1 327 ? -1.005 -5.676 11.679 1.00 95.56 327 CYS A O 1
ATOM 2444 N N . GLY A 1 328 ? 0.809 -5.396 10.372 1.00 93.38 328 GLY A N 1
ATOM 2445 C CA . GLY A 1 328 ? 0.053 -5.084 9.160 1.00 93.38 328 GLY A CA 1
ATOM 2446 C C . GLY A 1 328 ? 0.754 -5.470 7.855 1.00 93.38 328 GLY A C 1
ATOM 2447 O O . GLY A 1 328 ? 1.939 -5.783 7.853 1.00 93.38 328 GLY A O 1
ATOM 2448 N N . ALA A 1 329 ? -0.002 -5.514 6.757 1.00 89.06 329 ALA A N 1
ATOM 2449 C CA . ALA A 1 329 ? 0.397 -6.052 5.448 1.00 89.06 329 ALA A CA 1
ATOM 2450 C C . ALA A 1 329 ? 0.568 -4.988 4.349 1.00 89.06 329 ALA A C 1
ATOM 2452 O O . ALA A 1 329 ? 0.499 -5.310 3.163 1.00 89.06 329 ALA A O 1
ATOM 2453 N N . ASN A 1 330 ? 0.718 -3.717 4.711 1.00 83.69 330 ASN A N 1
ATOM 2454 C CA . ASN A 1 330 ? 0.925 -2.627 3.769 1.00 83.69 330 ASN A CA 1
ATOM 2455 C C . ASN A 1 330 ? 2.349 -2.083 3.863 1.00 83.69 330 ASN A C 1
ATOM 2457 O O . ASN A 1 330 ? 2.787 -1.607 4.909 1.00 83.69 330 ASN A O 1
ATOM 2461 N N . ALA A 1 331 ? 3.049 -2.095 2.729 1.00 67.12 331 ALA A N 1
ATOM 2462 C CA . ALA A 1 331 ? 4.428 -1.632 2.655 1.00 67.12 331 ALA A CA 1
ATOM 2463 C C . ALA A 1 331 ? 4.599 -0.141 2.999 1.00 67.12 331 ALA A C 1
ATOM 2465 O O . ALA A 1 331 ? 5.711 0.253 3.318 1.00 67.12 331 ALA A O 1
ATOM 2466 N N . ALA A 1 332 ? 3.546 0.682 2.952 1.00 68.81 332 ALA A N 1
ATOM 2467 C CA . ALA A 1 332 ? 3.626 2.108 3.245 1.00 68.81 332 ALA A CA 1
ATOM 2468 C C . ALA A 1 332 ? 3.378 2.424 4.726 1.00 68.81 332 ALA A C 1
ATOM 2470 O O . ALA A 1 332 ? 4.261 2.906 5.431 1.00 68.81 332 ALA A O 1
ATOM 2471 N N . TYR A 1 333 ? 2.160 2.164 5.196 1.00 71.69 333 TYR A N 1
ATOM 2472 C CA . TYR A 1 333 ? 1.693 2.680 6.482 1.00 71.69 333 TYR A CA 1
ATOM 2473 C C . TYR A 1 333 ? 2.012 1.756 7.655 1.00 71.69 333 TYR A C 1
ATOM 2475 O O . TYR A 1 333 ? 2.242 2.236 8.764 1.00 71.69 333 TYR A O 1
ATOM 2483 N N . ASP A 1 334 ? 2.104 0.445 7.426 1.00 77.56 334 ASP A N 1
ATOM 2484 C CA . ASP A 1 334 ? 2.216 -0.538 8.512 1.00 77.56 334 ASP A CA 1
ATOM 2485 C C . ASP A 1 334 ? 3.657 -0.671 9.047 1.00 77.56 334 ASP A C 1
ATOM 2487 O O . ASP A 1 334 ? 3.903 -1.370 10.027 1.00 77.56 334 ASP A O 1
ATOM 2491 N N . GLN A 1 335 ? 4.609 0.055 8.446 1.00 79.50 335 GLN A N 1
ATOM 2492 C CA . GLN A 1 335 ? 5.986 0.183 8.934 1.00 79.50 335 GLN A CA 1
ATOM 2493 C C . GLN A 1 335 ? 6.154 1.285 9.991 1.00 79.50 335 GLN A C 1
ATOM 2495 O O . GLN A 1 335 ? 7.190 1.349 10.656 1.00 79.50 335 GLN A O 1
ATOM 2500 N N . PHE A 1 336 ? 5.170 2.178 10.149 1.00 89.62 336 PHE A N 1
ATOM 2501 C CA . PHE A 1 336 ? 5.275 3.268 11.113 1.00 89.62 336 PHE A CA 1
ATOM 2502 C C . PHE A 1 336 ? 5.072 2.773 12.555 1.00 89.62 336 PHE A C 1
ATOM 2504 O O . PHE A 1 336 ? 4.172 1.968 12.801 1.00 89.62 336 PHE A O 1
ATOM 2511 N N . PRO A 1 337 ? 5.875 3.244 13.523 1.00 92.50 337 PRO A N 1
ATOM 2512 C CA . PRO A 1 337 ? 5.737 2.862 14.925 1.00 92.50 337 PRO A CA 1
ATOM 2513 C C . PRO A 1 337 ? 4.491 3.451 15.606 1.00 92.50 337 PRO A C 1
ATOM 2515 O O . PRO A 1 337 ? 3.896 4.437 15.162 1.00 92.50 337 PRO A O 1
ATOM 2518 N N . SER A 1 338 ? 4.144 2.866 16.753 1.00 94.62 338 SER A N 1
ATOM 2519 C CA . SER A 1 338 ? 3.142 3.357 17.704 1.00 94.62 338 SER A CA 1
ATOM 2520 C C . SER A 1 338 ? 1.771 3.652 17.081 1.00 94.62 338 SER A C 1
ATOM 2522 O O . SER A 1 338 ? 1.241 4.754 17.228 1.00 94.62 338 SER A O 1
ATOM 2524 N N . GLN A 1 339 ? 1.182 2.687 16.375 1.00 95.12 339 GLN A N 1
ATOM 2525 C CA . GLN A 1 339 ? -0.075 2.913 15.659 1.00 95.12 339 GLN A CA 1
ATOM 2526 C C . GLN A 1 339 ? -1.303 2.686 16.541 1.00 95.12 339 GLN A C 1
ATOM 2528 O O . GLN A 1 339 ? -1.637 1.558 16.911 1.00 95.12 339 GLN A O 1
ATOM 2533 N N . ASN A 1 340 ? -2.017 3.770 16.815 1.00 96.62 340 ASN A N 1
ATOM 2534 C CA . ASN A 1 340 ? -3.248 3.804 17.587 1.00 96.62 340 ASN A CA 1
ATOM 2535 C C . ASN A 1 340 ? -4.431 4.077 16.658 1.00 96.62 340 ASN A C 1
ATOM 2537 O O . ASN A 1 340 ? -4.375 4.952 15.794 1.00 96.62 340 ASN A O 1
ATOM 2541 N N . GLN A 1 341 ? -5.515 3.342 16.861 1.00 96.81 341 GLN A N 1
ATOM 2542 C CA . GLN A 1 341 ? -6.739 3.447 16.081 1.00 96.81 341 GLN A CA 1
ATOM 2543 C C . GLN A 1 341 ? -7.859 3.944 16.994 1.00 96.81 341 GLN A C 1
ATOM 2545 O O . GLN A 1 341 ? -8.127 3.339 18.036 1.00 96.81 341 GLN A O 1
ATOM 2550 N N . LEU A 1 342 ? -8.519 5.036 16.611 1.00 96.50 342 LEU A N 1
ATOM 2551 C CA . LEU A 1 342 ? -9.655 5.609 17.335 1.00 96.50 342 LEU A CA 1
ATOM 2552 C C . LEU A 1 342 ? -10.892 5.549 16.440 1.00 96.50 342 LEU A C 1
ATOM 2554 O O . LEU A 1 342 ? -10.974 6.272 15.454 1.00 96.50 342 LEU A O 1
ATOM 2558 N N . PHE A 1 343 ? -11.870 4.724 16.792 1.00 95.19 343 PHE A N 1
ATOM 2559 C CA . PHE A 1 343 ? -13.172 4.658 16.135 1.00 95.19 343 PHE A CA 1
ATOM 2560 C C . PHE A 1 343 ? -14.248 5.107 17.113 1.00 95.19 343 PHE A C 1
ATOM 2562 O O . PHE A 1 343 ? -14.385 4.539 18.195 1.00 95.19 343 PHE A O 1
ATOM 2569 N N . TYR A 1 344 ? -15.036 6.111 16.738 1.00 92.81 344 TYR A N 1
ATOM 2570 C CA . TYR A 1 344 ? -16.065 6.657 17.622 1.00 92.81 344 TYR A CA 1
ATOM 2571 C C . TYR A 1 344 ? -17.299 7.132 16.853 1.00 92.81 344 TYR A C 1
ATOM 2573 O O . TYR A 1 344 ? -17.197 7.526 15.690 1.00 92.81 344 TYR A O 1
ATOM 2581 N N . PRO A 1 345 ? -18.498 7.100 17.458 1.00 90.56 345 PRO A N 1
ATOM 2582 C CA . PRO A 1 345 ? -19.703 7.576 16.797 1.00 90.56 345 PRO A CA 1
ATOM 2583 C C . PRO A 1 345 ? -19.632 9.057 16.425 1.00 90.56 345 PRO A C 1
ATOM 2585 O O . PRO A 1 345 ? -19.153 9.904 17.178 1.00 90.56 345 PRO A O 1
ATOM 2588 N N . THR A 1 346 ? -20.205 9.393 15.272 1.00 89.12 346 THR A N 1
ATOM 2589 C CA . THR A 1 346 ? -20.562 10.784 14.976 1.00 89.12 346 THR A CA 1
ATOM 2590 C C . THR A 1 346 ? -21.644 11.272 15.943 1.00 89.12 346 THR A C 1
ATOM 2592 O O . THR A 1 346 ? -22.411 10.477 16.481 1.00 89.12 346 THR A O 1
ATOM 2595 N N . ALA A 1 347 ? -21.803 12.592 16.087 1.00 82.25 347 ALA A N 1
ATOM 2596 C CA . ALA A 1 347 ? -22.839 13.180 16.948 1.00 82.25 347 ALA A CA 1
ATOM 2597 C C . ALA A 1 347 ? -24.277 12.716 16.623 1.00 82.25 347 ALA A C 1
ATOM 2599 O O . ALA A 1 347 ? -25.144 12.754 17.483 1.00 82.25 347 ALA A O 1
ATOM 2600 N N . LYS A 1 348 ? -24.540 12.277 15.383 1.00 79.19 348 LYS A N 1
ATOM 2601 C CA . LYS A 1 348 ? -25.848 11.742 14.962 1.00 79.19 348 LYS A CA 1
ATOM 2602 C C . LYS A 1 348 ? -25.990 10.229 15.175 1.00 79.19 348 LYS A C 1
ATOM 2604 O O . LYS A 1 348 ? -27.016 9.671 14.811 1.00 79.19 348 LYS A O 1
ATOM 2609 N N . GLY A 1 349 ? -24.943 9.544 15.631 1.00 79.56 349 GLY A N 1
ATOM 2610 C CA . GLY A 1 349 ? -24.948 8.110 15.927 1.00 79.56 349 GLY A CA 1
ATOM 2611 C C . GLY A 1 349 ? -25.064 7.161 14.726 1.00 79.56 349 GLY A C 1
ATOM 2612 O O . GLY A 1 349 ? -24.957 5.957 14.925 1.00 79.56 349 GLY A O 1
ATOM 2613 N N . LYS A 1 350 ? -25.256 7.650 13.491 1.00 83.50 350 LYS A N 1
ATOM 2614 C CA . LYS A 1 350 ? -25.415 6.811 12.281 1.00 83.50 350 LYS A CA 1
ATOM 2615 C C . LYS A 1 350 ? -24.089 6.392 11.634 1.00 83.50 350 LYS A C 1
ATOM 2617 O O . LYS A 1 350 ? -23.946 5.259 11.184 1.00 83.50 350 LYS A O 1
ATOM 2622 N N . ASP A 1 351 ? -23.156 7.332 11.568 1.00 90.88 351 ASP A N 1
ATOM 2623 C CA . ASP A 1 351 ? -21.823 7.172 10.981 1.00 90.88 351 ASP A CA 1
ATOM 2624 C C . ASP A 1 351 ? -20.777 7.093 12.112 1.00 90.88 351 ASP A C 1
ATOM 2626 O O . ASP A 1 351 ? -21.077 7.455 13.261 1.00 90.88 351 ASP A O 1
ATOM 2630 N N . LEU A 1 352 ? -19.543 6.700 11.782 1.00 93.69 352 LEU A N 1
ATOM 2631 C CA . LEU A 1 352 ? -18.388 6.784 12.681 1.00 93.69 352 LEU A CA 1
ATOM 2632 C C . LEU A 1 352 ? -17.396 7.859 12.197 1.00 93.69 352 LEU A C 1
ATOM 2634 O O . LEU A 1 352 ? -17.372 8.244 11.023 1.00 93.69 352 LEU A O 1
ATOM 2638 N N . TRP A 1 353 ? -16.579 8.338 13.120 1.00 95.38 353 TRP A N 1
ATOM 2639 C CA . TRP A 1 353 ? -15.302 8.981 12.854 1.00 95.38 353 TRP A CA 1
ATOM 2640 C C . TRP A 1 353 ? -14.183 7.971 13.091 1.00 95.38 353 TRP A C 1
ATOM 2642 O O . TRP A 1 353 ? -14.331 7.051 13.902 1.00 95.38 353 TRP A O 1
ATOM 2652 N N . TYR A 1 354 ? -13.087 8.152 12.364 1.00 96.31 354 TYR A N 1
ATOM 2653 C CA . TYR A 1 354 ? -11.877 7.365 12.512 1.00 96.31 354 TYR A CA 1
ATOM 2654 C C . TYR A 1 354 ? -10.653 8.273 12.545 1.00 96.31 354 TYR A C 1
ATOM 2656 O O . TYR A 1 354 ? -10.396 8.985 11.573 1.00 96.31 354 TYR A O 1
ATOM 2664 N N . ASP A 1 355 ? -9.898 8.202 13.640 1.00 95.94 355 ASP A N 1
ATOM 2665 C CA . ASP A 1 355 ? -8.649 8.934 13.800 1.00 95.94 355 ASP A CA 1
ATOM 2666 C C . ASP A 1 355 ? -7.483 7.951 13.990 1.00 95.94 355 ASP A C 1
ATOM 2668 O O . ASP A 1 355 ? -7.271 7.459 15.103 1.00 95.94 355 ASP A O 1
ATOM 2672 N N . PRO A 1 356 ? -6.713 7.624 12.936 1.00 95.00 356 PRO A N 1
ATOM 2673 C CA . PRO A 1 356 ? -5.430 6.966 13.123 1.00 95.00 356 PRO A CA 1
ATOM 2674 C C . PRO A 1 356 ? -4.431 7.958 13.716 1.00 95.00 356 PRO A C 1
ATOM 2676 O O . PRO A 1 356 ? -4.305 9.086 13.228 1.00 95.00 356 PRO A O 1
ATOM 2679 N N . VAL A 1 357 ? -3.707 7.516 14.742 1.00 95.75 357 VAL A N 1
ATOM 2680 C CA . VAL A 1 357 ? -2.629 8.261 15.400 1.00 95.75 357 VAL A CA 1
ATOM 2681 C C . VAL A 1 357 ? -1.383 7.391 15.426 1.00 95.75 357 VAL A C 1
ATOM 2683 O O . VAL A 1 357 ? -1.349 6.376 16.118 1.00 95.75 357 VAL A O 1
ATOM 2686 N N . PHE A 1 358 ? -0.354 7.782 14.688 1.00 95.19 358 PHE A N 1
ATOM 2687 C CA . PHE A 1 358 ? 0.875 7.002 14.540 1.00 95.19 358 PHE A CA 1
ATOM 2688 C C . PHE A 1 358 ? 2.103 7.901 14.550 1.00 95.19 358 PHE A C 1
ATOM 2690 O O . PHE A 1 358 ? 2.012 9.103 14.290 1.00 95.19 358 PHE A O 1
ATOM 2697 N N . ARG A 1 359 ? 3.256 7.322 14.881 1.00 94.56 359 ARG A N 1
ATOM 2698 C CA . ARG A 1 359 ? 4.519 8.051 14.950 1.00 94.56 359 ARG A CA 1
ATOM 2699 C C . ARG A 1 359 ? 5.268 7.904 13.633 1.00 94.56 359 ARG A C 1
ATOM 2701 O O . ARG A 1 359 ? 5.366 6.811 13.089 1.00 94.56 359 ARG A O 1
ATOM 2708 N N . VAL A 1 360 ? 5.834 8.999 13.144 1.00 93.12 360 VAL A N 1
ATOM 2709 C CA . VAL A 1 360 ? 6.664 9.021 11.936 1.00 93.12 360 VAL A CA 1
ATOM 2710 C C . VAL A 1 360 ? 8.036 9.554 12.294 1.00 93.12 360 VAL A C 1
ATOM 2712 O O . VAL A 1 360 ? 8.156 10.613 12.908 1.00 93.12 360 VAL A O 1
ATOM 2715 N N . GLU A 1 361 ? 9.068 8.826 11.884 1.00 92.31 361 GLU A N 1
ATOM 2716 C CA . GLU A 1 361 ? 10.424 9.355 11.864 1.00 92.31 361 GLU A CA 1
ATOM 2717 C C . GLU A 1 361 ? 10.594 10.203 10.595 1.00 92.31 361 GLU A C 1
ATOM 2719 O O . GLU A 1 361 ? 10.511 9.703 9.470 1.00 92.31 361 GLU A O 1
ATOM 2724 N N . THR A 1 362 ? 10.798 11.502 10.755 1.00 91.19 362 THR A N 1
ATOM 2725 C CA . THR A 1 362 ? 11.040 12.436 9.653 1.00 91.19 362 THR A CA 1
ATOM 2726 C C . THR A 1 362 ? 12.401 12.168 9.005 1.00 91.19 362 THR A C 1
ATOM 2728 O O . THR A 1 362 ? 13.227 11.414 9.523 1.00 91.19 362 THR A O 1
ATOM 2731 N N . ILE A 1 363 ? 12.656 12.755 7.835 1.00 90.56 363 ILE A N 1
ATOM 2732 C CA . ILE A 1 363 ? 13.910 12.528 7.097 1.00 90.56 363 ILE A CA 1
ATOM 2733 C C . ILE A 1 363 ? 15.136 13.145 7.793 1.00 90.56 363 ILE A C 1
ATOM 2735 O O . ILE A 1 363 ? 16.263 12.751 7.519 1.00 90.56 363 ILE A O 1
ATOM 2739 N N . ASP A 1 364 ? 14.915 14.092 8.708 1.00 89.50 364 ASP A N 1
ATOM 2740 C CA . ASP A 1 364 ? 15.926 14.691 9.586 1.00 89.50 364 ASP A CA 1
ATOM 2741 C C . ASP A 1 364 ? 16.023 13.991 10.960 1.00 89.50 364 ASP A C 1
ATOM 2743 O O . ASP A 1 364 ? 16.717 14.476 11.852 1.00 89.50 364 ASP A O 1
ATOM 2747 N N . GLY A 1 365 ? 15.349 12.847 11.142 1.00 91.19 365 GLY A N 1
ATOM 2748 C CA . GLY A 1 365 ? 15.469 11.981 12.322 1.00 91.19 365 GLY A CA 1
ATOM 2749 C C . GLY A 1 365 ? 14.612 12.375 13.531 1.00 91.19 365 GLY A C 1
ATOM 2750 O O . GLY A 1 365 ? 14.685 11.721 14.575 1.00 91.19 365 GLY A O 1
ATOM 2751 N N . ARG A 1 366 ? 13.775 13.417 13.433 1.00 93.44 366 ARG A N 1
ATOM 2752 C CA . ARG A 1 366 ? 12.781 13.724 14.477 1.00 93.44 366 ARG A CA 1
ATOM 2753 C C . ARG A 1 366 ? 11.677 12.669 14.467 1.00 93.44 366 ARG A C 1
ATOM 2755 O O . ARG A 1 366 ? 11.371 12.079 13.439 1.00 93.44 366 ARG A O 1
ATOM 2762 N N . ASN A 1 367 ? 11.035 12.450 15.609 1.00 94.31 367 ASN A N 1
ATOM 2763 C CA . ASN A 1 367 ? 9.838 11.618 15.690 1.00 94.31 367 ASN A CA 1
ATOM 2764 C C . ASN A 1 367 ? 8.634 12.505 15.995 1.00 94.31 367 ASN A C 1
ATOM 2766 O O . ASN A 1 367 ? 8.631 13.228 16.990 1.00 94.31 367 ASN A O 1
ATOM 2770 N N . VAL A 1 368 ? 7.622 12.457 15.133 1.00 94.19 368 VAL A N 1
ATOM 2771 C CA . VAL A 1 368 ? 6.424 13.296 15.238 1.00 94.19 368 VAL A CA 1
ATOM 2772 C C . VAL A 1 368 ? 5.163 12.443 15.225 1.00 94.19 368 VAL A C 1
ATOM 2774 O O . VAL A 1 368 ? 5.128 11.377 14.609 1.00 94.19 368 VAL A O 1
ATOM 2777 N N . TRP A 1 369 ? 4.119 12.916 15.902 1.00 95.19 369 TRP A N 1
ATOM 2778 C CA . TRP A 1 369 ? 2.799 12.297 15.853 1.00 95.19 369 TRP A CA 1
ATOM 2779 C C . TRP A 1 369 ? 2.017 12.793 14.644 1.00 95.19 369 TRP A C 1
ATOM 2781 O O . TRP A 1 369 ? 1.782 13.990 14.490 1.00 95.19 369 TRP A O 1
ATOM 2791 N N . CYS A 1 370 ? 1.553 11.859 13.824 1.00 93.06 370 CYS A N 1
ATOM 2792 C CA . CYS A 1 370 ? 0.600 12.124 12.763 1.00 93.06 370 CYS A CA 1
ATOM 2793 C C . CYS A 1 370 ? -0.780 11.656 13.205 1.00 93.06 370 CYS A C 1
ATOM 2795 O O . CYS A 1 370 ? -0.962 10.512 13.617 1.00 93.06 370 CYS A O 1
ATOM 2797 N N . LYS A 1 371 ? -1.760 12.548 13.073 1.00 92.75 371 LYS A N 1
ATOM 2798 C CA . LYS A 1 371 ? -3.178 12.257 13.265 1.00 92.75 371 LYS A CA 1
ATOM 2799 C C . LYS A 1 371 ? -3.944 12.668 12.023 1.00 92.75 371 LYS A C 1
ATOM 2801 O O . LYS A 1 371 ? -3.673 13.725 11.446 1.00 92.75 371 LYS A O 1
ATOM 2806 N N . ARG A 1 372 ? -4.892 11.840 11.600 1.00 91.62 372 ARG A N 1
ATOM 2807 C CA . ARG A 1 372 ? -5.789 12.119 10.469 1.00 91.62 372 ARG A CA 1
ATOM 2808 C C . ARG A 1 372 ? -7.230 11.952 10.920 1.00 91.62 372 ARG A C 1
ATOM 2810 O O . ARG A 1 372 ? -7.470 11.245 11.883 1.00 91.62 372 ARG A O 1
ATOM 2817 N N . HIS A 1 373 ? -8.171 12.611 10.247 1.00 93.44 373 HIS A N 1
ATOM 2818 C CA . HIS A 1 373 ? -9.585 12.589 10.631 1.00 93.44 373 HIS A CA 1
ATOM 2819 C C . HIS A 1 373 ? -10.450 12.108 9.466 1.00 93.44 373 HIS A C 1
ATOM 2821 O O . HIS A 1 373 ? -10.736 12.852 8.524 1.00 93.44 373 HIS A O 1
ATOM 2827 N N . TYR A 1 374 ? -10.849 10.842 9.518 1.00 95.62 374 TYR A N 1
ATOM 2828 C CA . TYR A 1 374 ? -11.611 10.175 8.471 1.00 95.62 374 TYR A CA 1
ATOM 2829 C C . TYR A 1 374 ? -13.087 10.131 8.817 1.00 95.62 374 TYR A C 1
ATOM 2831 O O . TYR A 1 374 ? -13.486 9.717 9.906 1.00 95.62 374 TYR A O 1
ATOM 2839 N N . ARG A 1 375 ? -13.925 10.424 7.823 1.00 95.75 375 ARG A N 1
ATOM 2840 C CA . ARG A 1 375 ? -15.341 10.068 7.895 1.00 95.75 375 ARG A CA 1
ATOM 2841 C C . ARG A 1 375 ? -15.525 8.600 7.539 1.00 95.75 375 ARG A C 1
ATOM 2843 O O . ARG A 1 375 ? -15.088 8.184 6.467 1.00 95.75 375 ARG A O 1
ATOM 2850 N N . VAL A 1 376 ? -16.274 7.870 8.362 1.00 97.19 376 VAL A N 1
ATOM 2851 C CA . VAL A 1 376 ? -16.586 6.454 8.150 1.00 97.19 376 VAL A CA 1
ATOM 2852 C C . VAL A 1 376 ? -18.084 6.258 7.960 1.00 97.19 376 VAL A C 1
ATOM 2854 O O . VAL A 1 376 ? -18.906 6.676 8.776 1.00 97.19 376 VAL A O 1
ATOM 2857 N N . ARG A 1 377 ? -18.451 5.595 6.866 1.00 97.19 377 ARG A N 1
ATOM 2858 C CA . ARG A 1 377 ? -19.829 5.196 6.564 1.00 97.19 377 ARG A CA 1
ATOM 2859 C C . ARG A 1 377 ? -19.925 3.685 6.481 1.00 97.19 377 ARG A C 1
ATOM 2861 O O . ARG A 1 377 ? -19.008 3.038 5.981 1.00 97.19 377 ARG A O 1
ATOM 2868 N N . ASN A 1 378 ? -21.064 3.136 6.883 1.00 96.38 378 ASN A N 1
ATOM 2869 C CA . ASN A 1 378 ? -21.330 1.712 6.709 1.00 96.38 378 ASN A CA 1
ATOM 2870 C C . ASN A 1 378 ? -21.344 1.345 5.213 1.00 96.38 378 ASN A C 1
ATOM 2872 O O . ASN A 1 378 ? -21.815 2.110 4.358 1.00 96.38 378 ASN A O 1
ATOM 2876 N N . GLY A 1 379 ? -20.800 0.174 4.895 1.00 95.69 379 GLY A N 1
ATOM 2877 C CA . GLY A 1 379 ? -20.991 -0.483 3.612 1.00 95.69 379 GLY A CA 1
ATOM 2878 C C . GLY A 1 379 ? -22.394 -1.083 3.496 1.00 95.69 379 GLY A C 1
ATOM 2879 O O . GLY A 1 379 ? -23.248 -0.892 4.359 1.00 95.69 379 GLY A O 1
ATOM 2880 N N . HIS A 1 380 ? -22.653 -1.782 2.390 1.00 95.12 380 HIS A N 1
ATOM 2881 C CA . HIS A 1 380 ? -23.952 -2.438 2.185 1.00 95.12 380 HIS A CA 1
ATOM 2882 C C . HIS A 1 380 ? -24.076 -3.754 2.952 1.00 95.12 380 HIS A C 1
ATOM 2884 O O . HIS A 1 380 ? -25.184 -4.148 3.294 1.00 95.12 380 HIS A O 1
ATOM 2890 N N . VAL A 1 381 ? -22.949 -4.415 3.211 1.00 97.44 381 VAL A N 1
ATOM 2891 C CA . VAL A 1 381 ? -22.882 -5.669 3.962 1.00 97.44 381 VAL A CA 1
ATOM 2892 C C . VAL A 1 381 ? -22.348 -5.351 5.362 1.00 97.44 381 VAL A C 1
ATOM 2894 O O . VAL A 1 381 ? -21.351 -4.621 5.456 1.00 97.44 381 VAL A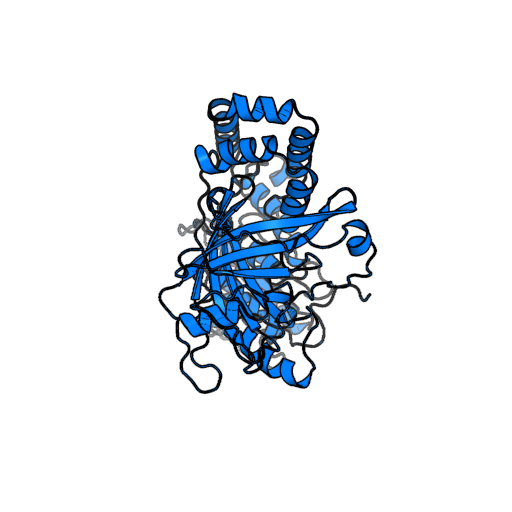 O 1
ATOM 2897 N N . PRO A 1 382 ? -22.972 -5.845 6.447 1.00 97.75 382 PRO A N 1
ATOM 2898 C CA . PRO A 1 382 ? -22.392 -5.768 7.785 1.00 97.75 382 PRO A CA 1
ATOM 2899 C C . PRO A 1 382 ? -20.926 -6.221 7.812 1.00 97.75 382 PRO A C 1
ATOM 2901 O O . PRO A 1 382 ? -20.523 -7.106 7.064 1.00 97.75 382 PRO A O 1
ATOM 2904 N N . GLY A 1 383 ? -20.103 -5.556 8.624 1.00 97.62 383 GLY A N 1
ATOM 2905 C CA . GLY A 1 383 ? -18.656 -5.794 8.649 1.00 97.62 383 GLY A CA 1
ATOM 2906 C C . GLY A 1 383 ? -17.861 -5.051 7.570 1.00 97.62 383 GLY A C 1
ATOM 2907 O O . GLY A 1 383 ? -16.636 -5.120 7.591 1.00 97.62 383 GLY A O 1
ATOM 2908 N N . THR A 1 384 ? -18.511 -4.309 6.663 1.00 98.38 384 THR A N 1
ATOM 2909 C CA . THR A 1 384 ? -17.828 -3.484 5.649 1.00 98.38 384 THR A CA 1
ATOM 2910 C C . THR A 1 384 ? -18.070 -1.992 5.844 1.00 98.38 384 THR A C 1
ATOM 2912 O O . THR A 1 384 ? -19.143 -1.574 6.284 1.00 98.38 384 THR A O 1
ATOM 2915 N N . PHE A 1 385 ? -17.083 -1.168 5.482 1.00 98.38 385 PHE A N 1
ATOM 2916 C CA . PHE A 1 385 ? -17.092 0.273 5.728 1.00 98.38 385 PHE A CA 1
ATOM 2917 C C . PHE A 1 385 ? -16.404 1.056 4.607 1.00 98.38 385 PHE A C 1
ATOM 2919 O O . PHE A 1 385 ? -15.510 0.560 3.927 1.00 98.38 385 PHE A O 1
ATOM 2926 N N . ARG A 1 386 ? -16.823 2.309 4.411 1.00 97.94 386 ARG A N 1
ATOM 2927 C CA . ARG A 1 386 ? -16.249 3.255 3.447 1.00 97.94 386 ARG A CA 1
ATOM 2928 C C . ARG A 1 386 ? -15.682 4.458 4.173 1.00 97.94 386 ARG A C 1
ATOM 2930 O O . ARG A 1 386 ? -16.420 5.156 4.871 1.00 97.94 386 ARG A O 1
ATOM 2937 N N . PHE A 1 387 ? -14.395 4.693 3.979 1.00 97.19 387 PHE A N 1
ATOM 2938 C CA . PHE A 1 387 ? -13.657 5.760 4.634 1.00 97.19 387 PHE A CA 1
ATOM 2939 C C . PHE A 1 387 ? -13.353 6.860 3.620 1.00 97.19 387 PHE A C 1
ATOM 2941 O O . PHE A 1 387 ? -13.158 6.597 2.429 1.00 97.19 387 PHE A O 1
ATOM 2948 N N . SER A 1 388 ? -13.328 8.105 4.083 1.00 95.25 388 SER A N 1
ATOM 2949 C CA . SER A 1 388 ? -12.904 9.242 3.267 1.00 95.25 388 SER A CA 1
ATOM 2950 C C . SER A 1 388 ? -12.217 10.304 4.109 1.00 95.25 388 SER A C 1
ATOM 2952 O O . 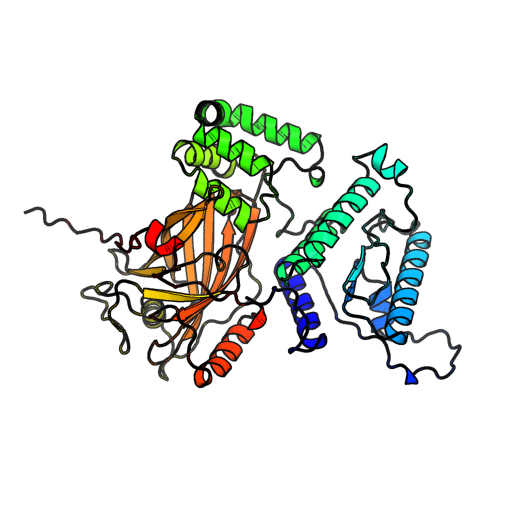SER A 1 388 ? -12.760 10.698 5.145 1.00 95.25 388 SER A O 1
ATOM 2954 N N . VAL A 1 389 ? -11.097 10.818 3.609 1.00 92.56 389 VAL A N 1
ATOM 2955 C CA . VAL A 1 389 ? -10.327 11.910 4.215 1.00 92.56 389 VAL A CA 1
ATOM 2956 C C . VAL A 1 389 ? -9.849 12.876 3.136 1.00 92.56 389 VAL A C 1
ATOM 2958 O O . VAL A 1 389 ? -9.660 12.487 1.981 1.00 92.56 389 VAL A O 1
ATOM 2961 N N . LEU A 1 390 ? -9.646 14.133 3.521 1.00 85.62 390 LEU A N 1
ATOM 2962 C CA . LEU A 1 390 ? -8.808 15.071 2.785 1.00 85.62 390 LEU A CA 1
ATOM 2963 C C . LEU A 1 390 ? -7.518 15.238 3.587 1.00 85.62 390 LEU A C 1
ATOM 2965 O O . LEU A 1 390 ? -7.528 15.903 4.618 1.00 85.62 390 LEU A O 1
ATOM 2969 N N . ASP A 1 391 ? -6.441 14.616 3.124 1.00 81.25 391 ASP A N 1
ATOM 2970 C CA . ASP A 1 391 ? -5.134 14.654 3.773 1.00 81.25 391 ASP A CA 1
ATOM 2971 C C . ASP A 1 391 ? -4.139 15.364 2.857 1.00 81.25 391 ASP A C 1
ATOM 2973 O O . ASP A 1 391 ? -4.051 15.039 1.675 1.00 81.25 391 ASP A O 1
ATOM 2977 N N . ASN A 1 392 ? -3.443 16.380 3.371 1.00 77.38 392 ASN A N 1
ATOM 2978 C CA . ASN A 1 392 ? -2.436 17.140 2.621 1.00 77.38 392 ASN A CA 1
ATOM 2979 C C . ASN A 1 392 ? -2.897 17.614 1.225 1.00 77.38 392 ASN A C 1
ATOM 2981 O O . ASN A 1 392 ? -2.142 17.669 0.259 1.00 77.38 392 ASN A O 1
ATOM 2985 N N . GLY A 1 393 ? -4.180 17.971 1.111 1.00 77.31 393 GLY A N 1
ATOM 2986 C CA . GLY A 1 393 ? -4.778 18.439 -0.140 1.00 77.31 393 GLY A CA 1
ATOM 2987 C C . GLY A 1 393 ? -5.174 17.328 -1.118 1.00 77.31 393 GLY A C 1
ATOM 2988 O O . GLY A 1 393 ? -5.688 17.638 -2.193 1.00 77.31 393 GLY A O 1
ATOM 2989 N N . VAL A 1 394 ? -5.009 16.056 -0.752 1.00 82.44 394 VAL A N 1
ATOM 2990 C CA . VAL A 1 394 ? -5.368 14.873 -1.540 1.00 82.44 394 VAL A CA 1
ATOM 2991 C C . VAL A 1 394 ? -6.541 14.149 -0.883 1.00 82.44 394 VAL A C 1
ATOM 2993 O O . VAL A 1 394 ? -6.540 13.842 0.306 1.00 82.44 394 VAL A O 1
ATOM 2996 N N . THR A 1 395 ? -7.593 13.881 -1.659 1.00 85.50 395 THR A N 1
ATOM 2997 C CA . THR A 1 395 ? -8.708 13.062 -1.166 1.00 85.50 395 THR A CA 1
ATOM 2998 C C . THR A 1 395 ? -8.352 11.586 -1.283 1.00 85.50 395 THR A C 1
ATOM 3000 O O . THR A 1 395 ? -8.172 11.094 -2.402 1.00 85.50 395 THR A O 1
ATOM 3003 N N . SER A 1 396 ? -8.324 10.883 -0.152 1.00 90.06 396 SER A N 1
ATOM 3004 C CA . SER A 1 396 ? -8.256 9.423 -0.126 1.00 90.06 396 SER A CA 1
ATOM 3005 C C . SER A 1 396 ? -9.630 8.823 0.158 1.00 90.06 396 SER A C 1
ATOM 3007 O O . SER A 1 396 ? -10.445 9.376 0.908 1.00 90.06 396 SER A O 1
ATOM 3009 N N . LYS A 1 397 ? -9.906 7.694 -0.493 1.00 95.25 397 LYS A N 1
ATOM 3010 C CA . LYS A 1 397 ? -11.080 6.856 -0.252 1.00 95.25 397 LYS A CA 1
ATOM 3011 C C . LYS A 1 397 ? -10.609 5.448 0.028 1.00 95.25 397 LYS A C 1
ATOM 3013 O O . LYS A 1 397 ? -9.767 4.938 -0.706 1.00 95.25 397 LYS A O 1
ATOM 3018 N N . GLU A 1 398 ? -11.224 4.804 1.007 1.00 95.75 398 GLU A N 1
ATOM 3019 C CA . GLU A 1 398 ? -10.877 3.434 1.370 1.00 95.75 398 GLU A CA 1
ATOM 3020 C C . GLU A 1 398 ? -12.124 2.591 1.613 1.00 95.75 398 GLU A C 1
ATOM 3022 O O . GLU A 1 398 ? -13.215 3.100 1.897 1.00 95.75 398 GLU A O 1
ATOM 3027 N N . PHE A 1 399 ? -11.950 1.285 1.478 1.00 97.62 399 PHE A N 1
ATOM 3028 C CA . PHE A 1 399 ? -12.940 0.269 1.765 1.00 97.62 399 PHE A CA 1
ATOM 3029 C C . PHE A 1 399 ? -12.347 -0.728 2.751 1.00 97.62 399 PHE A C 1
ATOM 3031 O O . PHE A 1 399 ? -11.363 -1.392 2.437 1.00 97.62 399 PHE A O 1
ATOM 3038 N N . TRP A 1 400 ? -12.948 -0.806 3.932 1.00 98.19 400 TRP A N 1
ATOM 3039 C CA . TRP A 1 400 ? -12.485 -1.626 5.046 1.00 98.19 400 TRP A CA 1
ATOM 3040 C C . TRP A 1 400 ? -13.453 -2.774 5.294 1.00 98.19 400 TRP A C 1
ATOM 3042 O O . TRP A 1 400 ? -14.666 -2.619 5.150 1.00 98.19 400 TRP A O 1
ATOM 3052 N N . THR A 1 401 ? -12.909 -3.924 5.671 1.00 98.69 401 THR A N 1
ATOM 3053 C CA . THR A 1 401 ? -13.642 -5.162 5.939 1.00 98.69 401 THR A CA 1
ATOM 3054 C C . THR A 1 401 ? -13.130 -5.774 7.236 1.00 98.69 401 THR A C 1
ATOM 3056 O O . THR A 1 401 ? -11.926 -5.964 7.388 1.00 98.69 401 THR A O 1
ATOM 3059 N N . ILE A 1 402 ? -14.030 -6.094 8.165 1.00 98.62 402 ILE A N 1
ATOM 3060 C CA . ILE A 1 402 ? -13.720 -6.924 9.334 1.00 98.62 402 ILE A CA 1
ATOM 3061 C C . ILE A 1 402 ? -13.670 -8.366 8.849 1.00 98.62 402 ILE A C 1
ATOM 3063 O O . ILE A 1 402 ? -14.702 -8.921 8.479 1.00 98.62 402 ILE A O 1
ATOM 3067 N N . VAL A 1 403 ? -12.483 -8.963 8.828 1.00 98.44 403 VAL A N 1
ATOM 3068 C CA . VAL A 1 403 ? -12.287 -10.335 8.332 1.00 98.44 403 VAL A CA 1
ATOM 3069 C C . VAL A 1 403 ? -12.511 -11.343 9.457 1.00 98.44 403 VAL A C 1
ATOM 3071 O O . VAL A 1 403 ? -13.071 -12.415 9.243 1.00 98.44 403 VAL A O 1
ATOM 3074 N N . GLY A 1 404 ? -12.122 -10.976 10.678 1.00 98.12 404 GLY A N 1
ATOM 3075 C CA . GLY A 1 404 ? -12.327 -11.782 11.873 1.00 98.12 404 GLY A CA 1
ATOM 3076 C C . GLY A 1 404 ? -12.120 -10.969 13.146 1.00 98.12 404 GLY A C 1
ATOM 3077 O O . GLY A 1 404 ? -11.428 -9.955 13.130 1.00 98.12 404 GLY A O 1
ATOM 3078 N N . ALA A 1 405 ? -12.711 -11.411 14.250 1.00 97.94 405 ALA A N 1
ATOM 3079 C CA . ALA A 1 405 ? -12.497 -10.835 15.573 1.00 97.94 405 ALA A CA 1
ATOM 3080 C C . ALA A 1 405 ? -12.649 -11.918 16.639 1.00 97.94 405 ALA A C 1
ATOM 3082 O O . ALA A 1 405 ? -13.481 -12.815 16.486 1.00 97.94 405 ALA A O 1
ATOM 3083 N N . ALA A 1 406 ? -11.879 -11.812 17.719 1.00 96.88 406 ALA A N 1
ATOM 3084 C CA . ALA A 1 406 ? -12.041 -12.675 18.878 1.00 96.88 406 ALA A CA 1
ATOM 3085 C C . ALA A 1 406 ? -13.372 -12.388 19.579 1.00 96.88 406 ALA A C 1
ATOM 3087 O O . ALA A 1 406 ? -13.788 -11.230 19.693 1.00 96.88 406 ALA A O 1
ATOM 3088 N N . ASP A 1 407 ? -14.015 -13.423 20.115 1.00 95.75 407 ASP A N 1
ATOM 3089 C CA . ASP A 1 407 ? -15.243 -13.260 20.895 1.00 95.75 407 ASP A CA 1
ATOM 3090 C C . ASP A 1 407 ? -15.014 -12.411 22.148 1.00 95.75 407 ASP A C 1
ATOM 3092 O O . ASP A 1 407 ? -15.913 -11.695 22.557 1.00 95.75 407 ASP A O 1
ATOM 3096 N N . ASP A 1 408 ? -13.826 -12.406 22.741 1.00 95.69 408 ASP A N 1
ATOM 3097 C CA . ASP A 1 408 ? -13.490 -11.595 23.919 1.00 95.69 408 ASP A CA 1
ATOM 3098 C C . ASP A 1 408 ? -12.865 -10.230 23.575 1.00 95.69 408 ASP A C 1
ATOM 3100 O O . ASP A 1 408 ? -12.438 -9.508 24.476 1.00 95.69 408 ASP A O 1
ATOM 3104 N N . LEU A 1 409 ? -12.810 -9.871 22.285 1.00 96.81 409 LEU A N 1
ATOM 3105 C CA . LEU A 1 409 ? -12.115 -8.685 21.770 1.00 96.81 409 LEU A CA 1
ATOM 3106 C C . LEU A 1 409 ? -10.611 -8.649 22.100 1.00 96.81 409 LEU A C 1
ATOM 3108 O O . LEU A 1 409 ? -10.008 -7.583 22.121 1.00 96.81 409 LEU A O 1
ATOM 3112 N N . SER A 1 410 ? -9.962 -9.792 22.333 1.00 97.31 410 SER A N 1
ATOM 3113 C CA . SER A 1 410 ? -8.500 -9.842 22.485 1.00 97.31 410 SER A CA 1
ATOM 3114 C C . SER A 1 410 ? -7.741 -9.485 21.200 1.00 97.31 410 SER A C 1
ATOM 3116 O O . SER A 1 410 ? -6.607 -9.009 21.278 1.00 97.31 410 SER A O 1
ATOM 3118 N N . TRP A 1 411 ? -8.363 -9.665 20.032 1.00 98.06 411 TRP A N 1
ATOM 3119 C CA . TRP A 1 411 ? -7.825 -9.265 18.734 1.00 98.06 411 TRP A CA 1
ATOM 3120 C C . TRP A 1 411 ? -8.926 -9.025 17.692 1.00 98.06 411 TRP A C 1
ATOM 3122 O O . TRP A 1 411 ? -10.045 -9.535 17.801 1.00 98.06 411 TRP A O 1
ATOM 3132 N N . VAL A 1 412 ? -8.582 -8.277 16.643 1.00 98.56 412 VAL A N 1
ATOM 3133 C CA . VAL A 1 412 ? -9.392 -8.081 15.433 1.00 98.56 412 VAL A CA 1
ATOM 3134 C C . VAL A 1 412 ? -8.495 -8.052 14.196 1.00 98.56 412 VAL A C 1
ATOM 3136 O O . VAL A 1 412 ? -7.381 -7.531 14.243 1.00 98.56 412 VAL A O 1
ATOM 3139 N N . VAL A 1 413 ? -8.982 -8.611 13.088 1.00 98.56 413 VAL A N 1
ATOM 3140 C CA . VAL A 1 413 ? -8.331 -8.575 11.777 1.00 98.56 413 VAL A CA 1
ATOM 3141 C C . VAL A 1 413 ? -9.164 -7.741 10.812 1.00 98.56 413 VAL A C 1
ATOM 3143 O O . VAL A 1 413 ? -10.331 -8.048 10.542 1.00 98.56 413 VAL A O 1
ATOM 3146 N N . PHE A 1 414 ? -8.537 -6.714 10.247 1.00 98.25 414 PHE A N 1
ATOM 3147 C CA . PHE A 1 414 ? -9.103 -5.898 9.180 1.00 98.25 414 PHE A CA 1
ATOM 3148 C C . PHE A 1 414 ? -8.385 -6.165 7.858 1.00 98.25 414 PHE A C 1
ATOM 3150 O O . PHE A 1 414 ? -7.181 -6.398 7.833 1.00 98.25 414 PHE A O 1
ATOM 3157 N N . HIS A 1 415 ? -9.115 -6.053 6.755 1.00 97.69 415 HIS A N 1
ATOM 3158 C CA . HIS A 1 415 ? -8.563 -5.868 5.416 1.00 97.69 415 HIS A CA 1
ATOM 3159 C C . HIS A 1 415 ? -9.018 -4.511 4.890 1.00 97.69 415 HIS A C 1
ATOM 3161 O O . HIS A 1 415 ? -10.173 -4.122 5.095 1.00 97.69 415 HIS A O 1
ATOM 3167 N N . TYR A 1 416 ? -8.144 -3.811 4.177 1.00 95.94 416 TYR A N 1
ATOM 3168 C CA . TYR A 1 416 ? -8.477 -2.539 3.558 1.00 95.94 416 TYR A CA 1
ATOM 3169 C C . TYR A 1 416 ? -7.919 -2.416 2.143 1.00 95.94 416 TYR A C 1
ATOM 3171 O O . TYR A 1 416 ? -6.860 -2.936 1.802 1.00 95.94 416 TYR A O 1
ATOM 3179 N N . ALA A 1 417 ? -8.655 -1.686 1.313 1.00 95.06 417 ALA A N 1
ATOM 3180 C CA . ALA A 1 417 ? -8.226 -1.253 -0.006 1.00 95.06 417 ALA A CA 1
ATOM 3181 C C . ALA A 1 417 ? -8.461 0.251 -0.123 1.00 95.06 417 ALA A C 1
ATOM 3183 O O . ALA A 1 417 ? -9.532 0.737 0.240 1.00 95.06 417 ALA A O 1
ATOM 3184 N N . GLY A 1 418 ? -7.494 0.991 -0.654 1.00 93.62 418 GLY A N 1
ATOM 3185 C CA . GLY A 1 418 ? -7.554 2.444 -0.737 1.00 93.62 418 GLY A CA 1
ATOM 3186 C C . GLY A 1 418 ? -7.077 3.003 -2.066 1.00 93.62 418 GLY A C 1
ATOM 3187 O O . GLY A 1 418 ? -6.437 2.327 -2.878 1.00 93.62 418 GLY A O 1
ATOM 3188 N N . ALA A 1 419 ? -7.459 4.251 -2.316 1.00 92.31 419 ALA A N 1
ATOM 3189 C CA . ALA A 1 419 ? -6.992 5.014 -3.459 1.00 92.31 419 ALA A CA 1
ATOM 3190 C C . ALA A 1 419 ? -6.935 6.511 -3.151 1.00 92.31 419 ALA A C 1
ATOM 3192 O O . ALA A 1 419 ? -7.939 7.131 -2.783 1.00 92.31 419 ALA A O 1
ATOM 3193 N N . ALA A 1 420 ? -5.776 7.098 -3.435 1.00 89.94 420 ALA A N 1
ATOM 3194 C CA . ALA A 1 420 ? -5.563 8.533 -3.460 1.00 89.94 420 ALA A CA 1
ATOM 3195 C C . ALA A 1 420 ? -5.736 9.017 -4.909 1.00 89.94 420 ALA A C 1
ATOM 3197 O O . ALA A 1 420 ? -4.800 9.068 -5.710 1.00 89.94 420 ALA A O 1
ATOM 3198 N N . ALA A 1 421 ? -6.988 9.315 -5.273 1.00 84.81 421 ALA A N 1
ATOM 3199 C CA . ALA A 1 421 ? -7.398 9.471 -6.671 1.00 84.81 421 ALA A CA 1
ATOM 3200 C C . ALA A 1 421 ? -6.603 10.547 -7.428 1.00 84.81 421 ALA A C 1
ATOM 3202 O O . ALA A 1 421 ? -6.213 10.323 -8.572 1.00 84.81 421 ALA A O 1
ATOM 3203 N N . ALA A 1 422 ? -6.341 11.682 -6.775 1.00 85.38 422 ALA A N 1
ATOM 3204 C CA . ALA A 1 422 ? -5.679 12.846 -7.366 1.00 85.38 422 ALA A CA 1
ATOM 3205 C C . ALA A 1 422 ? -4.177 12.644 -7.645 1.00 85.38 422 ALA A C 1
ATOM 3207 O O . ALA A 1 422 ? -3.601 13.384 -8.436 1.00 85.38 422 ALA A O 1
ATOM 3208 N N . VAL A 1 423 ? -3.552 11.633 -7.035 1.00 84.44 423 VAL A N 1
ATOM 3209 C CA . VAL A 1 423 ? -2.154 11.241 -7.299 1.00 84.44 423 VAL A CA 1
ATOM 3210 C C . VAL A 1 423 ? -2.055 9.916 -8.054 1.00 84.44 423 VAL A C 1
ATOM 3212 O O . VAL A 1 423 ? -0.966 9.478 -8.400 1.00 84.44 423 VAL A O 1
ATOM 3215 N N . GLY A 1 424 ? -3.194 9.285 -8.360 1.00 86.69 424 GLY A N 1
ATOM 3216 C CA . GLY A 1 424 ? -3.238 8.042 -9.127 1.00 86.69 424 GLY A CA 1
ATOM 3217 C C . GLY A 1 424 ? -2.722 6.820 -8.364 1.00 86.69 424 GLY A C 1
ATOM 3218 O O . GLY A 1 424 ? -2.446 5.802 -8.991 1.00 86.69 424 GLY A O 1
ATOM 3219 N N . GLN A 1 425 ? -2.608 6.904 -7.036 1.00 87.88 425 GLN A N 1
ATOM 3220 C CA . GLN A 1 425 ? -2.097 5.820 -6.200 1.00 87.88 425 GLN A CA 1
ATOM 3221 C C . GLN A 1 425 ? -3.224 4.923 -5.687 1.00 87.88 425 GLN A C 1
ATOM 3223 O O . GLN A 1 425 ? -4.337 5.374 -5.392 1.00 87.88 425 GLN A O 1
ATOM 3228 N N . ARG A 1 426 ? -2.908 3.634 -5.575 1.00 90.12 426 ARG A N 1
ATOM 3229 C CA . ARG A 1 426 ? -3.776 2.568 -5.071 1.00 90.12 426 ARG A CA 1
ATOM 3230 C C . ARG A 1 426 ? -2.977 1.732 -4.082 1.00 90.12 426 ARG A C 1
ATOM 3232 O O . ARG A 1 426 ? -1.766 1.596 -4.239 1.00 90.12 426 ARG A O 1
ATOM 3239 N N . TYR A 1 427 ? -3.653 1.188 -3.083 1.00 90.00 427 TYR A N 1
ATOM 3240 C CA . TYR A 1 427 ? -3.032 0.336 -2.076 1.00 90.00 427 TYR A CA 1
ATOM 3241 C C . TYR A 1 427 ? -4.038 -0.672 -1.527 1.00 90.00 427 TYR A C 1
ATOM 3243 O O . TYR A 1 427 ? -5.251 -0.456 -1.573 1.00 90.00 427 TYR A O 1
ATOM 3251 N N . ILE A 1 428 ? -3.514 -1.783 -1.024 1.00 92.12 428 ILE A N 1
ATOM 3252 C CA . ILE A 1 428 ? -4.238 -2.796 -0.258 1.00 92.12 428 ILE A CA 1
ATOM 3253 C C . ILE A 1 428 ? -3.415 -3.134 0.984 1.00 92.12 428 ILE A C 1
ATOM 3255 O O . ILE A 1 428 ? -2.217 -2.854 1.028 1.00 92.12 428 ILE A O 1
ATOM 3259 N N . GLY A 1 429 ? -4.056 -3.702 1.995 1.00 92.88 429 GLY A N 1
ATOM 3260 C CA . GLY A 1 429 ? -3.392 -4.106 3.222 1.00 92.88 429 GLY A CA 1
ATOM 3261 C C . GLY A 1 429 ? -4.338 -4.827 4.166 1.00 92.88 429 GLY A C 1
ATOM 3262 O O . GLY A 1 429 ? -5.526 -5.014 3.891 1.00 92.88 429 GLY A O 1
ATOM 3263 N N . GLY A 1 430 ? -3.803 -5.222 5.309 1.00 95.06 430 GLY A N 1
ATOM 3264 C CA . GLY A 1 430 ? -4.579 -5.779 6.402 1.00 95.06 430 GLY A CA 1
ATOM 3265 C C . GLY A 1 430 ? -3.882 -5.516 7.720 1.00 95.06 430 GLY A C 1
ATOM 3266 O O . GLY A 1 430 ? -2.671 -5.336 7.736 1.00 95.06 430 GLY A O 1
ATOM 3267 N N . LEU A 1 431 ? -4.647 -5.470 8.804 1.00 96.94 431 LEU A N 1
ATOM 3268 C CA . LEU A 1 431 ? -4.158 -5.155 10.143 1.00 96.94 431 LEU A CA 1
ATOM 3269 C C . LEU A 1 431 ? -4.587 -6.248 11.106 1.00 96.94 431 LEU A C 1
ATOM 3271 O O . LEU A 1 431 ? -5.756 -6.635 11.110 1.00 96.94 431 LEU A O 1
ATOM 3275 N N . LEU A 1 432 ? -3.665 -6.681 11.960 1.00 98.06 432 LEU A N 1
ATOM 3276 C CA . LEU A 1 432 ? -3.989 -7.336 13.217 1.00 98.06 432 LEU A CA 1
ATOM 3277 C C . LEU A 1 432 ? -3.921 -6.271 14.291 1.00 98.06 432 LEU A C 1
ATOM 3279 O O . LEU A 1 432 ? -2.856 -5.696 14.525 1.00 98.06 432 LEU A O 1
ATOM 3283 N N . CYS A 1 433 ? -5.032 -6.042 14.971 1.00 98.38 433 CYS A N 1
ATOM 3284 C CA . CYS A 1 433 ? -5.058 -5.122 16.087 1.00 98.38 433 CYS A CA 1
ATOM 3285 C C . CYS A 1 433 ? -5.365 -5.850 17.391 1.00 98.38 433 CYS A C 1
ATOM 3287 O O . CYS A 1 433 ? -6.168 -6.783 17.428 1.00 98.38 433 CYS A O 1
ATOM 3289 N N . THR A 1 434 ? -4.733 -5.392 18.464 1.00 98.25 434 THR A N 1
ATOM 3290 C CA . THR A 1 434 ? -4.916 -5.880 19.832 1.00 98.25 434 THR A CA 1
ATOM 3291 C C . THR A 1 434 ? -5.061 -4.685 20.778 1.00 98.25 434 THR A C 1
ATOM 3293 O O . THR A 1 434 ? -4.712 -3.557 20.412 1.00 98.25 434 THR A O 1
ATOM 3296 N N . PRO A 1 435 ? -5.598 -4.873 21.994 1.00 97.25 435 PRO A N 1
ATOM 3297 C CA . PRO A 1 435 ? -5.755 -3.769 22.937 1.00 97.25 435 PRO A CA 1
ATOM 3298 C C . PRO A 1 435 ? -4.435 -3.078 23.318 1.00 97.25 435 PRO A C 1
ATOM 3300 O O . PRO A 1 435 ? -4.444 -1.888 23.618 1.00 97.25 435 PRO A O 1
ATOM 3303 N N . ASP A 1 436 ? -3.312 -3.804 23.327 1.00 95.69 436 ASP A N 1
ATOM 3304 C CA . ASP A 1 436 ? -2.000 -3.290 23.750 1.00 95.69 436 ASP A CA 1
ATOM 3305 C C . ASP A 1 436 ? -0.962 -3.203 22.617 1.00 95.69 436 ASP A C 1
ATOM 3307 O O . ASP A 1 436 ? 0.137 -2.689 22.831 1.00 95.69 436 ASP A O 1
ATOM 3311 N N . GLY A 1 437 ? -1.307 -3.649 21.406 1.00 95.94 437 GLY A N 1
ATOM 3312 C CA . GLY A 1 437 ? -0.430 -3.610 20.235 1.00 95.94 437 GLY A CA 1
ATOM 3313 C C . GLY A 1 437 ? 0.628 -4.710 20.236 1.00 95.94 437 GLY A C 1
ATOM 3314 O O . GLY A 1 437 ? 1.553 -4.670 19.427 1.00 95.94 437 GLY A O 1
ATOM 3315 N N . ARG A 1 438 ? 0.525 -5.693 21.139 1.00 95.38 438 ARG A N 1
ATOM 3316 C CA . ARG A 1 438 ? 1.372 -6.888 21.120 1.00 95.38 438 ARG A CA 1
ATOM 3317 C C . ARG A 1 438 ? 0.736 -7.973 20.266 1.00 95.38 438 ARG A C 1
ATOM 3319 O O . ARG A 1 438 ? -0.489 -8.067 20.180 1.00 95.38 438 ARG A O 1
ATOM 3326 N N . LEU A 1 439 ? 1.572 -8.814 19.659 1.00 94.25 439 LEU A N 1
ATOM 3327 C CA . LEU A 1 439 ? 1.097 -10.024 18.993 1.00 94.25 439 LEU A CA 1
ATOM 3328 C C . LEU A 1 439 ? 0.415 -10.955 20.013 1.00 94.25 439 LEU A C 1
ATOM 3330 O O . LEU A 1 439 ? 0.940 -11.123 21.120 1.00 94.25 439 LEU A O 1
ATOM 3334 N N . PRO A 1 440 ? -0.719 -11.582 19.654 1.00 94.31 440 PRO A N 1
ATOM 3335 C CA . PRO A 1 440 ? -1.364 -12.580 20.497 1.00 94.31 440 PRO A CA 1
ATOM 3336 C C . PRO A 1 440 ? -0.459 -13.788 20.798 1.00 94.31 440 PRO A C 1
ATOM 3338 O O . PRO A 1 440 ? 0.493 -14.060 20.058 1.00 94.31 440 PRO A O 1
ATOM 3341 N N . PRO A 1 441 ? -0.750 -14.549 21.869 1.00 91.06 441 PRO A N 1
ATOM 3342 C CA . PRO A 1 441 ? -0.038 -15.784 22.184 1.00 91.06 441 PRO A CA 1
ATOM 3343 C C . PRO A 1 441 ? -0.113 -16.811 21.046 1.00 91.06 441 PRO A C 1
ATOM 3345 O O . PRO A 1 441 ? -1.107 -16.885 20.328 1.00 91.06 441 PRO A O 1
ATOM 3348 N N . SER A 1 442 ? 0.892 -17.688 20.943 1.00 89.56 442 SER A N 1
ATOM 3349 C CA . SER A 1 442 ? 1.015 -18.660 19.841 1.00 89.56 442 SER A CA 1
ATOM 3350 C C . SER A 1 442 ? -0.216 -19.541 19.613 1.00 89.56 442 SER A C 1
ATOM 3352 O O . SER A 1 442 ? -0.484 -19.903 18.475 1.00 89.56 442 SER A O 1
ATOM 3354 N N . LYS A 1 443 ? -0.982 -19.848 20.668 1.00 90.31 443 LYS A N 1
ATOM 3355 C CA . LYS A 1 443 ? -2.217 -20.646 20.582 1.00 90.31 443 LYS A CA 1
ATOM 3356 C C . LYS A 1 443 ? -3.312 -20.000 19.716 1.00 90.31 443 LYS A C 1
ATOM 3358 O O . LYS A 1 443 ? -4.120 -20.725 19.156 1.00 90.31 443 LYS A O 1
ATOM 3363 N N . ASP A 1 444 ? -3.335 -18.669 19.620 1.00 90.81 444 ASP A N 1
ATOM 3364 C CA . ASP A 1 444 ? -4.359 -17.918 18.883 1.00 90.81 444 ASP A CA 1
ATOM 3365 C C . ASP A 1 444 ? -3.885 -17.595 17.453 1.00 90.81 444 ASP A C 1
ATOM 3367 O O . ASP A 1 444 ? -4.686 -17.289 16.568 1.00 90.81 444 ASP A O 1
ATOM 3371 N N . LEU A 1 445 ? -2.570 -17.672 17.208 1.00 93.31 445 LEU A N 1
ATOM 3372 C CA . LEU A 1 445 ? -1.960 -17.257 15.946 1.00 93.31 445 LEU A CA 1
ATOM 3373 C C . LEU A 1 445 ? -2.402 -18.114 14.759 1.00 93.31 445 LEU A C 1
ATOM 3375 O O . LEU A 1 445 ? -2.618 -17.562 13.686 1.00 93.31 445 LEU A O 1
ATOM 3379 N N . ASP A 1 446 ? -2.581 -19.426 14.922 1.00 93.31 446 ASP A N 1
ATOM 3380 C CA . ASP A 1 446 ? -2.976 -20.297 13.805 1.00 93.31 446 ASP A CA 1
ATOM 3381 C C . ASP A 1 446 ? -4.348 -19.918 13.229 1.00 93.31 446 ASP A C 1
ATOM 3383 O O . ASP A 1 446 ? -4.522 -19.852 12.006 1.00 93.31 446 ASP A O 1
ATOM 3387 N N . ASP A 1 447 ? -5.304 -19.588 14.100 1.00 94.56 447 ASP A N 1
ATOM 3388 C CA . ASP A 1 447 ? -6.621 -19.103 13.692 1.00 94.56 447 ASP A CA 1
ATOM 3389 C C . ASP A 1 447 ? -6.550 -17.715 13.053 1.00 94.56 447 ASP A C 1
ATOM 3391 O O . ASP A 1 447 ? -7.170 -17.479 12.012 1.00 94.56 447 ASP A O 1
ATOM 3395 N N . ILE A 1 448 ? -5.744 -16.812 13.614 1.00 97.44 448 ILE A N 1
ATOM 3396 C CA . ILE A 1 448 ? -5.512 -15.479 13.043 1.00 97.44 448 ILE A CA 1
ATOM 3397 C C . ILE A 1 448 ? -4.886 -15.588 11.645 1.00 97.44 448 ILE A C 1
ATOM 3399 O O . ILE A 1 448 ? -5.328 -14.920 10.710 1.00 97.44 448 ILE A O 1
ATOM 3403 N N . TRP A 1 449 ? -3.907 -16.473 11.451 1.00 95.31 449 TRP A N 1
ATOM 3404 C CA . TRP A 1 449 ? -3.284 -16.716 10.149 1.00 95.31 449 TRP A CA 1
ATOM 3405 C C . TRP A 1 449 ? -4.251 -17.320 9.144 1.00 95.31 449 TRP A C 1
ATOM 3407 O O . TRP A 1 449 ? -4.228 -16.946 7.973 1.00 95.31 449 TRP A O 1
ATOM 3417 N N . ARG A 1 450 ? -5.139 -18.217 9.574 1.00 96.12 450 ARG A N 1
ATOM 3418 C CA . ARG A 1 450 ? -6.228 -18.710 8.723 1.00 96.12 450 ARG A CA 1
ATOM 3419 C C . ARG A 1 450 ? -7.147 -17.569 8.267 1.00 96.12 450 ARG A C 1
ATOM 3421 O O . ARG A 1 450 ? -7.563 -17.571 7.111 1.00 96.12 450 ARG A O 1
ATOM 3428 N N . ILE A 1 451 ? -7.429 -16.598 9.137 1.00 97.31 451 ILE A N 1
ATOM 3429 C CA . ILE A 1 451 ? -8.238 -15.409 8.818 1.00 97.31 451 ILE A CA 1
ATOM 3430 C C . ILE A 1 451 ? -7.502 -14.475 7.848 1.00 97.31 451 ILE A C 1
ATOM 3432 O O . ILE A 1 451 ? -8.087 -14.053 6.859 1.00 97.31 451 ILE A O 1
ATOM 3436 N N . PHE A 1 452 ? -6.213 -14.192 8.044 1.00 96.44 452 PHE A N 1
ATOM 3437 C CA . PHE A 1 452 ? -5.447 -13.405 7.064 1.00 96.44 452 PHE A CA 1
ATOM 3438 C C . PHE A 1 452 ? -5.407 -14.065 5.684 1.00 96.44 452 PHE A C 1
ATOM 3440 O O . PHE A 1 452 ? -5.608 -13.396 4.669 1.00 96.44 452 PHE A O 1
ATOM 3447 N N . ARG A 1 453 ? -5.241 -15.392 5.632 1.00 95.19 453 ARG A N 1
ATOM 3448 C CA . ARG A 1 453 ? -5.230 -16.131 4.364 1.00 95.19 453 ARG A CA 1
ATOM 3449 C C . ARG A 1 453 ? -6.561 -16.076 3.621 1.00 95.19 453 ARG A C 1
ATOM 3451 O O . ARG A 1 453 ? -6.545 -16.121 2.392 1.00 95.19 453 ARG A O 1
ATOM 3458 N N . SER A 1 454 ? -7.699 -15.944 4.312 1.00 95.44 454 SER A N 1
ATOM 3459 C CA . SER A 1 454 ? -8.994 -15.730 3.642 1.00 95.44 454 SER A CA 1
ATOM 3460 C C . SER A 1 454 ? -9.122 -14.330 3.027 1.00 95.44 454 SER A C 1
ATOM 3462 O O . SER A 1 454 ? -9.920 -14.141 2.111 1.00 95.44 454 SER A O 1
ATOM 3464 N N . ALA A 1 455 ? -8.300 -13.377 3.475 1.00 95.25 455 ALA A N 1
ATOM 3465 C CA . ALA A 1 455 ? -8.090 -12.077 2.843 1.00 95.25 455 ALA A CA 1
ATOM 3466 C C . ALA A 1 455 ? -6.908 -12.068 1.850 1.00 95.25 455 ALA A C 1
ATOM 3468 O O . ALA A 1 455 ? -6.512 -11.005 1.380 1.00 95.25 455 ALA A O 1
ATOM 3469 N N . GLU A 1 456 ? -6.355 -13.241 1.524 1.00 93.62 456 GLU A N 1
ATOM 3470 C CA . GLU A 1 456 ? -5.207 -13.419 0.625 1.00 93.62 456 GLU A CA 1
ATOM 3471 C C . GLU A 1 456 ? -3.923 -12.706 1.082 1.00 93.62 456 GLU A C 1
ATOM 3473 O O . GLU A 1 456 ? -3.116 -12.274 0.257 1.00 93.62 456 GLU A O 1
ATOM 3478 N N . ILE A 1 457 ? -3.730 -12.621 2.400 1.00 92.38 457 ILE A N 1
ATOM 3479 C CA . ILE A 1 457 ? -2.514 -12.125 3.047 1.00 92.38 457 ILE A CA 1
ATOM 3480 C C . ILE A 1 457 ? -1.855 -13.290 3.781 1.00 92.38 457 ILE A C 1
ATOM 3482 O O . ILE A 1 457 ? -2.496 -13.980 4.576 1.00 92.38 457 ILE A O 1
ATOM 3486 N N . GLU A 1 458 ? -0.571 -13.514 3.537 1.00 90.75 458 GLU A N 1
ATOM 3487 C CA . GLU A 1 458 ? 0.191 -14.525 4.257 1.00 90.75 458 GLU A CA 1
ATOM 3488 C C . GLU A 1 458 ? 0.928 -13.945 5.472 1.00 90.75 458 GLU A C 1
ATOM 3490 O O . GLU A 1 458 ? 1.367 -12.795 5.445 1.00 90.75 458 GLU A O 1
ATOM 3495 N N . PRO A 1 459 ? 1.149 -14.738 6.538 1.00 90.25 459 PRO A N 1
ATOM 3496 C CA . PRO A 1 459 ? 1.763 -14.237 7.770 1.00 90.25 459 PRO A CA 1
ATOM 3497 C C . PRO A 1 459 ? 3.147 -13.597 7.603 1.00 90.25 459 PRO A C 1
ATOM 3499 O O . PRO A 1 459 ? 3.494 -12.685 8.343 1.00 90.25 459 PRO A O 1
ATOM 3502 N N . TRP A 1 460 ? 3.952 -14.055 6.642 1.00 86.88 460 TRP A N 1
ATOM 3503 C CA . TRP A 1 460 ? 5.287 -13.496 6.381 1.00 86.88 460 TRP A CA 1
ATOM 3504 C C . TRP A 1 460 ? 5.265 -12.194 5.571 1.00 86.88 460 TRP A C 1
ATOM 3506 O O . TRP A 1 460 ? 6.318 -11.593 5.382 1.00 86.88 460 TRP A O 1
ATOM 3516 N N . GLU A 1 461 ? 4.100 -11.764 5.083 1.00 86.38 461 GLU A N 1
ATOM 3517 C CA . GLU A 1 461 ? 3.913 -10.431 4.498 1.00 86.38 461 GLU A CA 1
ATOM 3518 C C . GLU A 1 461 ? 3.676 -9.361 5.577 1.00 86.38 461 GLU A C 1
ATOM 3520 O O . GLU A 1 461 ? 3.625 -8.175 5.261 1.00 86.38 461 GLU A O 1
ATOM 3525 N N . LEU A 1 462 ? 3.511 -9.764 6.843 1.00 89.75 462 LEU A N 1
ATOM 3526 C CA . LEU A 1 462 ? 3.159 -8.861 7.931 1.00 89.75 462 LEU A CA 1
ATOM 3527 C C . LEU A 1 462 ? 4.393 -8.226 8.574 1.00 89.75 462 LEU A C 1
ATOM 3529 O O . LEU A 1 462 ? 5.303 -8.908 9.049 1.00 89.75 462 LEU A O 1
ATOM 3533 N N . PHE A 1 463 ? 4.362 -6.903 8.680 1.00 89.81 463 PHE A N 1
ATOM 3534 C CA . PHE A 1 463 ? 5.306 -6.103 9.444 1.00 89.81 463 PHE A CA 1
ATOM 3535 C C . PHE A 1 463 ? 4.805 -5.978 10.878 1.00 89.81 463 PHE A C 1
ATOM 3537 O O . PHE A 1 463 ? 3.691 -5.513 11.114 1.00 89.81 463 PHE A O 1
ATOM 3544 N N . VAL A 1 464 ? 5.615 -6.408 11.846 1.00 92.75 464 VAL A N 1
ATOM 3545 C CA . VAL A 1 464 ? 5.313 -6.195 13.267 1.00 92.75 464 VAL A CA 1
ATOM 3546 C C . VAL A 1 464 ? 5.539 -4.726 13.593 1.00 92.75 464 VAL A C 1
ATOM 3548 O O . VAL A 1 464 ? 6.621 -4.196 13.345 1.00 92.75 464 VAL A O 1
ATOM 3551 N N . VAL A 1 465 ? 4.520 -4.087 14.160 1.00 92.81 465 VAL A N 1
ATOM 3552 C CA . VAL A 1 465 ? 4.579 -2.674 14.528 1.00 92.81 465 VAL A CA 1
ATOM 3553 C C . VAL A 1 465 ? 5.381 -2.523 15.814 1.00 92.81 465 VAL A C 1
ATOM 3555 O O . VAL A 1 465 ? 5.108 -3.183 16.821 1.00 92.81 465 VAL A O 1
ATOM 3558 N N . ASP A 1 466 ? 6.353 -1.615 15.797 1.00 92.31 466 ASP A N 1
ATOM 3559 C CA . ASP A 1 466 ? 7.059 -1.208 17.006 1.00 92.31 466 ASP A CA 1
ATOM 3560 C C . ASP A 1 466 ? 6.150 -0.321 17.870 1.00 92.31 466 ASP A C 1
ATOM 3562 O O . ASP A 1 466 ? 5.944 0.861 17.590 1.00 92.31 466 ASP A O 1
ATOM 3566 N N . ASN A 1 467 ? 5.586 -0.915 18.920 1.00 93.50 467 ASN A N 1
ATOM 3567 C CA . ASN A 1 467 ? 4.776 -0.235 19.930 1.00 93.50 467 ASN A CA 1
ATOM 3568 C C . ASN A 1 467 ? 5.547 0.012 21.239 1.00 93.50 467 ASN A C 1
ATOM 3570 O O . ASN A 1 467 ? 4.914 0.219 22.276 1.00 93.50 467 ASN A O 1
ATOM 3574 N N . ASP A 1 468 ? 6.885 -0.026 21.223 1.00 92.50 468 ASP A N 1
ATOM 3575 C CA . ASP A 1 468 ? 7.696 0.243 22.409 1.00 92.50 468 ASP A CA 1
ATOM 3576 C C . ASP A 1 468 ? 7.653 1.732 22.789 1.00 92.50 468 ASP A C 1
ATOM 3578 O O . ASP A 1 468 ? 8.319 2.591 22.201 1.00 92.50 468 ASP A O 1
ATOM 3582 N N . GLU A 1 469 ? 6.868 2.030 23.822 1.00 90.50 469 GLU A N 1
ATOM 3583 C CA . GLU A 1 469 ? 6.713 3.365 24.408 1.00 90.50 469 GLU A CA 1
ATOM 3584 C C . GLU A 1 469 ? 7.981 3.849 25.135 1.00 90.50 469 GLU A C 1
ATOM 3586 O O . GLU A 1 469 ? 8.094 5.032 25.452 1.00 90.50 469 GLU A O 1
ATOM 3591 N N . THR A 1 470 ? 8.959 2.964 25.359 1.00 93.94 470 THR A N 1
ATOM 3592 C CA . THR A 1 470 ? 10.258 3.290 25.967 1.00 93.94 470 THR A CA 1
ATOM 3593 C C . THR A 1 470 ? 11.373 3.510 24.943 1.00 93.94 470 THR A C 1
ATOM 3595 O O . THR A 1 470 ? 12.476 3.919 25.312 1.00 93.94 470 THR A O 1
ATOM 3598 N N . SER A 1 471 ? 11.094 3.296 23.653 1.00 92.88 471 SER A N 1
ATOM 3599 C CA . SER A 1 471 ? 12.040 3.581 22.571 1.00 92.88 471 SER A CA 1
ATOM 3600 C C . SER A 1 471 ? 12.454 5.058 22.560 1.00 92.88 471 SER A C 1
ATOM 3602 O O . SER A 1 471 ? 11.666 5.947 22.893 1.00 92.88 471 SER A O 1
ATOM 3604 N N . SER A 1 472 ? 13.681 5.354 22.116 1.00 93.44 472 SER A N 1
ATOM 3605 C CA . SER A 1 472 ? 14.173 6.738 22.000 1.00 93.44 472 SER A CA 1
ATOM 3606 C C . SER A 1 472 ? 13.233 7.617 21.168 1.00 93.44 472 SER A C 1
ATOM 3608 O O . SER A 1 472 ? 12.936 8.749 21.552 1.00 93.44 472 SER A O 1
ATOM 3610 N N . GLY A 1 473 ? 12.700 7.065 20.073 1.00 92.06 473 GLY A N 1
ATOM 3611 C CA . GLY A 1 473 ? 11.696 7.719 19.240 1.00 92.06 473 GLY A CA 1
ATOM 3612 C C . GLY A 1 473 ? 10.410 8.045 20.004 1.00 92.06 473 GLY A C 1
ATOM 3613 O O . GLY A 1 473 ? 9.904 9.157 19.867 1.00 92.06 473 GLY A O 1
ATOM 3614 N N . ALA A 1 474 ? 9.908 7.136 20.850 1.00 93.19 474 ALA A N 1
ATOM 3615 C CA . ALA A 1 474 ? 8.665 7.339 21.603 1.00 93.19 474 ALA A CA 1
ATOM 3616 C C . ALA A 1 474 ? 8.847 8.421 22.661 1.00 93.19 474 ALA A C 1
ATOM 3618 O O . ALA A 1 474 ? 8.050 9.353 22.738 1.00 93.19 474 ALA A O 1
ATOM 3619 N N . LEU A 1 475 ? 9.945 8.335 23.414 1.00 95.12 475 LEU A N 1
ATOM 3620 C CA . LEU A 1 475 ? 10.288 9.320 24.432 1.00 95.12 475 LEU A CA 1
ATOM 3621 C C . LEU A 1 475 ? 10.452 10.718 23.822 1.00 95.12 475 LEU A C 1
ATOM 3623 O O . LEU A 1 475 ? 9.966 11.691 24.391 1.00 95.12 475 LEU A O 1
ATOM 3627 N N . SER A 1 476 ? 11.085 10.817 22.646 1.00 95.25 476 SER A N 1
ATOM 3628 C CA . SER A 1 476 ? 11.281 12.099 21.956 1.00 95.25 476 SER A CA 1
ATOM 3629 C C . SER A 1 476 ? 9.989 12.709 21.400 1.00 95.25 476 SER A C 1
ATOM 3631 O O . SER A 1 476 ? 9.847 13.929 21.403 1.00 95.25 476 SER A O 1
ATOM 3633 N N . ALA A 1 477 ? 9.041 11.878 20.953 1.00 94.19 477 ALA A N 1
ATOM 3634 C CA . ALA A 1 477 ? 7.764 12.335 20.408 1.00 94.19 477 ALA A CA 1
ATOM 3635 C C . ALA A 1 477 ? 6.777 12.785 21.501 1.00 94.19 477 ALA A C 1
ATOM 3637 O O . ALA A 1 477 ? 5.820 13.504 21.212 1.00 94.19 477 ALA A O 1
ATOM 3638 N N . GLY A 1 478 ? 6.990 12.360 22.751 1.00 95.19 478 GLY A N 1
ATOM 3639 C CA . GLY A 1 478 ? 6.047 12.576 23.844 1.00 95.19 478 GLY A CA 1
ATOM 3640 C C . GLY A 1 478 ? 4.780 11.714 23.716 1.00 95.19 478 GLY A C 1
ATOM 3641 O O . GLY A 1 478 ? 4.713 10.818 22.870 1.00 95.19 478 GLY A O 1
ATOM 3642 N N . PRO A 1 479 ? 3.761 11.949 24.562 1.00 94.00 479 PRO A N 1
ATOM 3643 C CA . PRO A 1 479 ? 2.543 11.142 24.565 1.00 94.00 479 PRO A CA 1
ATOM 3644 C C . PRO A 1 479 ? 1.727 11.314 23.268 1.00 94.00 479 PRO A C 1
ATOM 3646 O O . PRO A 1 479 ? 1.688 12.416 22.714 1.00 94.00 479 PRO A O 1
ATOM 3649 N N . PRO A 1 480 ? 1.037 10.258 22.793 1.00 94.56 480 PRO A N 1
ATOM 3650 C CA . PRO A 1 480 ? 0.205 10.346 21.598 1.00 94.56 480 PRO A CA 1
ATOM 3651 C C . PRO A 1 480 ? -1.002 11.282 21.802 1.00 94.56 480 PRO A C 1
ATOM 3653 O O . PRO A 1 480 ? -1.638 11.245 22.861 1.00 94.56 480 PRO A O 1
ATOM 3656 N N . PRO A 1 481 ? -1.384 12.084 20.789 1.00 94.25 481 PRO A N 1
ATOM 3657 C CA . PRO A 1 481 ? -2.568 12.943 20.833 1.00 94.25 481 PRO A CA 1
ATOM 3658 C C . PRO A 1 481 ? -3.857 12.129 20.617 1.00 94.25 481 PRO A C 1
ATOM 3660 O O . PRO A 1 481 ? -4.445 12.113 19.531 1.00 94.25 481 PRO A O 1
ATOM 3663 N N . LEU A 1 482 ? -4.276 11.419 21.667 1.00 92.62 482 LEU A N 1
ATOM 3664 C CA . LEU A 1 482 ? -5.442 10.522 21.679 1.00 92.62 482 LEU A CA 1
ATOM 3665 C C . LEU A 1 482 ? -6.766 11.220 22.016 1.00 92.62 482 LEU A C 1
ATOM 3667 O O . LEU A 1 482 ? -7.786 10.567 22.236 1.00 92.62 482 LEU A O 1
ATOM 3671 N N . ASP A 1 483 ? -6.774 12.551 22.058 1.00 86.88 483 ASP A N 1
ATOM 3672 C CA . ASP A 1 483 ? -8.020 13.304 22.072 1.00 86.88 483 ASP A CA 1
ATOM 3673 C C . ASP A 1 483 ? -8.869 12.905 20.854 1.00 86.88 483 ASP A C 1
ATOM 3675 O O . ASP A 1 483 ? -8.351 12.507 19.816 1.00 86.88 483 ASP A O 1
ATOM 3679 N N . TYR A 1 484 ? -10.188 12.984 20.934 1.00 78.00 484 TYR A N 1
ATOM 3680 C CA . TYR A 1 484 ? -11.027 12.761 19.760 1.00 78.00 484 TYR A CA 1
ATOM 3681 C C . TYR A 1 484 ? -12.158 13.766 19.734 1.00 78.00 484 TYR A C 1
ATOM 3683 O O . TYR A 1 484 ? -12.613 14.255 20.773 1.00 78.00 484 TYR A O 1
ATOM 3691 N N . TYR A 1 485 ? -12.595 14.107 18.523 1.00 66.44 485 TYR A N 1
ATOM 3692 C CA . TYR A 1 485 ? -13.529 15.198 18.313 1.00 66.44 485 TYR A CA 1
ATOM 3693 C C . TYR A 1 485 ? -14.934 14.799 18.772 1.00 66.44 485 TYR A C 1
ATOM 3695 O O . TYR A 1 485 ? -15.786 14.360 17.996 1.00 66.44 485 TYR A O 1
ATOM 3703 N N . ARG A 1 486 ? -15.218 14.992 20.059 1.00 61.41 486 ARG A N 1
ATOM 3704 C CA . ARG A 1 486 ? -16.594 15.111 20.522 1.00 61.41 486 ARG A CA 1
ATOM 3705 C C . ARG A 1 486 ? -17.020 16.535 20.216 1.00 61.41 486 ARG A C 1
ATOM 3707 O O . ARG A 1 486 ? -16.502 17.473 20.812 1.00 61.41 486 ARG A O 1
ATOM 3714 N N . LYS A 1 487 ? -17.992 16.711 19.316 1.00 48.38 487 LYS A N 1
ATOM 3715 C CA . LYS A 1 487 ? -18.820 17.919 19.370 1.00 48.38 487 LYS A CA 1
ATOM 3716 C C . LYS A 1 487 ? -19.458 17.897 20.752 1.00 48.38 487 LYS A C 1
ATOM 3718 O O . LYS A 1 487 ? -20.457 17.213 20.952 1.00 48.38 487 LYS A O 1
ATOM 3723 N N . THR A 1 488 ? -18.855 18.584 21.714 1.00 39.62 488 THR A N 1
ATOM 3724 C CA . THR A 1 488 ? -19.579 19.035 22.885 1.00 39.62 488 THR A CA 1
ATOM 3725 C C . THR A 1 488 ? -20.772 19.780 22.312 1.00 39.62 488 THR A C 1
ATOM 3727 O O . THR A 1 488 ? -20.626 20.789 21.619 1.00 39.62 488 THR A O 1
ATOM 3730 N N . ALA A 1 489 ? -21.971 19.234 22.511 1.00 35.59 489 ALA A N 1
ATOM 3731 C CA . ALA A 1 489 ? -23.140 20.079 22.598 1.00 35.59 489 ALA A CA 1
ATOM 3732 C C . ALA A 1 489 ? -22.812 21.016 23.759 1.00 35.59 489 ALA A C 1
ATOM 3734 O O . ALA A 1 489 ? -22.950 20.642 24.920 1.00 35.59 489 ALA A O 1
ATOM 3735 N N . ALA A 1 490 ? -22.186 22.150 23.443 1.00 33.59 490 ALA A N 1
ATOM 3736 C CA . ALA A 1 490 ? -21.947 23.188 24.409 1.00 33.59 490 ALA A CA 1
ATOM 3737 C C . ALA A 1 490 ? -23.333 23.567 24.907 1.00 33.59 490 ALA A C 1
ATOM 3739 O O . ALA A 1 490 ? -24.154 24.117 24.173 1.00 33.59 490 ALA A O 1
ATOM 3740 N N . VAL A 1 491 ? -23.579 23.141 26.139 1.00 35.22 491 VAL A N 1
ATOM 3741 C CA . VAL A 1 491 ? -24.483 23.756 27.085 1.00 35.22 491 VAL A CA 1
ATOM 3742 C C . VAL A 1 491 ? -24.277 25.260 26.936 1.00 35.22 491 VAL A C 1
ATOM 3744 O O . VAL A 1 491 ? -23.281 25.809 27.397 1.00 35.22 491 VAL A O 1
ATOM 3747 N N . VAL A 1 492 ? -25.177 25.901 26.194 1.00 29.86 492 VAL A N 1
ATOM 3748 C CA . VAL A 1 492 ? -25.452 27.321 26.371 1.00 29.86 492 VAL A CA 1
ATOM 3749 C C . VAL A 1 492 ? -26.240 27.367 27.673 1.00 29.86 492 VAL A C 1
ATOM 3751 O O . VAL A 1 492 ? -27.440 27.096 27.684 1.00 29.86 492 VAL A O 1
ATOM 3754 N N . GLY A 1 493 ? -25.505 27.533 28.769 1.00 33.19 493 GLY A N 1
ATOM 3755 C CA . GLY A 1 493 ? -26.035 28.054 30.022 1.00 33.19 493 GLY A CA 1
ATOM 3756 C C . GLY A 1 493 ? -25.990 29.568 29.973 1.00 33.19 493 GLY A C 1
ATOM 3757 O O . GLY A 1 493 ? -24.981 30.085 29.438 1.00 33.19 493 GLY A O 1
#